Protein 7LBL (pdb70)

InterPro domains:
  IPR003006 Immunoglobulin/major histocompatibility complex, conserved site [PS00290] (99-105)
  IPR003006 Immunoglobulin/major histocompatibility complex, conserved site [PS00290] (324-330)
  IPR003597 Immunoglobulin C1-set [PF07654] (26-106)
  IPR003597 Immunoglobulin C1-set [PF07654] (141-229)
  IPR003597 Immunoglobulin C1-set [PF07654] (249-333)
  IPR003597 Immunoglobulin C1-set [SM00407] (40-111)
  IPR003597 Immunoglobulin C1-set [SM00407] (157-232)
  IPR003597 Immunoglobulin C1-set [SM00407] (263-336)
  IPR007110 Immunoglobulin-like domain [PS50835] (24-117)
  IPR007110 Immunoglobulin-like domain [PS50835] (139-238)
  IPR007110 Immunoglobulin-like domain [PS50835] (247-343)
  IPR013783 Immunoglobulin-like fold [G3DSA:2.60.40.10] (17-126)
  IPR013783 Immunoglobulin-like fold [G3DSA:2.60.40.10] (127-238)
  IPR013783 Immunoglobulin-like fold [G3DSA:2.60.40.10] (239-348)
  IPR036179 Immunoglobulin-like domain superfamily [SSF48726] (2-33)
  IPR036179 Immunoglobulin-like domain superfamily [SSF48726] (24-130)
  IPR036179 Immunoglobulin-like domain superfamily [SSF48726] (134-240)
  IPR036179 Immunoglobulin-like domain superfamily [SSF48726] (247-340)
  IPR050380 Immune Recognition and Response Modulators [PTHR23411] (7-335)

Organism: Homo sapiens (NCBI:txid9606)

Solvent-accessible surface area: 21083 Å² total; per-residue (Å²): 93,11,42,6,107,25,104,62,13,138,42,66,16,7,15,63,149,91,100,96,1,73,0,32,0,10,0,39,67,1,39,86,146,42,34,96,32,122,30,23,5,34,22,76,59,106,72,41,158,83,25,139,72,78,112,107,100,100,64,240,108,68,33,38,90,8,22,0,21,3,69,5,120,31,111,31,15,23,99,32,66,86,3,61,0,51,0,22,14,156,52,28,142,59,63,40,88,91,68,36,36,17,50,185,41,149,59,97,96,5,56,6,8,13,3,65,13,13,80,122,1,53,115,75,84,79,1,2,0,0,0,1,0,47,10,0,42,2,36,63,22,21,15,71,5,46,6,133,69,53,104,21,125,66,59,77,43,3,64,53,19,101,16,76,88,37,1,37,0,3,0,0,3,0,26,2,70,46,62,82,4,102,138,34,51,69,0,16,0,7,0,19,0,32,30,13,151,123,47,83,28,81,71,71,14,54,136,94,12,38,4,100,25,95,69,11,51,41,62,20,6,13,69,144,96,105,82,0,70,0,29,0,7,0,39,74,3,50,77,139,47,36,157,22,60,34,49,4,33,20,78,50,103,67,41,155,90,37,48,78,94,119,60,53,108,62,122,112,73,16,48,93,6,23,0,20,1,64,7,122,29,102,29,12,18,107,27,75,86,2,57,0,50,0,40,21,128,52,32,140,61,68,35,85,91,76,28,34,20,47,164,48,117,45,136,106,7,44,13,15,18,3,64,11,9,82,96,2,56,107,70,135,82,1,2,0,0,0,2,0,32,14,0,48,2,37,53,20,20,15,54,2,48,9,120,60,99,111,24,142,56,62,77,43,3,65,52,20,103,18,87,116,38,11,37,0,3,0,0,3,0,20,3,69,46,58,83,2,105,142,38,59,76,0,12,0,3,0,5,0,34,31,15,154,120,46,86,27,72,90,69,16,53,129

Sequence (414 aa):
GPSVFLFPPKPKDTLMISRTPEVTCVVVDVSHEDPEVKFNWYVDGVEVHNAKTKPREEQYNSTYRVVSVLTVLHQDWLNGKEYKCKVSNKALPAPIEKTISKAKGQPREPQVYTLPPSREEMTKNQVSLTCLVKGFYPSDIAVEWESNGQPENNYKTTPPVLDSDGSFFLYSKLTVDKSRWQQGNVFSCSVMHEALHNHYTQKSLSLGPSVFLFPPKPKDTLMISRTPEVTCVVVDVSHEDPEVKFNWYVDGVEVHNAKTKPREEQYNSTYRVVSVLTVLHQDWLNGKEYKCKVSNKALPAPIEKTISKAKGQPREPQVYTLPPSREEMTKNQVSLTCLVKGFYPSDIAVEWESNGQPENNYKTTPPVLDSDGSFFLYSKLTVDKSRWQQGNVFSCSVMHEALHNHYTQKSLSL

Nearest PDB structures (foldseek):
  7lbl-assembly1_A  TM=9.656E-01  e=1.215E-37  Homo sapiens
  5o4e-assembly1_A  TM=9.971E-01  e=2.032E-36  Homo sapiens
  6ysc-assembly1_A  TM=9.678E-01  e=1.218E-36  Homo sapiens
  4l4j-assembly1_A  TM=9.622E-01  e=1.660E-35  Homo sapiens
  6gfe-assembly1_K  TM=9.828E-01  e=2.381E-34  Homo sapiens

Secondary structure (DSSP, 8-state):
--EEEEEPPPHHHHH-TTS--EEEEEEEEE-SSS---EEEEEETTEEE---EEPPPEE-TTS-EEEEEEEE--HHHHHTT--EEEEEE-TTSSS-EEEEE-SPPS--BPPEEEEEPPPGGGGGSSEEEEEEEEEEEBSS--EEEEEETTEEE--EEEPPPEE-TTS-EEEEEEEEEEHHHHHTT--EEEEEE-TTSGGGEEEEEE--/--EEEEEPPPHHHHH-TTS--EEEEEEEEE-SSS---EEEEEETTEEE---EEPPPEE-TTS-EEEEEEEE--HHHHHTT--EEEEEE-TT-SS-EEEEE-PPPS--BPPEEEEEPPPGGGGGSSEEEEEEEEEEEBSS--EEEEEETTEE--SEEEPPPEE-TTS-EEEEEEEEEEHHHHHTT--EEEEEE-TTSGGGEEEEEE--

Radius of gyration: 25.56 Å; Cα contacts (8 Å, |Δi|>4): 998; chains: 2; bounding box: 56×48×66 Å

Foldseek 3Di:
DKDKDKAWFALVQLLDQPHWTKIKIKIKQAAPVWNDKDKWKDKLRHTDDPKDKDPWDADPVGITMIMIIDIDHSVSQVVWIKMKIWMDIPPDPGTDIDIDGFDDDDWWDWDKDKDFFDPVQLVDQKTKIKIKIWGGPDQRKDKFKDFPPHGQDQKDKDRWDQDPVRITIIMMIHMDGSVCQVVWTKMKMKMADNPDVSRIDIDIDGD/DKDKDKAWFALVQLLDQVHWTKIKIKIKPQAPPPNDKDKWKAWLHHTDDPKDKDDWDADPVRIIMIMIIGTDHSVSQVVWIKMKIWIDDPPDPHIDIDIDGFDDDDWWDWDKDKDFFDPVQLVDQKTKIKIKIWFGPDQRKDKFKDFPPGGADAKDKDRWDQDPVRITIIMMIHIDGSVCQVVWTKMKMKMADNPDDSRIDIDIDGD

Structure (mmCIF, N/CA/C/O backbone):
data_7LBL
#
_entry.id   7LBL
#
_cell.length_a   49.523
_cell.length_b   79.986
_cell.length_c   141.918
_cell.angle_alpha   90.000
_cell.angle_beta   90.000
_cell.angle_gamma   90.000
#
_symmetry.space_group_name_H-M   'P 21 21 21'
#
loop_
_entity.id
_entity.type
_entity.pdbx_description
1 polymer 'Ig gamma-1 chain C region'
2 branched beta-D-galactopyranose-(1-4)-2-acetamido-2-deoxy-beta-D-glucopyranose-(1-2)-alpha-D-mannopyranose-(1-6)-[2-acetamido-2-deoxy-beta-D-glucopyranose-(1-2)-alpha-D-mannopyranose-(1-3)]beta-D-mannopyranose-(1-4)-2-acetamido-2-deoxy-beta-D-glucopyranose-(1-4)-[alpha-L-fucopyranose-(1-6)]2-acetamido-2-deoxy-beta-D-glucopyranose
3 water water
#
loop_
_atom_site.group_PDB
_atom_site.id
_atom_site.type_symbol
_atom_site.label_atom_id
_atom_site.label_alt_id
_atom_site.label_comp_id
_atom_site.label_asym_id
_atom_site.label_entity_id
_atom_site.label_seq_id
_atom_site.pdbx_PDB_ins_code
_atom_site.Cartn_x
_atom_site.Cartn_y
_atom_site.Cartn_z
_atom_site.occupancy
_atom_site.B_iso_or_equiv
_atom_site.auth_seq_id
_atom_site.auth_comp_id
_atom_site.auth_asym_id
_atom_site.auth_atom_id
_atom_site.pdbx_PDB_model_num
ATOM 1 N N . GLY A 1 23 ? -17.26176 -7.39098 -2.52175 1.000 61.52999 237 GLY A N 1
ATOM 2 C CA . GLY A 1 23 ? -16.04973 -8.14846 -2.22770 1.000 56.68852 237 GLY A CA 1
ATOM 3 C C . GLY A 1 23 ? -16.13158 -8.77990 -0.84651 1.000 54.10582 237 GLY A C 1
ATOM 4 O O . GLY A 1 23 ? -17.05629 -8.49184 -0.09368 1.000 56.88452 237 GLY A O 1
ATOM 5 N N . PRO A 1 24 ? -15.15997 -9.61315 -0.48555 1.000 53.22810 238 PRO A N 1
ATOM 6 C CA . PRO A 1 24 ? -15.20822 -10.27125 0.83185 1.000 50.92030 238 PRO A CA 1
ATOM 7 C C . PRO A 1 24 ? -14.98485 -9.29220 1.98475 1.000 49.86212 238 PRO A C 1
ATOM 8 O O . PRO A 1 24 ? -14.47793 -8.18218 1.80661 1.000 50.10207 238 PRO A O 1
ATOM 12 N N . SER A 1 25 ? -15.42630 -9.71110 3.18330 1.000 47.08289 239 SER A N 1
ATOM 13 C CA . SER A 1 25 ? -15.29472 -8.93367 4.41681 1.000 50.42950 239 SER A CA 1
ATOM 14 C C . SER A 1 25 ? -14.62290 -9.78619 5.48855 1.000 49.77382 239 SER A C 1
ATOM 15 O O . SER A 1 25 ? -14.86116 -11.00005 5.56549 1.000 49.24021 239 SER A O 1
ATOM 18 N N . VAL A 1 26 ? -13.80847 -9.13821 6.33414 1.000 45.74165 240 VAL A N 1
ATOM 19 C CA . VAL A 1 26 ? -12.99741 -9.80443 7.34858 1.000 44.03787 240 VAL A CA 1
ATOM 20 C C . VAL A 1 26 ? -13.39414 -9.30796 8.73459 1.000 48.17168 240 VAL A C 1
ATOM 21 O O . VAL A 1 26 ? -13.43947 -8.09799 8.96796 1.000 47.19127 240 VAL A O 1
ATOM 25 N N . PHE A 1 27 ? -13.60561 -10.23693 9.67404 1.000 45.63189 241 PHE A N 1
ATOM 26 C CA . PHE A 1 27 ? -13.89185 -9.88713 11.06453 1.000 46.00774 241 PHE A CA 1
ATOM 27 C C . PHE A 1 27 ? -12.94810 -10.66367 11.96760 1.000 45.91824 241 PHE A C 1
ATOM 28 O O . PHE A 1 27 ? -12.75550 -11.86855 11.77358 1.000 43.09547 241 PHE A O 1
ATOM 36 N N . LEU A 1 28 ? -12.34430 -9.96033 12.92890 1.000 40.19976 242 LEU A N 1
ATOM 37 C CA . LEU A 1 28 ? -11.28688 -10.48868 13.78424 1.000 41.73189 242 LEU A CA 1
ATOM 38 C C . LEU A 1 28 ? -11.74829 -10.42702 15.22920 1.000 42.12971 242 LEU A C 1
ATOM 39 O O . LEU A 1 28 ? -12.07405 -9.35480 15.72943 1.000 40.42036 242 LEU A O 1
ATOM 44 N N . PHE A 1 29 ? -11.74246 -11.56565 15.90607 1.000 40.81279 243 PHE A N 1
ATOM 45 C CA . PHE A 1 29 ? -12.36467 -11.63200 17.20916 1.000 42.31739 243 PHE A CA 1
ATOM 46 C C . PHE A 1 29 ? -11.31676 -11.91696 18.28042 1.000 43.56237 243 PHE A C 1
ATOM 47 O O . PHE A 1 29 ? -10.45059 -12.76118 18.07967 1.000 38.97143 243 PHE A O 1
ATOM 55 N N . PRO A 1 30 ? -11.39096 -11.25658 19.42687 1.000 45.67124 244 PRO A N 1
ATOM 56 C CA . PRO A 1 30 ? -10.39444 -11.45674 20.46476 1.000 41.27193 244 PRO A CA 1
ATOM 57 C C . PRO A 1 30 ? -10.69398 -12.72901 21.22841 1.000 44.36318 244 PRO A C 1
ATOM 58 O O . PRO A 1 30 ? -11.68899 -13.40675 20.93181 1.000 39.88232 244 PRO A O 1
ATOM 62 N N . PRO A 1 31 ? -9.81043 -13.14703 22.12855 1.000 42.30990 245 PRO A N 1
ATOM 63 C CA . PRO A 1 31 ? -10.14620 -14.25754 23.02854 1.000 44.58200 245 PRO A CA 1
ATOM 64 C C . PRO A 1 31 ? -11.17211 -13.79499 24.05442 1.000 45.29560 245 PRO A C 1
ATOM 65 O O . PRO A 1 31 ? -11.45477 -12.60801 24.18666 1.000 39.39949 245 PRO A O 1
ATOM 69 N N . LYS A 1 32 ? -11.77917 -14.74808 24.72450 1.000 43.96835 246 LYS A N 1
ATOM 70 C CA . LYS A 1 32 ? -12.69471 -14.41557 25.80450 1.000 46.07760 246 LYS A CA 1
ATOM 71 C C . LYS A 1 32 ? -11.90223 -14.04538 27.04526 1.000 43.48843 246 LYS A C 1
ATOM 72 O O . LYS A 1 32 ? -10.83029 -14.59914 27.27712 1.000 39.95381 246 LYS A O 1
ATOM 78 N N . PRO A 1 33 ? -12.41282 -13.11149 27.85698 1.000 47.20403 247 PRO A N 1
ATOM 79 C CA . PRO A 1 33 ? -11.64691 -12.66189 29.02845 1.000 42.52997 247 PRO A CA 1
ATOM 80 C C . PRO A 1 33 ? -11.16056 -13.78981 29.90494 1.000 43.76582 247 PRO A C 1
ATOM 81 O O . PRO A 1 33 ? -9.98982 -13.79240 30.29982 1.000 41.37469 247 PRO A O 1
ATOM 85 N N . LYS A 1 34 ? -12.03606 -14.74967 30.22299 1.000 43.65354 248 LYS A N 1
ATOM 86 C CA . LYS A 1 34 ? -11.62937 -15.88555 31.04035 1.000 44.30932 248 LYS A CA 1
ATOM 87 C C . LYS A 1 34 ? -10.45584 -16.64002 30.43079 1.000 45.07094 248 LYS A C 1
ATOM 88 O O . LYS A 1 34 ? -9.58892 -17.13010 31.16785 1.000 46.31816 248 LYS A O 1
ATOM 94 N N . ASP A 1 35 ? -10.40330 -16.75223 29.08981 1.000 43.20870 249 ASP A N 1
ATOM 95 C CA . ASP A 1 35 ? -9.40672 -17.64105 28.46916 1.000 42.10423 249 ASP A CA 1
ATOM 96 C C . ASP A 1 35 ? -7.98198 -17.14692 28.66020 1.000 42.47220 249 ASP A C 1
ATOM 97 O O . ASP A 1 35 ? -7.05774 -17.96746 28.72327 1.000 38.76294 249 ASP A O 1
ATOM 102 N N . THR A 1 36 ? -7.77008 -15.82611 28.69204 1.000 39.48308 250 THR A N 1
ATOM 103 C CA . THR A 1 36 ? -6.42403 -15.29783 28.89775 1.000 37.94755 250 THR A CA 1
ATOM 104 C C . THR A 1 36 ? -6.04301 -15.28053 30.36488 1.000 39.26500 250 THR A C 1
ATOM 105 O O . THR A 1 36 ? -4.86486 -15.14202 30.67845 1.000 43.95794 250 THR A O 1
ATOM 109 N N . LEU A 1 37 ? -7.00995 -15.33687 31.26864 1.000 41.75790 251 LEU A N 1
ATOM 110 C CA . LEU A 1 37 ? -6.72019 -15.18827 32.69037 1.000 42.71448 251 LEU A CA 1
ATOM 111 C C . LEU A 1 37 ? -6.42999 -16.51769 33.38736 1.000 45.28099 251 LEU A C 1
ATOM 112 O O . LEU A 1 37 ? -5.88158 -16.52134 34.49768 1.000 41.88214 251 LEU A O 1
ATOM 117 N N . MET A 1 38 ? -6.73675 -17.64375 32.76404 1.000 46.57228 252 MET A N 1
ATOM 118 C CA . MET A 1 38 ? -6.563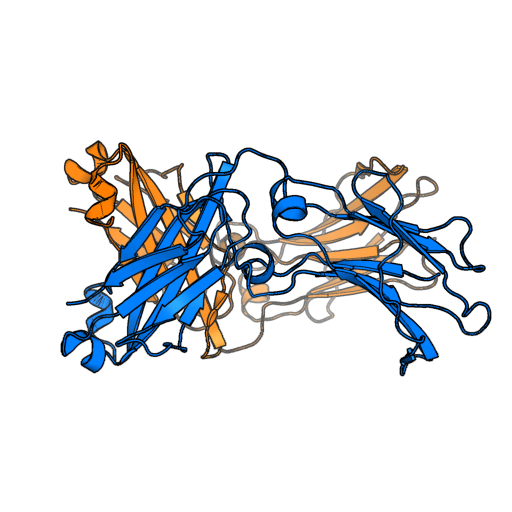14 -18.94792 33.39597 1.000 48.86962 252 MET A CA 1
ATOM 119 C C . MET A 1 38 ? -5.65161 -19.79871 32.53213 1.000 46.28058 252 MET A C 1
ATOM 120 O O . MET A 1 38 ? -5.97824 -20.10165 31.37805 1.000 46.09558 252 MET A O 1
ATOM 125 N N . ILE A 1 39 ? -4.51259 -20.19706 33.09604 1.000 48.90251 253 ILE A N 1
ATOM 126 C CA . ILE A 1 39 ? -3.52138 -20.92107 32.32585 1.000 45.70193 253 ILE A CA 1
ATOM 127 C C . ILE A 1 39 ? -4.07788 -22.24552 31.80189 1.000 50.26036 253 ILE A C 1
ATOM 128 O O . ILE A 1 39 ? -3.55784 -22.78632 30.81912 1.000 48.81204 253 ILE A O 1
ATOM 133 N N . SER A 1 40 ? -5.11336 -22.79488 32.45366 1.000 48.58791 254 SER A N 1
ATOM 134 C CA . SER A 1 40 ? -5.70312 -24.06148 32.01057 1.000 48.42463 254 SER A CA 1
ATOM 135 C C . SER A 1 40 ? -6.53064 -23.90215 30.74018 1.000 49.93278 254 SER A C 1
ATOM 136 O O . SER A 1 40 ? -6.73139 -24.87900 30.00777 1.000 46.39907 254 SER A O 1
ATOM 139 N N . ARG A 1 41 ? -7.06937 -22.71358 30.48573 1.000 45.62532 255 ARG A N 1
ATOM 140 C CA . ARG A 1 41 ? -7.88260 -22.51881 29.29033 1.000 47.36152 255 ARG A CA 1
ATOM 141 C C . ARG A 1 41 ? -6.99073 -22.13962 28.10896 1.000 46.12147 255 ARG A C 1
ATOM 142 O O . ARG A 1 41 ? -5.81288 -21.82371 28.27021 1.000 44.46829 255 ARG A O 1
ATOM 150 N N . THR A 1 42 ? -7.55441 -22.17274 26.90453 1.000 40.80144 256 THR A N 1
ATOM 151 C CA . THR A 1 42 ? -6.76308 -21.94458 25.69672 1.000 45.81131 256 THR A CA 1
ATOM 152 C C . THR A 1 42 ? -7.31929 -20.75703 24.92661 1.000 46.83616 256 THR A C 1
ATOM 153 O O . THR A 1 42 ? -8.37303 -20.87092 24.27673 1.000 46.68757 256 THR A O 1
ATOM 157 N N . PRO A 1 43 ? -6.67704 -19.59111 25.00162 1.000 39.01272 257 PRO A N 1
ATOM 158 C CA . PRO A 1 43 ? -7.19060 -18.40606 24.30226 1.000 42.14107 257 PRO A CA 1
ATOM 159 C C . PRO A 1 43 ? -6.81687 -18.41570 22.83369 1.000 38.59006 257 PRO A C 1
ATOM 160 O O . PRO A 1 43 ? -5.72023 -18.81906 22.46876 1.000 37.31128 257 PRO A O 1
ATOM 164 N N . GLU A 1 44 ? -7.73625 -17.92712 21.99728 1.000 34.98702 258 GLU A N 1
ATOM 165 C CA . GLU A 1 44 ? -7.58352 -17.88822 20.55437 1.000 40.69755 258 GLU A CA 1
ATOM 166 C C . GLU A 1 44 ? -8.03494 -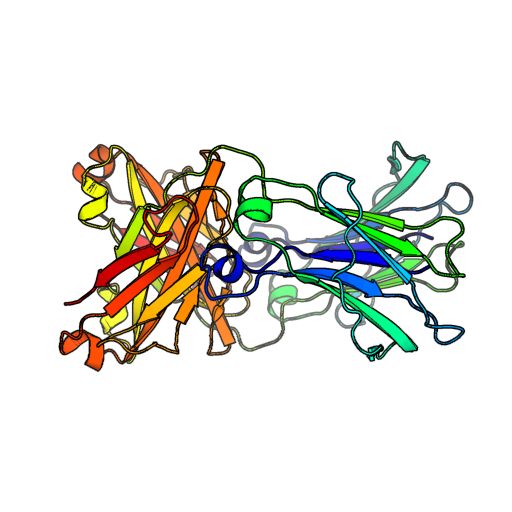16.54784 20.01132 1.000 42.76386 258 GLU A C 1
ATOM 167 O O . GLU A 1 44 ? -8.96083 -15.92906 20.54687 1.000 38.07898 258 GLU A O 1
ATOM 173 N N . VAL A 1 45 ? -7.36312 -16.10494 18.95162 1.000 36.77317 259 VAL A N 1
ATOM 174 C CA . VAL A 1 45 ? -7.81762 -15.01025 18.09527 1.000 40.45552 259 VAL A CA 1
ATOM 175 C C . VAL A 1 45 ? -8.38553 -15.63410 16.82883 1.000 40.31024 259 VAL A C 1
ATOM 176 O O . VAL A 1 45 ? -7.79621 -16.58469 16.28951 1.000 38.04289 259 VAL A O 1
ATOM 180 N N . THR A 1 46 ? -9.53555 -15.14376 16.35851 1.000 37.54386 260 THR A N 1
ATOM 181 C CA . THR A 1 46 ? -10.24779 -15.80125 15.26358 1.000 40.28938 260 THR A CA 1
ATOM 182 C C . THR A 1 46 ? -10.49296 -14.82449 14.11959 1.000 37.67837 260 THR A C 1
ATOM 183 O O . THR A 1 46 ? -11.14087 -13.78297 14.30193 1.000 37.04337 260 THR A O 1
ATOM 187 N N . CYS A 1 47 ? -9.99182 -15.17712 12.94259 1.000 38.33008 261 CYS A N 1
ATOM 188 C CA . CYS A 1 47 ? -10.13212 -14.36764 11.74250 1.000 40.78162 261 CYS A CA 1
ATOM 189 C C . CYS A 1 47 ? -11.13378 -15.03700 10.80789 1.000 42.39079 261 CYS A C 1
ATOM 190 O O . CYS A 1 47 ? -10.89265 -16.15192 10.31328 1.000 40.65776 261 CYS A O 1
ATOM 193 N N . VAL A 1 48 ? -12.26215 -14.35653 10.60451 1.000 38.30037 262 VAL A N 1
ATOM 194 C CA . VAL A 1 48 ? -13.39324 -14.84885 9.82440 1.000 43.35662 262 VAL A CA 1
ATOM 195 C C . VAL A 1 48 ? -13.50791 -14.01351 8.55267 1.000 45.01314 262 VAL A C 1
ATOM 196 O O . VAL A 1 48 ? -13.54652 -12.78174 8.61724 1.000 44.61845 262 VAL A O 1
ATOM 200 N N . VAL A 1 49 ? -13.62639 -14.67546 7.40756 1.000 39.92192 263 VAL A N 1
ATOM 201 C CA . VAL A 1 49 ? -13.80699 -13.99962 6.12517 1.000 43.90226 263 VAL A CA 1
ATOM 202 C C . VAL A 1 49 ? -15.15023 -14.44497 5.56790 1.000 45.30607 263 VAL A C 1
ATOM 203 O O . VAL A 1 49 ? -15.40608 -15.64581 5.43673 1.000 44.01218 263 VAL A O 1
ATOM 207 N N . VAL A 1 50 ? -16.02296 -13.49620 5.27371 1.000 45.94687 264 VAL A N 1
ATOM 208 C CA . VAL A 1 50 ? -17.29747 -13.83697 4.65998 1.000 47.08104 264 VAL A CA 1
ATOM 209 C C . VAL A 1 50 ? -17.37339 -13.16550 3.29429 1.000 49.97138 264 VAL A C 1
ATOM 210 O O . VAL A 1 50 ? -16.50349 -12.37109 2.91813 1.000 47.11414 264 VAL A O 1
ATOM 214 N N . ASP A 1 51 ? -18.44426 -13.49572 2.55555 1.000 46.99745 265 ASP A N 1
ATOM 215 C CA . ASP A 1 51 ? -18.69107 -12.96632 1.20916 1.000 48.99173 265 ASP A CA 1
ATOM 216 C C . ASP A 1 51 ? -17.56516 -13.32112 0.23402 1.000 50.56970 265 ASP A C 1
ATOM 217 O O . ASP A 1 51 ? -17.18533 -12.51410 -0.61648 1.000 51.65680 265 ASP A O 1
ATOM 222 N N . VAL A 1 52 ? -17.02940 -14.53689 0.35328 1.000 47.84011 266 VAL A N 1
ATOM 223 C CA . VAL A 1 52 ? -16.07844 -15.07455 -0.62042 1.000 48.69019 266 VAL A CA 1
ATOM 224 C C . VAL A 1 52 ? -16.85831 -15.65745 -1.79418 1.000 53.18601 266 VAL A C 1
ATOM 225 O O . VAL A 1 52 ? -17.77475 -16.46597 -1.59998 1.000 52.49277 266 VAL A O 1
ATOM 229 N N . SER A 1 53 ? -16.54470 -15.19573 -3.00616 1.000 51.14208 267 SER A N 1
ATOM 230 C CA . SER A 1 53 ? -17.28926 -15.56637 -4.20799 1.000 54.13638 267 SER A CA 1
ATOM 231 C C . SER A 1 53 ? -16.89210 -16.94317 -4.73154 1.000 58.90717 267 SER A C 1
ATOM 232 O O . SER A 1 53 ? -15.81151 -17.46241 -4.44548 1.000 55.29669 267 SER A O 1
ATOM 235 N N . HIS A 1 54 ? -17.77472 -17.50551 -5.56437 1.000 63.52287 268 HIS A N 1
ATOM 236 C CA . HIS A 1 54 ? -17.47923 -18.75299 -6.26806 1.000 60.45049 268 HIS A CA 1
ATOM 237 C C . HIS A 1 54 ? -16.35711 -18.57934 -7.28840 1.000 63.70878 268 HIS A C 1
ATOM 238 O O . HIS A 1 54 ? -15.51671 -19.46890 -7.45417 1.000 64.36736 268 HIS A O 1
ATOM 245 N N . GLU A 1 55 ? -16.31206 -17.43111 -7.96539 1.000 63.10233 269 GLU A N 1
ATOM 246 C CA . GLU A 1 55 ? -15.33290 -17.23495 -9.03460 1.000 65.66424 269 GLU A CA 1
ATOM 247 C C . GLU A 1 55 ? -13.91038 -17.07345 -8.51316 1.000 64.26262 269 GLU A C 1
ATOM 248 O O . GLU A 1 55 ? -12.95514 -17.34756 -9.24463 1.000 68.37414 269 GLU A O 1
ATOM 254 N N . ASP A 1 56 ? -13.73874 -16.64016 -7.27351 1.000 64.62508 270 ASP A N 1
ATOM 255 C CA . ASP A 1 56 ? -12.41500 -16.53644 -6.66101 1.000 62.82594 270 ASP A CA 1
ATOM 256 C C . ASP A 1 56 ? -12.53711 -17.06233 -5.24820 1.000 61.11093 270 ASP A C 1
ATOM 257 O O . ASP A 1 56 ? -12.64706 -16.29643 -4.28305 1.000 53.92853 270 ASP A O 1
ATOM 262 N N . PRO A 1 57 ? -12.59832 -18.38570 -5.09291 1.000 61.89411 271 PRO A N 1
ATOM 263 C CA . PRO A 1 57 ? -12.83982 -18.96131 -3.77169 1.000 58.56357 271 PRO A CA 1
ATOM 264 C C . PRO A 1 57 ? -11.59098 -19.22345 -2.95299 1.000 56.83889 271 PRO A C 1
ATOM 265 O O . PRO A 1 57 ? -11.72535 -19.48626 -1.74830 1.000 55.87357 271 PRO A O 1
ATOM 269 N N . GLU A 1 58 ? -10.39570 -19.07291 -3.51773 1.000 57.85357 272 GLU A N 1
ATOM 270 C CA . GLU A 1 58 ? -9.18600 -19.32776 -2.75557 1.000 54.85974 272 GLU A CA 1
ATOM 271 C C . GLU A 1 58 ? -8.97727 -18.17254 -1.79037 1.000 51.94035 272 GLU A C 1
ATOM 272 O O . GLU A 1 58 ? -9.15931 -17.00611 -2.14350 1.000 52.71050 272 GLU A O 1
ATOM 278 N N . VAL A 1 59 ? -8.57789 -18.49269 -0.56836 1.000 49.34180 273 VAL A N 1
ATOM 279 C CA . VAL A 1 59 ? -8.34606 -17.46408 0.43381 1.000 50.08214 273 VAL A CA 1
ATOM 280 C C . VAL A 1 59 ? -7.06613 -17.82230 1.15098 1.000 48.57287 273 VAL A C 1
ATOM 281 O O . VAL A 1 59 ? -6.91688 -18.95441 1.62158 1.000 49.72788 273 VAL A O 1
ATOM 285 N N . LYS A 1 60 ? -6.13241 -16.87812 1.21392 1.000 44.91060 274 LYS A N 1
ATOM 286 C CA . LYS A 1 60 ? -4.87676 -17.09453 1.91465 1.000 47.72531 274 LYS A CA 1
ATOM 287 C C . LYS A 1 60 ? -4.85465 -16.26196 3.18654 1.000 46.58823 274 LYS A C 1
ATOM 288 O O . LYS A 1 60 ? -5.25411 -15.09253 3.17557 1.000 50.40415 274 LYS A O 1
ATOM 294 N N . PHE A 1 61 ? -4.36700 -16.85382 4.27538 1.000 43.49420 275 PHE A N 1
ATOM 295 C CA . PHE A 1 61 ? -4.18342 -16.15284 5.54388 1.000 45.34423 275 PHE A CA 1
ATOM 296 C C . PHE A 1 61 ? -2.69645 -16.04636 5.85556 1.000 45.74382 275 PHE A C 1
ATOM 297 O O . PHE A 1 61 ? -1.99079 -17.05465 5.80621 1.000 42.83200 275 PHE A O 1
ATOM 305 N N . ASN A 1 62 ? -2.24340 -14.84729 6.22173 1.000 41.26024 276 ASN A N 1
ATOM 306 C CA . ASN A 1 62 ? -0.98127 -14.63129 6.92020 1.000 45.14877 276 ASN A CA 1
ATOM 307 C C . ASN A 1 62 ? -1.28659 -14.00809 8.27638 1.000 44.39224 276 ASN A C 1
ATOM 308 O O . ASN A 1 62 ? -2.19356 -13.17130 8.39016 1.000 43.57974 276 ASN A O 1
ATOM 313 N N . TRP A 1 63 ? -0.53949 -14.41255 9.29577 1.000 38.14335 277 TRP A N 1
ATOM 314 C CA . TRP A 1 63 ? -0.74982 -13.98508 10.67472 1.000 40.85990 277 TRP A CA 1
ATOM 315 C C . TRP A 1 63 ? 0.54251 -13.37328 11.19123 1.000 43.81248 277 TRP A C 1
ATOM 316 O O . TRP A 1 63 ? 1.61683 -13.91301 10.93067 1.000 41.76075 277 TRP A O 1
ATOM 327 N N . TYR A 1 64 ? 0.44240 -12.24700 11.90690 1.000 43.70058 278 TYR A N 1
ATOM 328 C CA . TYR A 1 64 ? 1.60223 -11.54242 12.45234 1.000 43.24614 278 TYR A CA 1
ATOM 329 C C . TYR A 1 64 ? 1.36639 -11.18279 13.90961 1.000 46.22905 278 TYR A C 1
ATOM 330 O O . TYR A 1 64 ? 0.23644 -10.87338 14.30693 1.000 46.77783 278 TYR A O 1
ATOM 339 N N . VAL A 1 65 ? 2.41704 -11.26613 14.71778 1.000 43.66989 279 VAL A N 1
ATOM 340 C CA . VAL A 1 65 ? 2.34565 -10.91519 16.13644 1.000 46.82404 279 VAL A CA 1
ATOM 341 C C . VAL A 1 65 ? 3.35298 -9.79274 16.34148 1.000 44.39887 279 VAL A C 1
ATOM 342 O O . VAL A 1 65 ? 4.55323 -9.98948 16.13014 1.000 46.76696 279 VAL A O 1
ATOM 346 N N . ASP A 1 66 ? 2.86328 -8.59123 16.63799 1.000 45.66285 280 ASP A N 1
ATOM 347 C CA . ASP A 1 66 ? 3.71856 -7.40342 16.64830 1.000 46.67268 280 ASP A CA 1
ATOM 348 C C . ASP A 1 66 ? 4.46305 -7.25697 15.32066 1.000 49.66434 280 ASP A C 1
ATOM 349 O O . ASP A 1 66 ? 5.62671 -6.86612 15.27858 1.000 47.34128 280 ASP A O 1
ATOM 354 N N . GLY A 1 67 ? 3.78854 -7.58010 14.22174 1.000 47.81113 281 GLY A N 1
ATOM 355 C CA . GLY A 1 67 ? 4.38053 -7.43053 12.90318 1.000 47.81815 281 GLY A CA 1
ATOM 356 C C . GLY A 1 67 ? 5.32312 -8.52901 12.46563 1.000 51.92874 281 GLY A C 1
ATOM 357 O O . GLY A 1 67 ? 5.77009 -8.51088 11.30728 1.000 52.70214 281 GLY A O 1
ATOM 358 N N . VAL A 1 68 ? 5.63442 -9.49329 13.33417 1.000 50.29676 282 VAL A N 1
ATOM 359 C CA . VAL A 1 68 ? 6.46003 -10.64002 12.97013 1.000 48.47558 282 VAL A CA 1
ATOM 360 C C . VAL A 1 68 ? 5.55094 -11.79319 12.55555 1.000 50.47754 282 VAL A C 1
ATOM 361 O O . VAL A 1 68 ? 4.62570 -12.16126 13.29027 1.000 48.56441 282 VAL A O 1
ATOM 365 N N . GLU A 1 69 ? 5.80656 -12.37804 11.39081 1.000 46.81749 283 GLU A N 1
ATOM 366 C CA . GLU A 1 69 ? 4.89222 -13.40279 10.90555 1.000 48.12845 283 GLU A CA 1
ATOM 367 C C . GLU A 1 69 ? 5.02202 -14.67192 11.73421 1.000 48.54450 283 GLU A C 1
ATOM 368 O O . GLU A 1 69 ? 6.12341 -15.07459 12.10783 1.000 49.04425 283 GLU A O 1
ATOM 374 N N . VAL A 1 70 ? 3.88706 -15.30107 12.03619 1.000 45.27305 284 VAL A N 1
ATOM 375 C CA . VAL A 1 70 ? 3.89117 -16.58423 12.73073 1.000 47.30499 284 VAL A CA 1
ATOM 376 C C . VAL A 1 70 ? 3.15940 -17.60356 11.86376 1.000 49.44856 284 VAL A C 1
ATOM 377 O O . VAL A 1 70 ? 2.43373 -17.25326 10.93216 1.000 45.95976 284 VAL A O 1
ATOM 381 N N . HIS A 1 71 ? 3.35773 -18.88625 12.17153 1.000 46.79773 285 HIS A N 1
ATOM 382 C CA . HIS A 1 71 ? 2.96546 -19.91561 11.22106 1.000 46.16856 285 HIS A CA 1
ATOM 383 C C . HIS A 1 71 ? 2.10423 -21.00822 11.83359 1.000 48.64165 285 HIS A C 1
ATOM 384 O O . HIS A 1 71 ? 1.78765 -21.97579 11.14297 1.000 51.06001 285 HIS A O 1
ATOM 391 N N . ASN A 1 72 ? 1.67738 -20.87521 13.08660 1.000 46.26329 286 ASN A N 1
ATOM 392 C CA . ASN A 1 72 ? 0.99879 -21.97470 13.76103 1.000 49.28228 286 ASN A CA 1
ATOM 393 C C . ASN A 1 72 ? -0.52675 -21.87897 13.71725 1.000 50.96626 286 ASN A C 1
ATOM 394 O O . ASN A 1 72 ? -1.19909 -22.54899 14.50823 1.000 53.29483 286 ASN A O 1
ATOM 399 N N . ALA A 1 73 ? -1.09557 -21.06632 12.83546 1.000 45.16202 287 ALA A N 1
ATOM 400 C CA . ALA A 1 73 ? -2.54057 -20.92492 12.83808 1.000 45.42483 287 ALA A CA 1
ATOM 401 C C . ALA A 1 73 ? -3.18019 -22.16162 12.25240 1.000 50.43798 287 ALA A C 1
ATOM 402 O O . ALA A 1 73 ? -2.55673 -22.90581 11.49509 1.000 54.15917 287 ALA A O 1
ATOM 404 N N . LYS A 1 74 ? -4.44732 -22.38694 12.59697 1.000 46.99928 288 LYS A N 1
ATOM 405 C CA . LYS A 1 74 ? -5.18487 -23.51467 12.03310 1.000 48.63029 288 LYS A CA 1
ATOM 406 C C . LYS A 1 74 ? -6.34029 -22.94188 11.23542 1.000 48.38454 288 LYS A C 1
ATOM 407 O O . LYS A 1 74 ? -7.23227 -22.29345 11.79840 1.000 44.93894 288 LYS A O 1
ATOM 413 N N . THR A 1 75 ? -6.31491 -23.19033 9.93007 1.000 45.22897 289 THR A N 1
ATOM 414 C CA . THR A 1 75 ? -7.30363 -22.68284 8.99519 1.000 48.10704 289 THR A CA 1
ATOM 415 C C . THR A 1 75 ? -8.21377 -23.82326 8.58130 1.000 51.41395 289 THR A C 1
ATOM 416 O O . THR A 1 75 ? -7.73260 -24.91300 8.26593 1.000 52.34632 289 THR A O 1
ATOM 420 N N . LYS A 1 76 ? -9.50769 -23.57099 8.58639 1.000 50.55400 290 LYS A N 1
ATOM 421 C CA . LYS A 1 76 ? -10.57010 -24.52005 8.29707 1.000 50.68472 290 LYS A CA 1
ATOM 422 C C . LYS A 1 76 ? -10.85923 -24.53178 6.81240 1.000 55.94789 290 LYS A C 1
ATOM 423 O O . LYS A 1 76 ? -10.59673 -23.55527 6.10260 1.000 55.22656 290 LYS A O 1
ATOM 429 N N . PRO A 1 77 ? -11.42033 -25.62685 6.30571 1.000 56.50905 291 PRO A N 1
ATOM 430 C CA . PRO A 1 77 ? -11.83734 -25.64156 4.90106 1.000 55.98074 291 PRO A CA 1
ATOM 431 C C . PRO A 1 77 ? -12.99200 -24.67598 4.71179 1.000 55.66580 291 PRO A C 1
ATOM 432 O O . PRO A 1 77 ? -13.83602 -24.50937 5.59910 1.000 54.80943 291 PRO A O 1
ATOM 436 N N . ARG A 1 78 ? -13.00649 -24.01702 3.55515 1.000 55.97774 292 ARG A N 1
ATOM 437 C CA . ARG A 1 78 ? -14.07944 -23.07688 3.25335 1.000 53.00914 292 ARG A CA 1
ATOM 438 C C . ARG A 1 78 ? -15.42811 -23.77970 3.35288 1.000 54.74928 292 ARG A C 1
ATOM 439 O O . ARG A 1 78 ? -15.54193 -24.98310 3.13612 1.000 56.51915 292 ARG A O 1
ATOM 447 N N . GLU A 1 79 ? -16.47031 -23.01676 3.65225 1.000 55.36668 293 GLU A N 1
ATOM 448 C CA . GLU A 1 79 ? -17.78311 -23.59740 3.91850 1.000 53.94748 293 GLU A CA 1
ATOM 449 C C . GLU A 1 79 ? -18.85208 -22.74463 3.25988 1.000 52.25494 293 GLU A C 1
ATOM 450 O O . GLU A 1 79 ? -19.07629 -21.59872 3.67458 1.000 51.01233 293 GLU A O 1
ATOM 456 N N . GLU A 1 80 ? -19.52114 -23.30281 2.24976 1.000 48.66740 294 GLU A N 1
ATOM 457 C CA . GLU A 1 80 ? -20.49413 -22.51793 1.50549 1.000 51.86348 294 GLU A CA 1
ATOM 458 C C . GLU A 1 80 ? -21.72173 -22.23669 2.36285 1.000 50.93961 294 GLU A C 1
ATOM 459 O O . GLU A 1 80 ? -22.23743 -23.12355 3.05038 1.000 53.22141 294 GLU A O 1
ATOM 465 N N . GLN A 1 81 ? -22.23097 -21.01096 2.26700 1.000 48.14123 295 GLN A N 1
ATOM 466 C CA . GLN A 1 81 ? -23.35656 -20.54875 3.06160 1.000 49.66529 295 GLN A CA 1
ATOM 467 C C . GLN A 1 81 ? -24.63534 -20.62208 2.22598 1.000 55.33596 295 GLN A C 1
ATOM 468 O O . GLN A 1 81 ? -24.59424 -20.76278 1.00298 1.000 52.44599 295 GLN A O 1
ATOM 474 N N . TYR A 1 82 ? -25.78500 -20.52012 2.90465 1.000 52.57053 296 TYR A N 1
ATOM 475 C CA . TYR A 1 82 ? -27.05589 -20.58592 2.19184 1.000 56.42563 296 TYR A CA 1
ATOM 476 C C . TYR A 1 82 ? -27.28545 -19.41109 1.24706 1.000 57.41958 296 TYR A C 1
ATOM 477 O O . TYR A 1 82 ? -28.25718 -19.45674 0.47668 1.000 58.97151 296 TYR A O 1
ATOM 486 N N . ASN A 1 83 ? -26.46841 -18.36005 1.29258 1.000 51.67277 297 ASN A N 1
ATOM 487 C CA . ASN A 1 83 ? -26.57541 -17.28459 0.30591 1.000 51.82770 297 ASN A CA 1
ATOM 488 C C . ASN A 1 83 ? -25.52798 -17.42836 -0.81093 1.000 51.34333 297 ASN A C 1
ATOM 489 O O . ASN A 1 83 ? -25.22723 -16.46008 -1.51513 1.000 51.48959 297 ASN A O 1
ATOM 494 N N . SER A 1 84 ? -24.97661 -18.62844 -0.97474 1.000 47.82355 298 SER A N 1
ATOM 495 C CA . SER A 1 84 ? -24.06938 -18.95932 -2.07930 1.000 54.61981 298 SER A CA 1
ATOM 496 C C . SER A 1 84 ? -22.76271 -18.14487 -2.07340 1.000 54.43509 298 SER A C 1
ATOM 497 O O . SER A 1 84 ? -22.15074 -17.94030 -3.12699 1.000 56.29138 298 SER A O 1
ATOM 500 N N . THR A 1 85 ? -22.30426 -17.71175 -0.89686 1.000 50.04601 299 THR A N 1
ATOM 501 C CA . THR A 1 85 ? -20.94192 -17.23905 -0.68103 1.000 49.53125 299 THR A CA 1
ATOM 502 C C . THR A 1 85 ? -20.24912 -18.20570 0.27036 1.000 50.49099 299 THR A C 1
ATOM 503 O O . THR A 1 85 ? -20.90063 -18.91636 1.03754 1.000 50.29314 299 THR A O 1
ATOM 507 N N . TYR A 1 86 ? -18.92170 -18.18745 0.26518 1.000 47.71498 300 TYR A N 1
ATOM 508 C CA . TYR A 1 86 ? -18.16507 -19.01547 1.18517 1.000 47.80117 300 TYR A CA 1
ATOM 509 C C . TYR A 1 86 ? -17.74790 -18.20150 2.40219 1.000 49.34618 300 TYR A C 1
ATOM 510 O O . TYR A 1 86 ? -17.56972 -16.98000 2.33154 1.000 47.61542 300 TYR A O 1
ATOM 519 N N . ARG A 1 87 ? -17.58555 -18.91128 3.51573 1.000 49.16502 301 ARG A N 1
ATOM 520 C CA . ARG A 1 87 ? -17.07305 -18.40018 4.77758 1.000 45.39897 301 ARG A CA 1
ATOM 521 C C . ARG A 1 87 ? -15.85753 -19.23459 5.15285 1.000 49.21994 301 ARG A C 1
ATOM 522 O O . ARG A 1 87 ? -15.91574 -20.47095 5.10054 1.000 47.00152 301 ARG A O 1
ATOM 530 N N . VAL A 1 88 ? -14.74601 -18.58201 5.48569 1.000 44.22175 302 VAL A N 1
ATOM 531 C CA . VAL A 1 88 ? -13.52071 -19.29962 5.82043 1.000 45.13629 302 VAL A CA 1
ATOM 532 C C . VAL A 1 88 ? -12.96922 -18.74810 7.12904 1.000 46.72952 302 VAL A C 1
ATOM 533 O O . VAL A 1 88 ? -13.02518 -17.53960 7.36788 1.000 43.28784 302 VAL A O 1
ATOM 537 N N . VAL A 1 89 ? -12.47231 -19.64018 7.99251 1.000 43.07241 303 VAL A N 1
ATOM 538 C CA . VAL A 1 89 ? -12.08225 -19.29985 9.35512 1.000 42.40831 303 VAL A CA 1
ATOM 539 C C . VAL A 1 89 ? -10.64382 -19.74371 9.60443 1.000 45.13856 303 VAL A C 1
ATOM 540 O O . VAL A 1 89 ? -10.26409 -20.85873 9.23993 1.000 44.04838 303 VAL A O 1
ATOM 544 N N . SER A 1 90 ? -9.84229 -18.86288 10.20142 1.000 40.91917 304 SER A N 1
ATOM 545 C CA . SER A 1 90 ? -8.50292 -19.18833 10.67325 1.000 41.90693 304 SER A CA 1
ATOM 546 C C . SER A 1 90 ? -8.39492 -18.84362 12.15211 1.000 41.47534 304 SER A C 1
ATOM 547 O O . SER A 1 90 ? -8.78857 -17.74790 12.56811 1.000 41.22414 304 SER A O 1
ATOM 550 N N . VAL A 1 91 ? -7.84927 -19.76653 12.93299 1.000 39.38731 305 VAL A N 1
ATOM 551 C CA . VAL A 1 91 ? -7.77921 -19.65710 14.38958 1.000 43.35118 305 VAL A CA 1
ATOM 552 C C . VAL A 1 91 ? -6.31153 -19.63949 14.80131 1.000 44.00006 305 VAL A C 1
ATOM 553 O O . VAL A 1 91 ? -5.57599 -20.59508 14.52457 1.000 41.50380 305 VAL A O 1
ATOM 557 N N . LEU A 1 92 ? -5.90004 -18.60933 15.52462 1.000 37.56382 306 LEU A N 1
ATOM 558 C CA . LEU A 1 92 ? -4.53736 -18.56310 16.03437 1.000 40.79605 306 LEU A CA 1
ATOM 559 C C . LEU A 1 92 ? -4.58742 -18.65093 17.55053 1.000 41.28438 306 LEU A C 1
ATOM 560 O O . LEU A 1 92 ? -5.17498 -17.78961 18.20492 1.000 33.23379 306 LEU A O 1
ATOM 565 N N . THR A 1 93 ? -3.98627 -19.69890 18.10243 1.000 41.83331 307 THR A N 1
ATOM 566 C CA . THR A 1 93 ? -3.83835 -19.79394 19.54685 1.000 40.85636 307 THR A CA 1
ATOM 567 C C . THR A 1 93 ? -2.82879 -18.76317 20.03065 1.000 41.75156 307 THR A C 1
ATOM 568 O O . THR A 1 93 ? -1.78308 -18.55174 19.40914 1.000 42.38599 307 THR A O 1
ATOM 572 N N . VAL A 1 94 ? -3.13415 -18.11335 21.14414 1.000 41.93904 308 VAL A N 1
ATOM 573 C CA . VAL A 1 94 ? -2.23216 -17.09043 21.65551 1.000 40.98050 308 VAL A CA 1
ATOM 574 C C . VAL A 1 94 ? -1.74013 -17.53912 23.01817 1.000 41.38215 308 VAL A C 1
ATOM 575 O O . VAL A 1 94 ? -2.42683 -18.27507 23.73479 1.000 42.06956 308 VAL A O 1
ATOM 579 N N . LEU A 1 95 ? -0.53303 -17.10147 23.36669 1.000 38.85719 309 LEU A N 1
ATOM 580 C CA . LEU A 1 95 ? -0.01777 -17.31609 24.70338 1.000 40.55901 309 LEU A CA 1
ATOM 581 C C . LEU A 1 95 ? -0.66799 -16.29756 25.62079 1.000 41.31749 309 LEU A C 1
ATOM 582 O O . LEU A 1 95 ? -0.73864 -15.10970 25.28649 1.000 37.41891 309 LEU A O 1
ATOM 587 N N . HIS A 1 96 ? -1.14880 -16.77680 26.76835 1.000 40.94713 310 HIS A N 1
ATOM 588 C CA . HIS A 1 96 ? -1.77777 -15.92208 27.75846 1.000 42.03831 310 HIS A CA 1
ATOM 589 C C . HIS A 1 96 ? -0.93664 -14.67998 28.01568 1.000 44.72124 310 HIS A C 1
ATOM 590 O O . HIS A 1 96 ? -1.45875 -13.55846 28.03311 1.000 37.97741 310 HIS A O 1
ATOM 597 N N . GLN A 1 97 ? 0.35988 -14.87079 28.28750 1.000 41.68159 311 GLN A N 1
ATOM 598 C CA . GLN A 1 97 ? 1.18310 -13.73215 28.68898 1.000 46.59432 311 GLN A CA 1
ATOM 599 C C . GLN A 1 97 ? 1.46761 -12.78966 27.51458 1.000 44.26033 311 GLN A C 1
ATOM 600 O O . GLN A 1 97 ? 1.66481 -11.58838 27.72109 1.000 44.41414 311 GLN A O 1
ATOM 606 N N . ASP A 1 98 ? 1.47419 -13.31427 26.28581 1.000 40.66066 312 ASP A N 1
ATOM 607 C CA . ASP A 1 98 ? 1.55583 -12.46006 25.10469 1.000 39.32867 312 ASP A CA 1
ATOM 608 C C . ASP A 1 98 ? 0.35560 -11.52316 25.03789 1.000 41.41815 312 ASP A C 1
ATOM 609 O O . ASP A 1 98 ? 0.50355 -10.31408 24.84310 1.000 38.75656 312 ASP A O 1
ATOM 614 N N . TRP A 1 99 ? -0.85252 -12.06941 25.17094 1.000 37.47043 313 TRP A N 1
ATOM 615 C CA . TRP A 1 99 ? -2.02833 -11.21150 25.12400 1.000 41.09331 313 TRP A CA 1
ATOM 616 C C . TRP A 1 99 ? -1.96217 -10.16535 26.22230 1.000 40.10645 313 TRP A C 1
ATOM 617 O O . TRP A 1 99 ? -2.15730 -8.96578 25.97420 1.000 37.87547 313 TRP A O 1
ATOM 628 N N . LEU A 1 100 ? -1.66743 -10.59908 27.44979 1.000 36.96769 314 LEU A N 1
ATOM 629 C CA . LEU A 1 100 ? -1.67704 -9.66728 28.57464 1.000 43.13442 314 LEU A CA 1
ATOM 630 C C . LEU A 1 100 ? -0.53218 -8.65409 28.49881 1.000 41.14875 314 LEU A C 1
ATOM 631 O O . LEU A 1 100 ? -0.63466 -7.58441 29.11373 1.000 44.80054 314 LEU A O 1
ATOM 636 N N . ASN A 1 101 ? 0.55430 -8.97939 27.79178 1.000 42.53920 315 ASN A N 1
ATOM 637 C CA . ASN A 1 101 ? 1.61678 -8.01713 27.52519 1.000 46.00655 315 ASN A CA 1
ATOM 638 C C . ASN A 1 101 ? 1.28494 -7.09373 26.36576 1.000 46.04844 315 ASN A C 1
ATOM 639 O O . ASN A 1 101 ? 2.15709 -6.33354 25.94553 1.000 43.68315 315 ASN A O 1
ATOM 644 N N . GLY A 1 102 ? 0.06850 -7.16467 25.81544 1.000 44.28481 316 GLY A N 1
ATOM 645 C CA . GLY A 1 102 ? -0.32927 -6.19856 24.80643 1.000 41.97773 316 GLY A CA 1
ATOM 646 C C . GLY A 1 102 ? 0.20736 -6.45714 23.41046 1.000 43.52003 316 GLY A C 1
ATOM 647 O O . GLY A 1 102 ? 0.25962 -5.53439 22.60454 1.000 44.38116 316 GLY A O 1
ATOM 648 N N . LYS A 1 103 ? 0.63281 -7.67484 23.08922 1.000 41.29002 317 LYS A N 1
ATOM 649 C CA . LYS A 1 103 ? 1.04648 -7.93472 21.71354 1.000 39.80026 317 LYS A CA 1
ATOM 650 C C . LYS A 1 103 ? -0.13183 -7.74890 20.75829 1.000 43.88306 317 LYS A C 1
ATOM 651 O O . LYS A 1 103 ? -1.30203 -7.93516 21.12184 1.000 40.08401 317 LYS A O 1
ATOM 657 N N . GLU A 1 104 ? 0.18417 -7.33049 19.54148 1.000 42.65718 318 GLU A N 1
ATOM 658 C CA . GLU A 1 104 ? -0.80625 -7.07052 18.51024 1.000 43.91288 318 GLU A CA 1
ATOM 659 C C . GLU A 1 104 ? -0.82795 -8.22937 17.53266 1.000 43.69178 318 GLU A C 1
ATOM 660 O O . GLU A 1 104 ? 0.22076 -8.59695 16.98760 1.000 44.10400 318 GLU A O 1
ATOM 666 N N . TYR A 1 105 ? -2.03292 -8.70924 17.23236 1.000 40.87649 319 TYR A N 1
ATOM 667 C CA . TYR A 1 105 ? -2.26811 -9.83628 16.34737 1.000 41.31045 319 TYR A CA 1
ATOM 668 C C . TYR A 1 105 ? -2.88218 -9.31736 15.05977 1.000 42.17889 319 TYR A C 1
ATOM 669 O O . TYR A 1 105 ? -3.95953 -8.70628 15.07473 1.000 41.86262 319 TYR A O 1
ATOM 678 N N . LYS A 1 106 ? -2.19829 -9.54880 13.95253 1.000 40.66370 320 LYS A N 1
ATOM 679 C CA . LYS A 1 106 ? -2.66251 -9.09387 12.65590 1.000 43.11723 320 LYS A CA 1
ATOM 680 C C . LYS A 1 106 ? -3.04571 -10.27873 11.78606 1.000 45.47488 320 LYS A C 1
ATOM 681 O O . LYS A 1 106 ? -2.26637 -11.22702 11.64587 1.000 42.42798 320 LYS A O 1
ATOM 687 N N . CYS A 1 107 ? -4.25207 -10.21603 11.21217 1.000 40.88090 321 CYS A N 1
ATOM 688 C CA . CYS A 1 107 ? -4.72760 -11.16436 10.21875 1.000 43.54070 321 CYS A CA 1
ATOM 689 C C . CYS A 1 107 ? -4.68416 -10.46986 8.86741 1.000 46.04730 321 CYS A C 1
ATOM 690 O O . CYS A 1 107 ? -5.22435 -9.36923 8.72653 1.000 43.90305 321 CYS A O 1
ATOM 693 N N . LYS A 1 108 ? -3.99305 -11.07085 7.90396 1.000 45.13773 322 LYS A N 1
ATOM 694 C CA . LYS A 1 108 ? -3.93262 -10.58621 6.52762 1.000 45.57191 322 LYS A CA 1
ATOM 695 C C . LYS A 1 108 ? -4.64364 -11.60379 5.64660 1.000 46.74162 322 LYS A C 1
ATOM 696 O O . LYS A 1 108 ? -4.29195 -12.78759 5.65730 1.000 45.32464 322 LYS A O 1
ATOM 702 N N . VAL A 1 109 ? -5.65396 -11.15775 4.91458 1.000 41.84847 323 VAL A N 1
ATOM 703 C CA . VAL A 1 109 ? -6.50396 -12.04449 4.13432 1.000 46.40156 323 VAL A CA 1
ATOM 704 C C . VAL A 1 109 ? -6.32732 -11.69029 2.66858 1.000 48.79721 323 VAL A C 1
ATOM 705 O O . VAL A 1 109 ? -6.57617 -10.54682 2.27124 1.000 50.09545 323 VAL A O 1
ATOM 709 N N . SER A 1 110 ? -5.90863 -12.65716 1.86511 1.000 50.34564 324 SER A N 1
ATOM 710 C CA . SER A 1 110 ? -5.70725 -12.44157 0.43671 1.000 51.61479 324 SER A CA 1
ATOM 711 C C . SER A 1 110 ? -6.72994 -13.23055 -0.37135 1.000 53.76172 324 SER A C 1
ATOM 712 O O . SER A 1 110 ? -7.02163 -14.39446 -0.06271 1.000 52.94433 324 SER A O 1
ATOM 715 N N . ASN A 1 111 ? -7.27412 -12.58549 -1.40323 1.000 53.95185 325 ASN A N 1
ATOM 716 C CA . ASN A 1 111 ? -8.22446 -13.20649 -2.31536 1.000 55.28932 325 ASN A CA 1
ATOM 717 C C . ASN A 1 111 ? -8.07150 -12.53989 -3.67596 1.000 57.34141 325 ASN A C 1
ATOM 718 O O . ASN A 1 111 ? -7.82924 -11.33413 -3.77555 1.000 56.51893 325 ASN A O 1
ATOM 723 N N . LYS A 1 112 ? -8.24621 -13.33197 -4.72724 1.000 57.02198 326 LYS A N 1
ATOM 724 C CA . LYS A 1 112 ? -7.99899 -12.81379 -6.06621 1.000 61.81905 326 LYS A CA 1
ATOM 725 C C . LYS A 1 112 ? -9.00242 -11.72645 -6.46851 1.000 61.47545 326 LYS A C 1
ATOM 726 O O . LYS A 1 112 ? -8.67466 -10.87266 -7.29841 1.000 64.45571 326 LYS A O 1
ATOM 732 N N . ALA A 1 113 ? -10.21197 -11.72983 -5.90598 1.000 58.20791 327 ALA A N 1
ATOM 733 C CA . ALA A 1 113 ? -11.15738 -10.65080 -6.18095 1.000 60.53004 327 ALA A CA 1
ATOM 734 C C . ALA A 1 113 ? -10.78718 -9.32753 -5.50576 1.000 62.43939 327 ALA A C 1
ATOM 735 O O . ALA A 1 113 ? -11.44069 -8.31973 -5.77448 1.000 61.99819 327 ALA A O 1
ATOM 737 N N . LEU A 1 114 ? -9.77344 -9.29751 -4.63799 1.000 62.79154 328 LEU A N 1
ATOM 738 C CA . LEU A 1 114 ? -9.50052 -8.04086 -3.93929 1.000 62.07157 328 LEU A CA 1
ATOM 739 C C . LEU A 1 114 ? -8.39394 -7.25646 -4.62494 1.000 61.12352 328 LEU A C 1
ATOM 740 O O . LEU A 1 114 ? -7.41617 -7.84235 -5.09207 1.000 65.22397 328 LEU A O 1
ATOM 745 N N . PRO A 1 115 ? -8.55375 -5.94334 -4.71949 1.000 62.87371 329 PRO A N 1
ATOM 746 C CA . PRO A 1 115 ? -7.43328 -5.10673 -5.18596 1.000 62.72625 329 PRO A CA 1
ATOM 747 C C . PRO A 1 115 ? -6.17791 -5.30242 -4.36029 1.000 63.28764 329 PRO A C 1
ATOM 748 O O . PRO A 1 115 ? -5.07286 -5.31244 -4.91725 1.000 65.02298 329 PRO A O 1
ATOM 752 N N . ALA A 1 116 ? -6.31998 -5.41786 -3.04012 1.000 60.79851 330 ALA A N 1
ATOM 753 C CA . ALA A 1 116 ? -5.20515 -5.63014 -2.12894 1.000 58.90292 330 ALA A CA 1
ATOM 754 C C . ALA A 1 116 ? -5.68881 -6.48349 -0.96549 1.000 58.06641 330 ALA A C 1
ATOM 755 O O . ALA A 1 116 ? -6.89534 -6.54074 -0.69802 1.000 57.92601 330 ALA A O 1
ATOM 757 N N . PRO A 1 117 ? -4.77826 -7.17264 -0.26373 1.000 54.63655 331 PRO A N 1
ATOM 758 C CA . PRO A 1 117 ? -5.19183 -7.95980 0.90937 1.000 53.91857 331 PRO A CA 1
ATOM 759 C C . PRO A 1 117 ? -5.87296 -7.08817 1.95849 1.000 54.31257 331 PRO A C 1
ATOM 760 O O . PRO A 1 117 ? -5.58548 -5.90010 2.08671 1.000 55.46407 331 PRO A O 1
ATOM 764 N N . ILE A 1 118 ? -6.82902 -7.66951 2.68672 1.000 52.55780 332 ILE A N 1
ATOM 765 C CA . ILE A 1 118 ? -7.40690 -6.96368 3.82486 1.000 50.41117 332 ILE A CA 1
ATOM 766 C C . ILE A 1 118 ? -6.58295 -7.26846 5.06130 1.000 51.31998 332 ILE A C 1
ATOM 767 O O . ILE A 1 118 ? -6.17752 -8.41312 5.28954 1.000 50.24730 332 ILE A O 1
ATOM 772 N N . GLU A 1 119 ? -6.30516 -6.24130 5.85317 1.000 51.92479 333 GLU A N 1
ATOM 773 C CA . GLU A 1 119 ? -5.55504 -6.40015 7.08466 1.000 49.54667 333 GLU A CA 1
ATOM 774 C C . GLU A 1 119 ? -6.41442 -5.93037 8.23942 1.000 52.14129 333 GLU A C 1
ATOM 775 O O . GLU A 1 119 ? -7.02023 -4.85534 8.17079 1.000 53.12512 333 GLU A O 1
ATOM 781 N N . LYS A 1 120 ? -6.46096 -6.73852 9.29429 1.000 49.69684 334 LYS A N 1
ATOM 782 C CA . LYS A 1 120 ? -7.09777 -6.38020 10.55013 1.000 47.46609 334 LYS A CA 1
ATOM 783 C C . LYS A 1 120 ? -6.12116 -6.68661 11.68139 1.000 49.89832 334 LYS A C 1
ATOM 784 O O . LYS A 1 120 ? -5.29192 -7.60578 11.58436 1.000 44.16732 334 LYS A O 1
ATOM 790 N N . THR A 1 121 ? -6.20197 -5.88096 12.74213 1.000 45.95116 335 THR A N 1
ATOM 791 C CA . THR A 1 121 ? -5.33386 -6.03223 13.90031 1.000 44.05596 335 THR A CA 1
ATOM 792 C C . THR A 1 121 ? -6.18360 -5.87270 15.14334 1.000 45.92178 335 THR A C 1
ATOM 793 O O . THR A 1 121 ? -7.10559 -5.05414 15.17068 1.000 46.90083 335 THR A O 1
ATOM 797 N N . ILE A 1 122 ? -5.86442 -6.65124 16.16739 1.000 45.21389 336 ILE A N 1
ATOM 798 C CA . ILE A 1 122 ? -6.57982 -6.61173 17.42907 1.000 41.86951 336 ILE A CA 1
ATOM 799 C C . ILE A 1 122 ? -5.53295 -6.82763 18.50035 1.000 44.78791 336 ILE A C 1
ATOM 800 O O . ILE A 1 122 ? -4.47657 -7.42221 18.25569 1.000 44.33754 336 ILE A O 1
ATOM 805 N N . SER A 1 123 ? -5.81590 -6.29805 19.67950 1.000 43.82731 337 SER A N 1
ATOM 806 C CA . SER A 1 123 ? -4.95078 -6.45582 20.83571 1.000 42.95223 337 SER A CA 1
ATOM 807 C C . SER A 1 123 ? -5.77135 -6.04569 22.04299 1.000 44.69137 337 SER A C 1
ATOM 808 O O . SER A 1 123 ? -6.86313 -5.48965 21.90537 1.000 44.31400 337 SER A O 1
ATOM 811 N N . LYS A 1 124 ? -5.24209 -6.34414 23.22281 1.000 44.66256 338 LYS A N 1
ATOM 812 C CA . LYS A 1 124 ? -5.77361 -5.77172 24.45604 1.000 45.08095 338 LYS A CA 1
ATOM 813 C C . LYS A 1 124 ? -5.77960 -4.24202 24.38239 1.000 41.88777 338 LYS A C 1
ATOM 814 O O . LYS A 1 124 ? -4.84478 -3.62730 23.84497 1.000 45.16307 338 LYS A O 1
ATOM 820 N N . ALA A 1 125 ? -6.80387 -3.62899 24.98019 1.000 41.88889 339 ALA A N 1
ATOM 821 C CA . ALA A 1 125 ? -6.88406 -2.16666 25.06536 1.000 45.34430 339 ALA A CA 1
ATOM 822 C C . ALA A 1 125 ? -5.63604 -1.58395 25.72646 1.000 43.56178 339 ALA A C 1
ATOM 823 O O . ALA A 1 125 ? -5.18467 -2.05873 26.76521 1.000 48.73906 339 ALA A O 1
ATOM 825 N N . LYS A 1 126 ? -5.06441 -0.55091 25.12848 1.000 45.94560 340 LYS A N 1
ATOM 826 C CA . LYS A 1 126 ? -3.84632 0.01525 25.68400 1.000 48.18926 340 LYS A CA 1
ATOM 827 C C . LYS A 1 126 ? -4.15741 0.81331 26.92601 1.000 47.23060 340 LYS A C 1
ATOM 828 O O . LYS A 1 126 ? -5.21325 1.45439 27.03322 1.000 48.02858 340 LYS A O 1
ATOM 834 N N . GLY A 1 127 ? -3.22197 0.82573 27.86279 1.000 44.11647 341 GLY A N 1
ATOM 835 C CA . GLY A 1 127 ? -3.35442 1.61072 29.07980 1.000 43.72775 341 GLY A CA 1
ATOM 836 C C . GLY A 1 127 ? -2.90742 0.77822 30.26434 1.000 48.17867 341 GLY A C 1
ATOM 837 O O . GLY A 1 127 ? -2.70953 -0.42846 30.16177 1.000 50.54666 341 GLY A O 1
ATOM 838 N N . GLN A 1 128 ? -2.63603 1.45573 31.37284 1.000 43.98734 342 GLN A N 1
ATOM 839 C CA . GLN A 1 128 ? -2.16826 0.80005 32.59314 1.000 44.74757 342 GLN A CA 1
ATOM 840 C C . GLN A 1 128 ? -3.28827 0.01281 33.26705 1.000 45.69194 342 GLN A C 1
ATOM 841 O O . GLN A 1 128 ? -4.31160 0.60252 33.61817 1.000 45.66831 342 GLN A O 1
ATOM 847 N N . PRO A 1 129 ? -3.13752 -1.28953 33.49456 1.000 45.43421 343 PRO A N 1
ATOM 848 C CA . PRO A 1 129 ? -4.19062 -2.03092 34.19487 1.000 42.60018 343 PRO A CA 1
ATOM 849 C C . PRO A 1 129 ? -4.43526 -1.47145 35.58418 1.000 42.59426 343 PRO A C 1
ATOM 850 O O . PRO A 1 129 ? -3.53828 -0.92427 36.21554 1.000 40.11887 343 PRO A O 1
ATOM 854 N N . ARG A 1 130 ? -5.70349 -1.51745 36.01329 1.000 44.05945 344 ARG A N 1
ATOM 855 C CA . ARG A 1 130 ? -6.13338 -1.03039 37.31681 1.000 41.09453 344 ARG A CA 1
ATOM 856 C C . ARG A 1 130 ? -6.97968 -2.08873 38.02374 1.000 44.21583 344 ARG A C 1
ATOM 857 O O . ARG A 1 130 ? -7.88981 -2.67098 37.42291 1.000 42.95923 344 ARG A O 1
ATOM 865 N N . GLU A 1 131 ? -6.75002 -2.26303 39.32579 1.000 45.99172 345 GLU A N 1
ATOM 866 C CA . GLU A 1 131 ? -7.36206 -3.36570 40.06236 1.000 47.60716 345 GLU A CA 1
ATOM 867 C C . GLU A 1 131 ? -8.84344 -3.09188 40.32614 1.000 48.80559 345 GLU A C 1
ATOM 868 O O . GLU A 1 131 ? -9.18836 -2.02598 40.83543 1.000 48.64293 345 GLU A O 1
ATOM 874 N N . PRO A 1 132 ? -9.73424 -4.03108 40.00629 1.000 46.51139 346 PRO A N 1
ATOM 875 C CA . PRO A 1 132 ? -11.15377 -3.83867 40.31864 1.000 46.16587 346 PRO A CA 1
ATOM 876 C C . PRO A 1 132 ? -11.38647 -3.80091 41.81690 1.000 49.46234 346 PRO A C 1
ATOM 877 O O . PRO A 1 132 ? -10.79866 -4.57354 42.56996 1.000 47.55808 346 PRO A O 1
ATOM 881 N N . GLN A 1 133 ? -12.23915 -2.87647 42.25153 1.000 49.11807 347 GLN A N 1
ATOM 882 C CA . GLN A 1 133 ? -12.74755 -2.86098 43.61311 1.000 49.47099 347 GLN A CA 1
ATOM 883 C C . GLN A 1 133 ? -14.12129 -3.50692 43.59263 1.000 48.91847 347 GLN A C 1
ATOM 884 O O . GLN A 1 133 ? -15.01167 -3.03735 42.87756 1.000 46.47273 347 GLN A O 1
ATOM 890 N N . VAL A 1 134 ? -14.30477 -4.55215 44.40138 1.000 44.99454 348 VAL A N 1
ATOM 891 C CA . VAL A 1 134 ? -15.53098 -5.34421 44.39389 1.000 49.75496 348 VAL A CA 1
ATOM 892 C C . VAL A 1 134 ? -16.24693 -5.12783 45.71945 1.000 53.02124 348 VAL A C 1
ATOM 893 O O . VAL A 1 134 ? -15.66731 -5.35376 46.79068 1.000 54.03705 348 VAL A O 1
ATOM 897 N N . TYR A 1 135 ? -17.49598 -4.66557 45.64614 1.000 48.07206 349 TYR A N 1
ATOM 898 C CA . TYR A 1 135 ? -18.32890 -4.39276 46.80830 1.000 50.58110 349 TYR A CA 1
ATOM 899 C C . TYR A 1 135 ? -19.68329 -5.05034 46.60576 1.000 52.61580 349 TYR A C 1
ATOM 900 O O . TYR A 1 135 ? -20.29505 -4.88915 45.54412 1.000 52.28948 349 TYR A O 1
ATOM 909 N N . THR A 1 136 ? -20.15878 -5.78253 47.60981 1.000 50.90895 350 THR A N 1
ATOM 910 C CA . THR A 1 136 ? -21.49014 -6.37324 47.55283 1.000 57.51978 350 THR A CA 1
ATOM 911 C C . THR A 1 136 ? -22.49295 -5.48902 48.28671 1.000 56.77253 350 THR A C 1
ATOM 912 O O . THR A 1 136 ? -22.17277 -4.90980 49.32693 1.000 55.29931 350 THR A O 1
ATOM 916 N N . LEU A 1 137 ? -23.70413 -5.37742 47.73840 1.000 55.63533 351 LEU A N 1
ATOM 917 C CA . LEU A 1 137 ? -24.72228 -4.49252 48.30222 1.000 55.88991 351 LEU A CA 1
ATOM 918 C C . LEU A 1 137 ? -25.99547 -5.29286 48.54310 1.000 58.43114 351 LEU A C 1
ATOM 919 O O . LEU A 1 137 ? -26.58699 -5.82431 47.57842 1.000 59.92242 351 LEU A O 1
ATOM 924 N N . PRO A 1 138 ? -26.50166 -5.34214 49.76995 1.000 60.31394 352 PRO A N 1
ATOM 925 C CA . PRO A 1 138 ? -27.68099 -6.15143 50.05567 1.000 60.49928 352 PRO A CA 1
ATOM 926 C C . PRO A 1 138 ? -28.92551 -5.52437 49.45871 1.000 62.71208 352 PRO A C 1
ATOM 927 O O . PRO A 1 138 ? -28.88281 -4.37679 48.98667 1.000 60.15479 352 PRO A O 1
ATOM 931 N N . PRO A 1 139 ? -30.04530 -6.25663 49.43950 1.000 63.99751 353 PRO A N 1
ATOM 932 C CA . PRO A 1 139 ? -31.29485 -5.68538 48.92161 1.000 64.76319 353 PRO A CA 1
ATOM 933 C C . PRO A 1 139 ? -31.74295 -4.47972 49.73188 1.000 64.46883 353 PRO A C 1
ATOM 934 O O . PRO A 1 139 ? -31.49523 -4.38964 50.93632 1.000 64.52141 353 PRO A O 1
ATOM 938 N N . SER A 1 140 ? -32.41360 -3.54980 49.05171 1.000 65.54067 354 SER A N 1
ATOM 939 C CA . SER A 1 140 ? -33.03735 -2.41332 49.72143 1.000 66.17823 354 SER A CA 1
ATOM 940 C C . SER A 1 140 ? -34.14987 -2.88284 50.64864 1.000 66.44489 354 SER A C 1
ATOM 941 O O . SER A 1 140 ? -34.78175 -3.91588 50.41459 1.000 67.27830 354 SER A O 1
ATOM 944 N N . ARG A 1 141 ? -34.38475 -2.11267 51.71768 1.000 69.62998 355 ARG A N 1
ATOM 945 C CA . ARG A 1 141 ? -35.52365 -2.39461 52.58956 1.000 70.60232 355 ARG A CA 1
ATOM 946 C C . ARG A 1 141 ? -36.80568 -2.49568 51.77287 1.000 71.88735 355 ARG A C 1
ATOM 947 O O . ARG A 1 141 ? -37.56591 -3.46493 51.90082 1.000 71.52196 355 ARG A O 1
ATOM 949 N N . GLU A 1 142 ? -37.03346 -1.53757 50.87282 1.000 68.61483 356 GLU A N 1
ATOM 950 C CA . GLU A 1 142 ? -38.29934 -1.52702 50.14863 1.000 66.79066 356 GLU A CA 1
ATOM 951 C C . GLU A 1 142 ? -38.46446 -2.73776 49.25186 1.000 69.60435 356 GLU A C 1
ATOM 952 O O . GLU A 1 142 ? -39.60623 -3.08724 48.92285 1.000 70.94259 356 GLU A O 1
ATOM 958 N N . GLU A 1 143 ? -37.38330 -3.41078 48.87285 1.000 67.40749 357 GLU A N 1
ATOM 959 C CA . GLU A 1 143 ? -37.57265 -4.56498 48.00402 1.000 68.88513 357 GLU A CA 1
ATOM 960 C C . GLU A 1 143 ? -38.06689 -5.78481 48.76579 1.000 70.28033 357 GLU A C 1
ATOM 961 O O . GLU A 1 143 ? -38.50154 -6.75761 48.13816 1.000 68.83871 357 GLU A O 1
ATOM 967 N N . MET A 1 144 ? -37.99647 -5.75752 50.09599 1.000 69.99977 358 MET A N 1
ATOM 968 C CA . MET A 1 144 ? -38.33119 -6.92991 50.88904 1.000 74.76918 358 MET A CA 1
ATOM 969 C C . MET A 1 144 ? -39.82491 -7.23696 50.90524 1.000 76.70498 358 MET A C 1
ATOM 970 O O . MET A 1 144 ? -40.22035 -8.26981 51.45408 1.000 78.60192 358 MET A O 1
ATOM 975 N N . THR A 1 145 ? -40.65754 -6.37741 50.32722 1.000 77.53176 359 THR A N 1
ATOM 976 C CA . THR A 1 145 ? -42.07095 -6.69785 50.21603 1.000 77.14057 359 THR A CA 1
ATOM 977 C C . THR A 1 145 ? -42.33854 -7.71105 49.11122 1.000 79.20736 359 THR A C 1
ATOM 978 O O . THR A 1 145 ? -43.46513 -8.20520 48.99452 1.000 79.82162 359 THR A O 1
ATOM 982 N N . LYS A 1 146 ? -41.33785 -8.02285 48.29568 1.000 75.43254 360 LYS A N 1
ATOM 983 C CA . LYS A 1 146 ? -41.52405 -8.89329 47.14898 1.000 76.36289 360 LYS A CA 1
ATOM 984 C C . LYS A 1 146 ? -41.09998 -10.32789 47.43967 1.000 76.86779 360 LYS A C 1
ATOM 985 O O . LYS A 1 146 ? -40.43697 -10.62954 48.43317 1.000 75.00604 360 LYS A O 1
ATOM 991 N N . ASN A 1 147 ? -41.49867 -11.22118 46.51811 1.000 76.97565 361 ASN A N 1
ATOM 992 C CA . ASN A 1 147 ? -41.17132 -12.63440 46.63899 1.000 78.01284 361 ASN A CA 1
ATOM 993 C C . ASN A 1 147 ? -39.71374 -12.90271 46.27326 1.000 78.59296 361 ASN A C 1
ATOM 994 O O . ASN A 1 147 ? -39.09392 -13.82105 46.83035 1.000 75.61315 361 ASN A O 1
ATOM 996 N N . GLN A 1 148 ? -39.14110 -12.08885 45.38828 1.000 77.84723 362 GLN A N 1
ATOM 997 C CA . GLN A 1 148 ? -37.74410 -12.20118 44.99712 1.000 72.33183 362 GLN A CA 1
ATOM 998 C C . GLN A 1 148 ? -37.02319 -10.88488 45.26728 1.000 67.52546 362 GLN A C 1
ATOM 999 O O . GLN A 1 148 ? -37.61382 -9.80585 45.16491 1.000 67.25265 362 GLN A O 1
ATOM 1005 N N . VAL A 1 149 ? -35.72820 -10.97940 45.58021 1.000 66.50797 363 VAL A N 1
ATOM 1006 C CA . VAL A 1 149 ? -34.92738 -9.82113 45.95586 1.000 62.40318 363 VAL A CA 1
ATOM 1007 C C . VAL A 1 149 ? -33.63556 -9.78670 45.14667 1.000 58.19720 363 VAL A C 1
ATOM 1008 O O . VAL A 1 149 ? -33.20583 -10.78309 44.56179 1.000 56.64032 363 VAL A O 1
ATOM 1012 N N . SER A 1 150 ? -33.01436 -8.61216 45.13686 1.000 58.18492 364 SER A N 1
ATOM 1013 C CA . SER A 1 150 ? -31.89706 -8.29546 44.25870 1.000 57.73719 364 SER A CA 1
ATOM 1014 C C . SER A 1 150 ? -30.61026 -8.18920 45.08306 1.000 56.55516 364 SER A C 1
ATOM 1015 O O . SER A 1 150 ? -30.50598 -7.33911 45.97742 1.000 54.37325 364 SER A O 1
ATOM 1018 N N . LEU A 1 151 ? -29.64529 -9.06687 44.80098 1.000 53.26567 365 LEU A N 1
ATOM 1019 C CA . LEU A 1 151 ? -28.32677 -9.00268 45.42409 1.000 52.02231 365 LEU A CA 1
ATOM 1020 C C . LEU A 1 151 ? -27.37051 -8.37667 44.42498 1.000 50.83467 365 LEU A C 1
ATOM 1021 O O . LEU A 1 151 ? -27.19598 -8.91075 43.32090 1.000 48.70642 365 LEU A O 1
ATOM 1026 N N . THR A 1 152 ? -26.72304 -7.28034 44.81827 1.000 50.72941 366 THR A N 1
ATOM 1027 C CA . THR A 1 152 ? -25.94810 -6.45881 43.89552 1.000 48.86950 366 THR A CA 1
ATOM 1028 C C . THR A 1 152 ? -24.45074 -6.55501 44.17417 1.000 49.99503 366 THR A C 1
ATOM 1029 O O . THR A 1 152 ? -24.01411 -6.47286 45.32636 1.000 50.89600 366 THR A O 1
ATOM 1033 N N . CYS A 1 153 ? -23.67315 -6.69613 43.09838 1.000 45.83071 367 CYS A N 1
ATOM 1034 C CA . CYS A 1 153 ? -22.21613 -6.71617 43.13801 1.000 46.37698 367 CYS A CA 1
ATOM 1035 C C . CYS A 1 153 ? -21.71333 -5.53152 42.32716 1.000 44.85592 367 CYS A C 1
ATOM 1036 O O . CYS A 1 153 ? -21.86206 -5.50344 41.10086 1.000 45.96833 367 CYS A O 1
ATOM 1039 N N . LEU A 1 154 ? -21.16520 -4.53407 43.01079 1.000 45.02056 368 LEU A N 1
ATOM 1040 C CA . LEU A 1 154 ? -20.54282 -3.40187 42.34691 1.000 44.89722 368 LEU A CA 1
ATOM 1041 C C . LEU A 1 154 ? -19.07285 -3.71565 42.11430 1.000 45.88848 368 LEU A C 1
ATOM 1042 O O . LEU A 1 154 ? -18.35199 -4.07167 43.05595 1.000 46.45158 368 LEU A O 1
ATOM 1047 N N . VAL A 1 155 ? -18.63251 -3.57821 40.86476 1.000 41.92283 369 VAL A N 1
ATOM 1048 C CA . VAL A 1 155 ? -17.23201 -3.74010 40.48510 1.000 39.70037 369 VAL A CA 1
ATOM 1049 C C . VAL A 1 155 ? -16.80601 -2.44281 39.80235 1.000 43.40435 369 VAL A C 1
ATOM 1050 O O . VAL A 1 155 ? -17.34376 -2.09260 38.74748 1.000 42.02155 369 VAL A O 1
ATOM 1054 N N . LYS A 1 156 ? -15.86038 -1.72052 40.39344 1.000 43.18321 370 LYS A N 1
ATOM 1055 C CA . LYS A 1 156 ? -15.51969 -0.40430 39.87045 1.000 40.40635 370 LYS A CA 1
ATOM 1056 C C . LYS A 1 156 ? -14.00983 -0.20416 39.85980 1.000 44.20636 370 LYS A C 1
ATOM 1057 O O . LYS A 1 156 ? -13.25971 -0.93721 40.51182 1.000 46.19575 370 LYS A O 1
ATOM 1063 N N . GLY A 1 157 ? -13.57748 0.80749 39.10045 1.000 41.67216 371 GLY A N 1
ATOM 1064 C CA . GLY A 1 157 ? -12.19271 1.22665 39.05317 1.000 39.40670 371 GLY A CA 1
ATOM 1065 C C . GLY A 1 157 ? -11.26159 0.30318 38.29282 1.000 45.08440 371 GLY A C 1
ATOM 1066 O O . GLY A 1 157 ? -10.05016 0.36260 38.49965 1.000 41.59163 371 GLY A O 1
ATOM 1067 N N . PHE A 1 158 ? -11.78027 -0.52963 37.39271 1.000 42.15606 372 PHE A N 1
ATOM 1068 C CA . PHE A 1 158 ? -10.92059 -1.48913 36.70769 1.000 43.79436 372 PHE A CA 1
ATOM 1069 C C . PHE A 1 158 ? -10.57514 -1.04814 35.29029 1.000 42.32465 372 PHE A C 1
ATOM 1070 O O . PHE A 1 158 ? -11.28479 -0.24839 34.66853 1.000 38.79084 372 PHE A O 1
ATOM 1078 N N . TYR A 1 159 ? -9.43547 -1.55811 34.80346 1.000 42.09469 373 TYR A N 1
ATOM 1079 C CA . TYR A 1 159 ? -8.92782 -1.31177 33.46160 1.000 41.45335 373 TYR A CA 1
ATOM 1080 C C . TYR A 1 159 ? -8.01474 -2.47093 33.11196 1.000 42.98224 373 TYR A C 1
ATOM 1081 O O . TYR A 1 159 ? -7.25771 -2.91194 33.98574 1.000 43.68702 373 TYR A O 1
ATOM 1090 N N . PRO A 1 160 ? -8.04004 -2.98800 31.87299 1.000 40.18690 374 PRO A N 1
ATOM 1091 C CA . PRO A 1 160 ? -8.98090 -2.62264 30.81027 1.000 43.36897 374 PRO A CA 1
ATOM 1092 C C . PRO A 1 160 ? -10.37052 -3.19443 31.10254 1.000 42.50057 374 PRO A C 1
ATOM 1093 O O . PRO A 1 160 ? -10.56347 -3.75034 32.19937 1.000 39.60527 374 PRO A O 1
ATOM 1097 N N . SER A 1 161 ? -11.31974 -3.06174 30.17000 1.000 38.50253 375 SER A N 1
ATOM 1098 C CA . SER A 1 161 ? -12.68281 -3.45080 30.48721 1.000 40.07728 375 SER A CA 1
ATOM 1099 C C . SER A 1 161 ? -12.93828 -4.95138 30.40950 1.000 39.67879 375 SER A C 1
ATOM 1100 O O . SER A 1 161 ? -14.05541 -5.37616 30.74470 1.000 44.40472 375 SER A O 1
ATOM 1103 N N . ASP A 1 162 ? -11.96438 -5.76072 29.98027 1.000 38.64867 376 ASP A N 1
ATOM 1104 C CA . ASP A 1 162 ? -12.17279 -7.20846 29.86989 1.000 40.93022 376 ASP A CA 1
ATOM 1105 C C . ASP A 1 162 ? -12.29216 -7.79892 31.25810 1.000 40.66030 376 ASP A C 1
ATOM 1106 O O . ASP A 1 162 ? -11.37552 -7.64774 32.06526 1.000 40.13914 376 ASP A O 1
ATOM 1111 N N . ILE A 1 163 ? -13.40650 -8.47575 31.53963 1.000 36.10703 377 ILE A N 1
ATOM 1112 C CA . ILE A 1 163 ? -13.70288 -8.91519 32.89790 1.000 37.35053 377 ILE A CA 1
ATOM 1113 C C . ILE A 1 163 ? -14.73144 -10.02706 32.80978 1.000 41.61699 377 ILE A C 1
ATOM 1114 O O . ILE A 1 163 ? -15.46424 -10.13896 31.82164 1.000 42.56830 377 ILE A O 1
ATOM 1119 N N . ALA A 1 164 ? -14.77949 -10.87022 33.83759 1.000 38.57350 378 ALA A N 1
ATOM 1120 C CA . ALA A 1 164 ? -15.80342 -11.89845 33.95228 1.000 39.48243 378 ALA A CA 1
ATOM 1121 C C . ALA A 1 164 ? -16.36477 -11.86547 35.36334 1.000 41.49101 378 ALA A C 1
ATOM 1122 O O . ALA A 1 164 ? -15.61217 -11.74874 36.33263 1.000 42.84447 378 ALA A O 1
ATOM 1124 N N . VAL A 1 165 ? -17.68675 -11.94894 35.48609 1.000 41.83676 379 VAL A N 1
ATOM 1125 C CA . VAL A 1 165 ? -18.33598 -11.86266 36.79018 1.000 44.99803 379 VAL A CA 1
ATOM 1126 C C . VAL A 1 165 ? -19.32972 -12.99814 36.93622 1.000 46.80513 379 VAL A C 1
ATOM 1127 O O . VAL A 1 165 ? -20.12141 -13.26685 36.02079 1.000 45.13330 379 VAL A O 1
ATOM 1131 N N . GLU A 1 166 ? -19.30590 -13.65285 38.09867 1.000 45.09730 380 GLU A N 1
ATOM 1132 C CA . GLU A 1 166 ? -20.15213 -14.81752 38.32303 1.000 50.60709 380 GLU A CA 1
ATOM 1133 C C . GLU A 1 166 ? -20.63545 -14.83700 39.76023 1.000 51.42325 380 GLU A C 1
ATOM 1134 O O . GLU A 1 166 ? -20.07620 -14.17056 40.63116 1.000 49.57992 380 GLU A O 1
ATOM 1140 N N . TRP A 1 167 ? -21.66916 -15.64174 40.01212 1.000 52.05275 381 TRP A N 1
ATOM 1141 C CA . TRP A 1 167 ? -22.21951 -15.76423 41.34778 1.000 50.36032 381 TRP A CA 1
ATOM 1142 C C . TRP A 1 167 ? -22.29210 -17.22650 41.74892 1.000 58.02922 381 TRP A C 1
ATOM 1143 O O . TRP A 1 167 ? -22.41988 -18.12224 40.90448 1.000 57.40891 381 TRP A O 1
ATOM 1154 N N . GLU A 1 168 ? -22.22976 -17.45906 43.05459 1.000 57.92685 382 GLU A N 1
ATOM 1155 C CA . GLU A 1 168 ? -22.34958 -18.80855 43.57112 1.000 60.76253 382 GLU A CA 1
ATOM 1156 C C . GLU A 1 168 ? -22.90630 -18.75388 44.98363 1.000 62.76341 382 GLU A C 1
ATOM 1157 O O . GLU A 1 168 ? -22.97315 -17.69374 45.61073 1.000 60.26170 382 GLU A O 1
ATOM 1163 N N . SER A 1 169 ? -23.34013 -19.91702 45.46242 1.000 64.69180 383 SER A N 1
ATOM 1164 C CA . SER A 1 169 ? -23.70570 -20.08766 46.85654 1.000 67.39035 383 SER A CA 1
ATOM 1165 C C . SER A 1 169 ? -23.40114 -21.52098 47.24674 1.000 73.94195 383 SER A C 1
ATOM 1166 O O . SER A 1 169 ? -23.68935 -22.45233 46.48519 1.000 72.64164 383 SER A O 1
ATOM 1169 N N . ASN A 1 170 ? -22.80915 -21.68526 48.42981 1.000 73.67436 384 ASN A N 1
ATOM 1170 C CA . ASN A 1 170 ? -22.44416 -23.00336 48.93248 1.000 77.29332 384 ASN A CA 1
ATOM 1171 C C . ASN A 1 170 ? -21.65160 -23.78504 47.88992 1.000 77.11212 384 ASN A C 1
ATOM 1172 O O . ASN A 1 170 ? -21.84878 -24.98325 47.70519 1.000 80.70054 384 ASN A O 1
ATOM 1177 N N . GLY A 1 171 ? -20.80645 -23.07715 47.14301 1.000 77.29476 385 GLY A N 1
ATOM 1178 C CA . GLY A 1 171 ? -19.93024 -23.70856 46.17936 1.000 74.73758 385 GLY A CA 1
ATOM 1179 C C . GLY A 1 171 ? -20.57871 -24.07560 44.86903 1.000 73.70054 385 GLY A C 1
ATOM 1180 O O . GLY A 1 171 ? -19.88627 -24.58164 43.97619 1.000 73.05388 385 GLY A O 1
ATOM 1181 N N . GLN A 1 172 ? -21.87185 -23.79748 44.70515 1.000 75.16014 386 GLN A N 1
ATOM 1182 C CA . GLN A 1 172 ? -22.62582 -24.13923 43.51327 1.000 74.41665 386 GLN A CA 1
ATOM 1183 C C . GLN A 1 172 ? -22.97645 -22.86396 42.75717 1.000 68.79877 386 GLN A C 1
ATOM 1184 O O . GLN A 1 172 ? -23.25968 -21.83611 43.37913 1.000 69.77506 386 GLN A O 1
ATOM 1186 N N . PRO A 1 173 ? -22.98363 -22.89246 41.42842 1.000 66.92664 387 PRO A N 1
ATOM 1187 C CA . PRO A 1 173 ? -23.18874 -21.65236 40.67454 1.000 66.71074 387 PRO A CA 1
ATOM 1188 C C . PRO A 1 173 ? -24.64336 -21.21053 40.74739 1.000 67.58574 387 PRO A C 1
ATOM 1189 O O . PRO A 1 173 ? -25.55742 -22.01555 40.54390 1.000 68.26053 387 PRO A O 1
ATOM 1193 N N . GLU A 1 174 ? -24.85977 -19.94992 41.12697 1.000 63.95860 388 GLU A N 1
ATOM 1194 C CA . GLU A 1 174 ? -26.17924 -19.34841 40.97088 1.000 62.82552 388 GLU A CA 1
ATOM 1195 C C . GLU A 1 174 ? -26.28572 -18.82325 39.55126 1.000 64.52634 388 GLU A C 1
ATOM 1196 O O . GLU A 1 174 ? -25.41589 -18.07862 39.09237 1.000 65.20268 388 GLU A O 1
ATOM 1202 N N . ASN A 1 175 ? -27.35293 -19.18643 38.86126 1.000 57.88944 389 ASN A N 1
ATOM 1203 C CA . ASN A 1 175 ? -27.47777 -18.82396 37.46192 1.000 62.21428 389 ASN A CA 1
ATOM 1204 C C . ASN A 1 175 ? -28.39694 -17.63290 37.21606 1.000 56.76112 389 ASN A C 1
ATOM 1205 O O . ASN A 1 175 ? -28.34400 -17.04978 36.12826 1.000 60.41155 389 ASN A O 1
ATOM 1210 N N . ASN A 1 176 ? -29.24897 -17.27782 38.17124 1.000 52.95584 390 ASN A N 1
ATOM 1211 C CA . ASN A 1 176 ? -30.28778 -16.28336 37.93786 1.000 54.06049 390 ASN A CA 1
ATOM 1212 C C . ASN A 1 176 ? -29.75479 -14.86117 38.14495 1.000 52.34806 390 ASN A C 1
ATOM 1213 O O . ASN A 1 176 ? -30.26982 -14.07112 38.93358 1.000 50.20660 390 ASN A O 1
ATOM 1218 N N . TYR A 1 177 ? -28.74641 -14.51125 37.34221 1.000 50.18601 391 TYR A N 1
ATOM 1219 C CA . TYR A 1 177 ? -28.12934 -13.20390 37.44487 1.000 49.64804 391 TYR A CA 1
ATOM 1220 C C . TYR A 1 177 ? -27.93639 -12.58600 36.06946 1.000 48.44072 391 TYR A C 1
ATOM 1221 O O . TYR A 1 177 ? -27.85750 -13.27241 35.04718 1.000 49.69486 391 TYR A O 1
ATOM 1230 N N . LYS A 1 178 ? -27.80290 -11.26748 36.08584 1.000 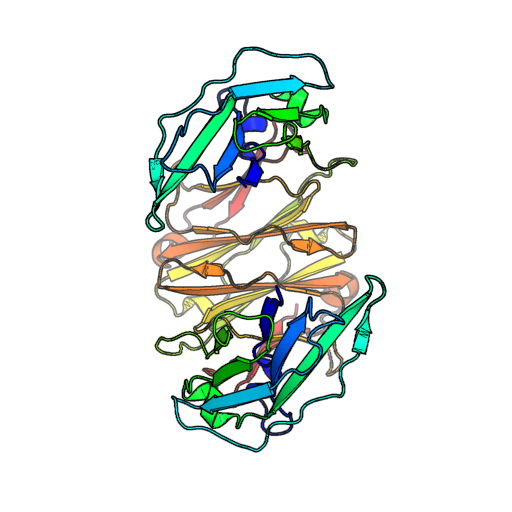44.69929 392 LYS A N 1
ATOM 1231 C CA . LYS A 1 178 ? -27.50125 -10.47388 34.91140 1.000 43.84453 392 LYS A CA 1
ATOM 1232 C C . LYS A 1 178 ? -26.44378 -9.46613 35.31228 1.000 43.93387 392 LYS A C 1
ATOM 1233 O O . LYS A 1 178 ? -26.40887 -9.00931 36.46196 1.000 43.83820 392 LYS A O 1
ATOM 1239 N N . THR A 1 179 ? -25.57429 -9.13990 34.36414 1.000 40.31066 393 THR A N 1
ATOM 1240 C CA . THR A 1 179 ? -24.43442 -8.27395 34.60918 1.000 40.45781 393 THR A CA 1
ATOM 1241 C C . THR A 1 179 ? -24.44831 -7.21621 33.52374 1.000 39.14930 393 THR A C 1
ATOM 1242 O O . THR A 1 179 ? -24.63016 -7.54660 32.34316 1.000 40.18125 393 THR A O 1
ATOM 1246 N N . THR A 1 180 ? -24.33543 -5.94265 33.91640 1.000 38.42583 394 THR A N 1
ATOM 1247 C CA . THR A 1 180 ? -24.33547 -4.88330 32.91287 1.000 38.17421 394 THR A CA 1
ATOM 1248 C C . THR A 1 180 ? -23.02049 -4.91653 32.14371 1.000 39.62326 394 THR A C 1
ATOM 1249 O O . THR A 1 180 ? -22.02191 -5.44265 32.63982 1.000 36.77352 394 THR A O 1
ATOM 1253 N N . PRO A 1 181 ? -22.99604 -4.33651 30.94301 1.000 39.77647 395 PRO A N 1
ATOM 1254 C CA . PRO A 1 181 ? -21.72229 -4.07265 30.25586 1.000 36.89712 395 PRO A CA 1
ATOM 1255 C C . PRO A 1 181 ? -20.83146 -3.17940 31.09194 1.000 38.77401 395 PRO A C 1
ATOM 1256 O O . PRO A 1 181 ? -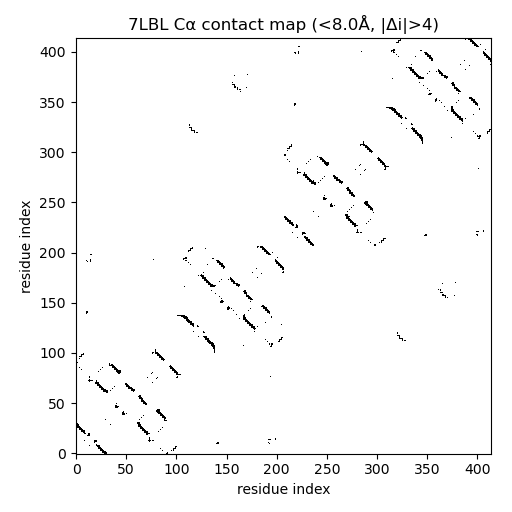21.32844 -2.42298 31.93969 1.000 38.47793 395 PRO A O 1
ATOM 1260 N N . PRO A 1 182 ? -19.51833 -3.22954 30.87262 1.000 37.88162 396 PRO A N 1
ATOM 1261 C CA . PRO A 1 182 ? -18.62234 -2.26498 31.52253 1.000 37.42781 396 PRO A CA 1
ATOM 1262 C C . PRO A 1 182 ? -18.99485 -0.86903 31.06568 1.000 39.59547 396 PRO A C 1
ATOM 1263 O O . PRO A 1 182 ? -19.44472 -0.68133 29.93623 1.000 38.69593 396 PRO A O 1
ATOM 1267 N N . VAL A 1 183 ? -18.87920 0.10072 31.97450 1.000 36.10592 397 VAL A N 1
ATOM 1268 C CA . VAL A 1 183 ? -19.25885 1.48256 31.69732 1.000 39.88479 397 VAL A CA 1
ATOM 1269 C C . VAL A 1 183 ? -18.06925 2.38056 31.97804 1.000 39.88246 397 VAL A C 1
ATOM 1270 O O . VAL A 1 183 ? -17.49803 2.33726 33.07437 1.000 35.96798 397 VAL A O 1
ATOM 1274 N N . LEU A 1 184 ? -17.70554 3.19841 31.00005 1.000 38.97298 398 LEU A N 1
ATOM 1275 C CA . LEU A 1 184 ? -16.57094 4.08556 31.18288 1.000 42.16820 398 LEU A CA 1
ATOM 1276 C C . LEU A 1 184 ? -16.89398 5.08512 32.28338 1.000 44.06423 398 LEU A C 1
ATOM 1277 O O . LEU A 1 184 ? -17.86466 5.84272 32.17653 1.000 47.08541 398 LEU A O 1
ATOM 1282 N N . ASP A 1 185 ? -16.08945 5.09208 33.34664 1.000 41.16887 399 ASP A N 1
ATOM 1283 C CA . ASP A 1 185 ? -16.28573 6.01768 34.45373 1.000 45.27009 399 ASP A CA 1
ATOM 1284 C C . ASP A 1 185 ? -15.52554 7.32123 34.18548 1.000 47.63734 399 ASP A C 1
ATOM 1285 O O . ASP A 1 185 ? -14.81855 7.46643 33.18610 1.000 45.60194 399 ASP A O 1
ATOM 1290 N N . SER A 1 186 ? -15.71372 8.30114 35.07398 1.000 50.20438 400 SER A N 1
ATOM 1291 C CA . SER A 1 186 ? -15.19788 9.63802 34.77413 1.000 51.60473 400 SER A CA 1
ATOM 1292 C C . SER A 1 186 ? -13.68188 9.73544 34.93327 1.000 56.21586 400 SER A C 1
ATOM 1293 O O . SER A 1 186 ? -13.07528 10.64992 34.36269 1.000 57.19258 400 SER A O 1
ATOM 1296 N N . ASP A 1 187 ? -13.05047 8.81843 35.67442 1.000 53.61961 401 ASP A N 1
ATOM 1297 C CA . ASP A 1 187 ? -11.59718 8.81875 35.80817 1.000 50.86329 401 ASP A CA 1
ATOM 1298 C C . ASP A 1 187 ? -10.90263 7.93606 34.78647 1.000 49.62440 401 ASP A C 1
ATOM 1299 O O . ASP A 1 187 ? -9.70447 7.69467 34.91867 1.000 54.74555 401 ASP A O 1
ATOM 1304 N N . GLY A 1 188 ? -11.61005 7.44830 33.77031 1.000 48.37605 402 GLY A N 1
ATOM 1305 C CA . GLY A 1 188 ? -10.99684 6.61313 32.75083 1.000 45.47049 402 GLY A CA 1
ATOM 1306 C C . GLY A 1 188 ? -10.96239 5.13107 33.06611 1.000 45.91027 402 GLY A C 1
ATOM 1307 O O . GLY A 1 188 ? -10.67855 4.32742 32.16154 1.000 43.37157 402 GLY A O 1
ATOM 1308 N N . SER A 1 189 ? -11.28964 4.74065 34.29547 1.000 42.53424 403 SER A N 1
ATOM 1309 C CA . SER A 1 189 ? -11.49927 3.33395 34.60952 1.000 41.65902 403 SER A CA 1
ATOM 1310 C C . SER A 1 189 ? -12.91821 2.93050 34.21030 1.000 43.49104 403 SER A C 1
ATOM 1311 O O . SER A 1 189 ? -13.71796 3.76219 33.77361 1.000 46.85444 403 SER A O 1
ATOM 1314 N N . PHE A 1 190 ? -13.25125 1.64899 34.39041 1.000 38.01611 404 PHE A N 1
ATOM 1315 C CA . PHE A 1 190 ? -14.56738 1.10490 34.09129 1.000 39.51495 404 PHE A CA 1
ATOM 1316 C C . PHE A 1 190 ? -15.27048 0.65288 35.36640 1.000 39.96166 404 PHE A C 1
ATOM 1317 O O . PHE A 1 190 ? -14.64020 0.41649 36.40282 1.000 40.25085 404 PHE A O 1
ATOM 1325 N N . PHE A 1 191 ? -16.59837 0.55343 35.29036 1.000 39.72369 405 PHE A N 1
ATOM 1326 C CA . PHE A 1 191 ? -17.37119 -0.08184 36.34910 1.000 37.73344 405 PHE A CA 1
ATOM 1327 C C . PHE A 1 191 ? -18.50774 -0.86902 35.72344 1.000 37.88172 405 PHE A C 1
ATOM 1328 O O . PHE A 1 191 ? -18.84723 -0.69167 34.54872 1.000 36.46457 405 PHE A O 1
ATOM 1336 N N . LEU A 1 192 ? -19.08863 -1.75044 36.52806 1.000 38.46641 406 LEU A N 1
ATOM 1337 C CA . LEU A 1 192 ? -20.28662 -2.48320 36.15310 1.000 35.83143 406 LEU A CA 1
ATOM 1338 C C . LEU A 1 192 ? -20.97791 -2.89575 37.43590 1.000 39.58092 406 LEU A C 1
ATOM 1339 O O . LEU A 1 192 ? -20.41480 -2.78883 38.52405 1.000 40.48033 406 LEU A O 1
ATOM 1344 N N . TYR A 1 193 ? -22.20727 -3.38132 37.28678 1.000 37.03819 407 TYR A N 1
ATOM 1345 C CA . TYR A 1 193 ? -22.95738 -4.00004 38.36611 1.000 39.32458 407 TYR A CA 1
ATOM 1346 C C . TYR A 1 193 ? -23.42661 -5.35568 37.87773 1.000 40.58655 407 TYR A C 1
ATOM 1347 O O . TYR A 1 193 ? -23.74191 -5.51073 36.69402 1.000 39.00950 407 TYR A O 1
ATOM 1356 N N . SER A 1 194 ? -23.49544 -6.32283 38.79267 1.000 39.02105 408 SER A N 1
ATOM 1357 C CA . SER A 1 194 ? -24.13878 -7.61082 38.53174 1.000 42.01752 408 SER A CA 1
ATOM 1358 C C . SER A 1 194 ? -25.29070 -7.76801 39.50130 1.000 45.37399 408 SER A C 1
ATOM 1359 O O . SER A 1 194 ? -25.14400 -7.47069 40.69360 1.000 44.95360 408 SER A O 1
ATOM 1362 N N . LYS A 1 195 ? -26.43515 -8.23917 38.99260 1.000 43.07765 409 LYS A N 1
ATOM 1363 C CA . LYS A 1 195 ? -27.64516 -8.39384 39.79119 1.000 45.55933 409 LYS A CA 1
ATOM 1364 C C . LYS A 1 195 ? -28.00763 -9.86992 39.85297 1.000 46.39308 409 LYS A C 1
ATOM 1365 O O . LYS A 1 195 ? -28.29825 -10.48405 38.82043 1.000 44.62239 409 LYS A O 1
ATOM 1371 N N . LEU A 1 196 ? -28.02095 -10.42194 41.06208 1.000 45.94551 410 LEU A N 1
ATOM 1372 C CA . LEU A 1 196 ? -28.46503 -11.78688 41.31310 1.000 49.18264 410 LEU A CA 1
ATOM 1373 C C . LEU A 1 196 ? -29.83115 -11.74754 41.97075 1.000 50.56490 410 LEU A C 1
ATOM 1374 O O . LEU A 1 196 ? -30.01398 -11.07853 42.99438 1.000 51.97805 410 LEU A O 1
ATOM 1379 N N . THR A 1 197 ? -30.77755 -12.48338 41.40556 1.000 52.65683 411 THR A N 1
ATOM 1380 C CA . THR A 1 197 ? -32.15340 -12.50225 41.89120 1.000 54.73302 411 THR A CA 1
ATOM 1381 C C . THR A 1 197 ? -32.41300 -13.81878 42.62536 1.000 58.82967 411 THR A C 1
ATOM 1382 O O . THR A 1 197 ? -32.33498 -14.89520 42.01991 1.000 60.15013 411 THR A O 1
ATOM 1386 N N . VAL A 1 198 ? -32.73464 -13.73722 43.91828 1.000 57.69097 412 VAL A N 1
ATOM 1387 C CA . VAL A 1 198 ? -33.04031 -14.92364 44.70939 1.000 63.76934 412 VAL A CA 1
ATOM 1388 C C . VAL A 1 198 ? -34.39102 -14.76991 45.40147 1.000 68.41155 412 VAL A C 1
ATOM 1389 O O . VAL A 1 198 ? -34.83470 -13.66124 45.71895 1.000 65.47707 412 VAL A O 1
ATOM 1393 N N . ASP A 1 199 ? -35.03232 -15.91048 45.65986 1.000 70.69815 413 ASP A N 1
ATOM 1394 C CA . ASP A 1 199 ? -36.22774 -15.93810 46.49448 1.000 74.40580 413 ASP A CA 1
ATOM 1395 C C . ASP A 1 199 ? -35.92965 -15.33776 47.86614 1.000 74.46901 413 ASP A C 1
ATOM 1396 O O . ASP A 1 199 ? -34.90432 -15.65047 48.47858 1.000 71.99306 413 ASP A O 1
ATOM 1401 N N . LYS A 1 200 ? -36.83086 -14.46661 48.34205 1.000 74.58427 414 LYS A N 1
ATOM 1402 C CA . LYS A 1 200 ? -36.58571 -13.73814 49.58770 1.000 73.20786 414 LYS A CA 1
ATOM 1403 C C . LYS A 1 200 ? -36.39905 -14.67026 50.77622 1.000 76.52402 414 LYS A C 1
ATOM 1404 O O . LYS A 1 200 ? -35.69605 -14.32485 51.73388 1.000 78.21900 414 LYS A O 1
ATOM 1410 N N . SER A 1 201 ? -37.02162 -15.84747 50.74221 1.000 77.15639 415 SER A N 1
ATOM 1411 C CA . SER A 1 201 ? -36.80979 -16.82113 51.80669 1.000 78.10701 415 SER A CA 1
ATOM 1412 C C . SER A 1 201 ? -35.34240 -17.22028 51.88958 1.000 78.77330 415 SER A C 1
ATOM 1413 O O . SER A 1 201 ? -34.75921 -17.25486 52.97975 1.000 80.01869 415 SER A O 1
ATOM 1416 N N . ARG A 1 202 ? -34.73259 -17.53582 50.73902 1.000 78.34144 416 ARG A N 1
ATOM 1417 C CA . ARG A 1 202 ? -33.31412 -17.89027 50.70290 1.000 77.29679 416 ARG A CA 1
ATOM 1418 C C . ARG A 1 202 ? -32.46464 -16.79635 51.32588 1.000 79.21583 416 ARG A C 1
ATOM 1419 O O . ARG A 1 202 ? -31.52339 -17.07402 52.07559 1.000 79.30313 416 ARG A O 1
ATOM 1427 N N . TRP A 1 203 ? -32.81051 -15.54209 51.06290 1.000 75.85580 417 TRP A N 1
ATOM 1428 C CA . TRP A 1 203 ? -32.04973 -14.45571 51.65778 1.000 74.85148 417 TRP A CA 1
ATOM 1429 C C . TRP A 1 203 ? -32.32362 -14.35051 53.15242 1.000 79.28001 417 TRP A C 1
ATOM 1430 O O . TRP A 1 203 ? -31.40119 -14.14169 53.95476 1.000 77.40168 417 TRP A O 1
ATOM 1441 N N . GLN A 1 204 ? -33.60150 -14.49369 53.52818 1.000 78.85886 418 GLN A N 1
ATOM 1442 C CA . GLN A 1 204 ? -34.02517 -14.38194 54.91422 1.000 81.51779 418 GLN A CA 1
ATOM 1443 C C . GLN A 1 204 ? -33.59443 -15.54915 55.78880 1.000 84.43242 418 GLN A C 1
ATOM 1444 O O . GLN A 1 204 ? -33.43110 -15.35323 56.98525 1.000 87.76483 418 GLN A O 1
ATOM 1450 N N . GLN A 1 205 ? -33.36075 -16.73395 55.21735 1.000 80.29476 419 GLN A N 1
ATOM 1451 C CA . GLN A 1 205 ? -32.79610 -17.89009 55.90099 1.000 83.88865 419 GLN A CA 1
ATOM 1452 C C . GLN A 1 205 ? -31.31528 -17.72330 56.17174 1.000 86.00997 419 GLN A C 1
ATOM 1453 O O . GLN A 1 205 ? -30.76981 -18.49539 56.96336 1.000 90.87221 419 GLN A O 1
ATOM 1459 N N . GLY A 1 206 ? -30.69425 -16.66905 55.66260 1.000 83.82062 420 GLY A N 1
ATOM 1460 C CA . GLY A 1 206 ? -29.30829 -16.36483 56.04005 1.000 82.18424 420 GLY A CA 1
ATOM 1461 C C . GLY A 1 206 ? -28.28184 -17.07155 55.22616 1.000 80.55008 420 GLY A C 1
ATOM 1462 O O . GLY A 1 206 ? -27.11645 -17.13206 55.63146 1.000 75.57679 420 GLY A O 1
ATOM 1463 N N . ASN A 1 207 ? -28.68431 -17.57534 54.06379 1.000 80.04533 421 ASN A N 1
ATOM 1464 C CA . ASN A 1 207 ? -27.74355 -18.20692 53.16299 1.000 78.45725 421 ASN A CA 1
ATOM 1465 C C . ASN A 1 207 ? -26.69273 -17.21031 52.68083 1.000 74.26490 421 ASN A C 1
ATOM 1466 O O . ASN A 1 207 ? -26.95341 -16.00872 52.56200 1.000 73.97016 421 ASN A O 1
ATOM 1471 N N . VAL A 1 208 ? -25.50483 -17.72951 52.35566 1.000 73.23201 422 VAL A N 1
ATOM 1472 C CA . VAL A 1 208 ? -24.35467 -16.90233 51.97296 1.000 70.09327 422 VAL A CA 1
ATOM 1473 C C . VAL A 1 208 ? -24.18852 -16.89877 50.45574 1.000 69.50078 422 VAL A C 1
ATOM 1474 O O . VAL A 1 208 ? -24.10112 -17.96124 49.82123 1.000 65.21722 422 VAL A O 1
ATOM 1478 N N . PHE A 1 209 ? -24.08350 -15.69804 49.87864 1.000 67.40733 423 PHE A N 1
ATOM 1479 C CA . PHE A 1 209 ? -23.95284 -15.52537 48.44066 1.000 64.10870 423 PHE A CA 1
ATOM 1480 C C . PHE A 1 209 ? -22.62387 -14.85779 48.14939 1.000 61.99897 423 PHE A C 1
ATOM 1481 O O . PHE A 1 209 ? -22.18168 -13.98529 48.90313 1.000 62.79214 423 PHE A O 1
ATOM 1489 N N . SER A 1 210 ? -21.98632 -15.29508 47.06989 1.000 60.47585 424 SER A N 1
ATOM 1490 C CA . SER A 1 210 ? -20.66516 -14.82268 46.68906 1.000 59.03003 424 SER A CA 1
ATOM 1491 C C . SER A 1 210 ? -20.67262 -14.36614 45.24575 1.000 55.40037 424 SER A C 1
ATOM 1492 O O . SER A 1 210 ? -21.13788 -15.08803 44.35871 1.000 54.99734 424 SER A O 1
ATOM 1495 N N . CYS A 1 211 ? -20.13979 -13.17066 45.02975 1.000 53.00649 425 CYS A N 1
ATOM 1496 C CA . CYS A 1 211 ? -19.86427 -12.62185 43.71301 1.000 52.85197 425 CYS A CA 1
ATOM 1497 C C . CYS A 1 211 ? -18.39167 -12.86043 43.38848 1.000 51.03344 425 CYS A C 1
ATOM 1498 O O . CYS A 1 211 ? -17.52167 -12.46543 44.17273 1.000 52.79502 425 CYS A O 1
ATOM 1501 N N . SER A 1 212 ? -18.11642 -13.49445 42.24593 1.000 45.37748 426 SER A N 1
ATOM 1502 C CA . SER A 1 212 ? -16.76288 -13.81872 41.79354 1.000 49.93230 426 SER A CA 1
ATOM 1503 C C . SER A 1 212 ? -16.36413 -12.92727 40.61960 1.000 48.21726 426 SER A C 1
ATOM 1504 O O . SER A 1 212 ? -17.13335 -12.78094 39.67083 1.000 47.31581 426 SER A O 1
ATOM 1507 N N . VAL A 1 213 ? -15.14431 -12.38966 40.64818 1.000 46.43543 427 VAL A N 1
ATOM 1508 C CA . VAL A 1 213 ? -14.65788 -11.46879 39.62212 1.000 43.43315 427 VAL A CA 1
ATOM 1509 C C . VAL A 1 213 ? -13.30693 -11.94753 39.11419 1.000 43.86330 427 VAL A C 1
ATOM 1510 O O . VAL A 1 213 ? -12.38105 -12.10917 39.90503 1.000 42.75425 427 VAL A O 1
ATOM 1514 N N . MET A 1 214 ? -13.16915 -12.10660 37.79675 1.000 41.45987 428 MET A N 1
ATOM 1515 C CA . MET A 1 214 ? -11.89314 -12.45032 37.17025 1.000 42.65928 428 MET A CA 1
ATOM 1516 C C . MET A 1 214 ? -11.39674 -11.28355 36.33076 1.000 40.76985 428 MET A C 1
ATOM 1517 O O . MET A 1 214 ? -12.13635 -10.76696 35.48662 1.000 41.25286 428 MET A O 1
ATOM 1522 N N . HIS A 1 215 ? -10.14623 -10.89350 36.54140 1.000 36.13776 429 HIS A N 1
ATOM 1523 C CA . HIS A 1 215 ? -9.59239 -9.71556 35.89375 1.000 39.27513 429 HIS A CA 1
ATOM 1524 C C . HIS A 1 215 ? -8.08074 -9.77220 36.04477 1.000 41.36072 429 HIS A C 1
ATOM 1525 O O . HIS A 1 215 ? -7.57600 -10.25961 37.06083 1.000 41.97483 429 HIS A O 1
ATOM 1532 N N . GLU A 1 216 ? -7.36528 -9.28082 35.02713 1.000 40.42045 430 GLU A N 1
ATOM 1533 C CA . GLU A 1 216 ? -5.91046 -9.43165 35.01379 1.000 41.33925 430 GLU A CA 1
ATOM 1534 C C . GLU A 1 216 ? -5.23632 -8.70788 36.16335 1.000 43.66850 430 GLU A C 1
ATOM 1535 O O . GLU A 1 216 ? -4.10356 -9.06999 36.52432 1.000 40.84844 430 GLU A O 1
ATOM 1541 N N . ALA A 1 217 ? -5.84544 -7.62775 36.67760 1.000 39.55067 431 ALA A N 1
ATOM 1542 C CA . ALA A 1 217 ? -5.20195 -6.81367 37.70768 1.000 41.44269 431 ALA A CA 1
ATOM 1543 C C . ALA A 1 217 ? -5.48539 -7.30773 39.12202 1.000 46.18483 431 ALA A C 1
ATOM 1544 O O . ALA A 1 217 ? -5.09243 -6.64893 40.08760 1.000 47.98768 431 ALA A O 1
ATOM 1546 N N . LEU A 1 218 ? -6.17359 -8.43212 39.26699 1.000 44.72156 432 LEU A N 1
ATOM 1547 C CA . LEU A 1 218 ? -6.41381 -9.03828 40.56889 1.000 44.83849 432 LEU A CA 1
ATOM 1548 C C . LEU A 1 218 ? -5.34970 -10.09779 40.83538 1.000 44.54349 432 LEU A C 1
ATOM 1549 O O . LEU A 1 218 ? -4.82855 -10.72552 39.91221 1.000 41.41166 432 LEU A O 1
ATOM 1554 N N . HIS A 1 219 ? -5.02805 -10.28928 42.10632 1.000 44.85598 433 HIS A N 1
ATOM 1555 C CA . HIS A 1 219 ? -4.08142 -11.33223 42.47955 1.000 47.58531 433 HIS A CA 1
ATOM 1556 C C . HIS A 1 219 ? -4.68576 -12.69258 42.12947 1.000 48.94853 433 HIS A C 1
ATOM 1557 O O . HIS A 1 219 ? -5.88035 -12.91772 42.34912 1.000 43.94602 433 HIS A O 1
ATOM 1564 N N . ASN A 1 220 ? -3.89212 -13.56376 41.50810 1.000 46.95800 434 ASN A N 1
ATOM 1565 C CA . ASN A 1 220 ? -4.38839 -14.82382 40.94686 1.000 48.58106 434 ASN A CA 1
ATOM 1566 C C . ASN A 1 220 ? -5.53265 -14.61239 39.96274 1.000 45.03705 434 ASN A C 1
ATOM 1567 O O . ASN A 1 220 ? -6.26755 -15.55701 39.66077 1.000 44.07062 434 ASN A O 1
ATOM 1572 N N . HIS A 1 221 ? -5.70510 -13.37673 39.48591 1.000 40.46038 435 HIS A N 1
ATOM 1573 C CA . HIS A 1 221 ? -6.70952 -13.03665 38.47896 1.000 42.78485 435 HIS A CA 1
ATOM 1574 C C . HIS A 1 221 ? -8.14192 -13.26472 38.95719 1.000 41.54054 435 HIS A C 1
ATOM 1575 O O . HIS A 1 221 ? -9.03945 -13.48816 38.13526 1.000 39.78883 435 HIS A O 1
ATOM 1582 N N . TYR A 1 222 ? -8.39827 -13.18686 40.26381 1.000 42.28732 436 TYR A N 1
ATOM 1583 C CA . TYR A 1 222 ? -9.68534 -13.64576 40.78461 1.000 44.99635 436 TYR A CA 1
ATOM 1584 C C . TYR A 1 222 ? -9.88493 -13.13689 42.20430 1.000 47.38091 436 TYR A C 1
ATOM 1585 O O . TYR A 1 222 ? -8.93978 -13.14058 42.98650 1.000 48.10745 436 TYR A O 1
ATOM 1594 N N . THR A 1 223 ? -11.10570 -12.70289 42.52887 1.000 45.62373 437 THR A N 1
ATOM 1595 C CA . THR A 1 223 ? -11.49335 -12.38398 43.88892 1.000 43.90881 437 THR A CA 1
ATOM 1596 C C . THR A 1 223 ? -12.94620 -12.77105 44.06176 1.000 51.70252 437 THR A C 1
ATOM 1597 O O . THR A 1 223 ? -13.66287 -12.97793 43.07926 1.000 50.53941 437 THR A O 1
ATOM 1601 N N . GLN A 1 224 ? -13.38975 -12.96015 45.30043 1.000 52.66897 438 GLN A N 1
ATOM 1602 C CA . GLN A 1 224 ? -14.82976 -13.18671 45.46890 1.000 53.68430 438 GLN A CA 1
ATOM 1603 C C . GLN A 1 224 ? -15.15278 -12.37423 46.69839 1.000 55.49749 438 GLN A C 1
ATOM 1604 O O . GLN A 1 224 ? -14.31996 -12.35080 47.59838 1.000 48.98128 438 GLN A O 1
ATOM 1610 N N . LYS A 1 225 ? -16.36180 -11.81642 46.80592 1.000 56.87770 439 LYS A N 1
ATOM 1611 C CA . LYS A 1 225 ? -16.83424 -11.04762 47.96338 1.000 59.13889 439 LYS A CA 1
ATOM 1612 C C . LYS A 1 225 ? -18.19020 -11.60867 48.35683 1.000 61.00291 439 LYS A C 1
ATOM 1613 O O . LYS A 1 225 ? -18.98661 -11.95927 47.48017 1.000 58.24530 439 LYS A O 1
ATOM 1619 N N . SER A 1 226 ? -18.43018 -11.75139 49.65905 1.000 59.66845 440 SER A N 1
ATOM 1620 C CA . SER A 1 226 ? -19.57483 -12.50260 50.13495 1.000 63.55904 440 SER A CA 1
ATOM 1621 C C . SER A 1 226 ? -20.64200 -11.55100 50.64223 1.000 63.91560 440 SER A C 1
ATOM 1622 O O . SER A 1 226 ? -20.35319 -10.41927 51.03773 1.000 64.77096 440 SER A O 1
ATOM 1625 N N . LEU A 1 227 ? -21.87992 -12.02730 50.61299 1.000 64.06108 441 LEU A N 1
ATOM 1626 C CA . LEU A 1 227 ? -23.04391 -11.24150 50.98383 1.000 67.49417 441 LEU A CA 1
ATOM 1627 C C . LEU A 1 227 ? -24.02893 -12.16522 51.68189 1.000 73.16583 441 LEU A C 1
ATOM 1628 O O . LEU A 1 227 ? -24.30842 -13.26015 51.18186 1.000 71.41671 441 LEU A O 1
ATOM 1633 N N . SER A 1 228 ? -24.54393 -11.73037 52.83083 1.000 71.70587 442 SER A N 1
ATOM 1634 C CA . SER A 1 228 ? -25.53814 -12.50134 53.56455 1.000 71.69174 442 SER A CA 1
ATOM 1635 C C . SER A 1 228 ? -26.21804 -11.59738 54.57905 1.000 73.33755 442 SER A C 1
ATOM 1636 O O . SER A 1 228 ? -25.76948 -10.48218 54.85301 1.000 72.59193 442 SER A O 1
ATOM 1639 N N . LEU A 1 229 ? -27.30155 -12.10590 55.14844 1.000 73.90682 443 LEU A N 1
ATOM 1640 C CA . LEU A 1 229 ? -28.01166 -11.38155 56.18781 1.000 76.41781 443 LEU A CA 1
ATOM 1641 C C . LEU A 1 229 ? -27.46796 -11.78130 57.55112 1.000 79.73509 443 LEU A C 1
ATOM 1642 O O . LEU A 1 229 ? -27.04819 -10.92888 58.32548 1.000 83.49855 443 LEU A O 1
ATOM 1647 N N . GLY B 1 23 ? -23.22027 3.69494 -3.12603 1.000 84.91638 237 GLY B N 1
ATOM 1648 C CA . GLY B 1 23 ? -24.25642 4.67127 -2.83487 1.000 89.27834 237 GLY B CA 1
ATOM 1649 C C . GLY B 1 23 ? -24.33075 5.10525 -1.37614 1.000 91.29013 237 GLY B C 1
ATOM 1650 O O . GLY B 1 23 ? -23.64827 4.54163 -0.51782 1.000 90.19914 237 GLY B O 1
ATOM 1651 N N . PRO B 1 24 ? -25.15626 6.11291 -1.09904 1.000 92.77644 238 PRO B N 1
ATOM 1652 C CA . PRO B 1 24 ? -25.31798 6.60514 0.27412 1.000 92.20406 238 PRO B CA 1
ATOM 1653 C C . PRO B 1 24 ? -26.14723 5.67573 1.15710 1.000 86.88768 238 PRO B C 1
ATOM 1654 O O . PRO B 1 24 ? -26.91436 4.83241 0.69001 1.000 84.61893 238 PRO B O 1
ATOM 1658 N N . SER B 1 25 ? -26.00669 5.88438 2.46418 1.000 85.12433 239 SER B N 1
ATOM 1659 C CA . SER B 1 25 ? -26.70093 5.11021 3.48177 1.000 81.08845 239 SER B CA 1
ATOM 1660 C C . SER B 1 25 ? -27.52557 6.04834 4.35642 1.000 79.00053 239 SER B C 1
ATOM 1661 O O . SER B 1 25 ? -27.16374 7.21416 4.56061 1.000 77.07675 239 SER B O 1
ATOM 1664 N N . VAL B 1 26 ? -28.64973 5.54105 4.85330 1.000 74.55982 240 VAL B N 1
ATOM 1665 C CA . VAL B 1 26 ? -29.60520 6.32058 5.63093 1.000 71.49500 240 VAL B CA 1
ATOM 1666 C C . VAL B 1 26 ? -29.71921 5.70494 7.01531 1.000 73.64036 240 VAL B C 1
ATOM 1667 O O . VAL B 1 26 ? -29.87590 4.48160 7.13041 1.000 73.48728 240 VAL B O 1
ATOM 1671 N N . PHE B 1 27 ? -29.61268 6.52253 8.08217 1.000 70.46163 241 PHE B N 1
ATOM 1672 C CA . PHE B 1 27 ? -29.90650 5.89854 9.37086 1.000 69.59542 241 PHE B CA 1
ATOM 1673 C C . PHE B 1 27 ? -30.85582 6.80081 10.14734 1.000 66.97325 241 PHE B C 1
ATOM 1674 O O . PHE B 1 27 ? -30.65872 8.02092 10.19375 1.000 63.50851 241 PHE B O 1
ATOM 1682 N N . LEU B 1 28 ? -31.85849 6.18703 10.77446 1.000 62.30514 242 LEU B N 1
ATOM 1683 C CA . LEU B 1 28 ? -32.99944 6.86155 11.39066 1.000 59.58558 242 LEU B CA 1
ATOM 1684 C C . LEU B 1 28 ? -33.00569 6.62695 12.89751 1.000 60.74570 242 LEU B C 1
ATOM 1685 O O . LEU B 1 28 ? -33.01001 5.47594 13.35169 1.000 60.52145 242 LEU B O 1
ATOM 1690 N N . PHE B 1 29 ? -33.02155 7.71282 13.67009 1.000 57.09126 243 PHE B N 1
ATOM 1691 C CA . PHE B 1 29 ? -32.83139 7.65628 15.11274 1.000 57.95341 243 PHE B CA 1
ATOM 1692 C C . PHE B 1 29 ? -34.04541 8.17457 15.88066 1.000 58.76554 243 PHE B C 1
ATOM 1693 O O . PHE B 1 29 ? -34.65480 9.17570 15.47726 1.000 57.38923 243 PHE B O 1
ATOM 1701 N N . PRO B 1 30 ? -34.38214 7.55481 17.01196 1.000 53.02290 244 PRO B N 1
ATOM 1702 C CA . PRO B 1 30 ? -35.54933 7.98468 17.78996 1.000 53.60647 244 PRO B CA 1
ATOM 1703 C C . PRO B 1 30 ? -35.21776 9.19085 18.65126 1.000 52.64270 244 PRO B C 1
ATOM 1704 O O . PRO B 1 30 ? -34.04125 9.54917 18.81009 1.000 50.54110 244 PRO B O 1
ATOM 1708 N N . PRO B 1 31 ? -36.22432 9.82507 19.24150 1.000 53.09415 245 PRO B N 1
ATOM 1709 C CA . PRO B 1 31 ? -35.96990 10.95281 20.14807 1.000 53.82575 245 PRO B CA 1
ATOM 1710 C C . PRO B 1 31 ? -35.34272 10.47411 21.44306 1.000 52.96168 245 PRO B C 1
ATOM 1711 O O . PRO B 1 31 ? -35.32560 9.28164 21.76403 1.000 47.51905 245 PRO B O 1
ATOM 1715 N N . LYS B 1 32 ? -34.82046 11.42529 22.19831 1.000 51.89691 246 LYS B N 1
ATOM 1716 C CA . LYS B 1 32 ? -34.27111 11.07382 23.49761 1.000 52.16701 246 LYS B CA 1
ATOM 1717 C C . LYS B 1 32 ? -35.41689 10.76324 24.46745 1.000 50.18711 246 LYS B C 1
ATOM 1718 O O . LYS B 1 32 ? -36.49032 11.37728 24.38811 1.000 47.66462 246 LYS B O 1
ATOM 1720 N N . PRO B 1 33 ? -35.24669 9.77574 25.34683 1.000 48.08875 247 PRO B N 1
ATOM 1721 C CA . PRO B 1 33 ? -36.35070 9.39477 26.25577 1.000 46.25687 247 PRO B CA 1
ATOM 1722 C C . PRO B 1 33 ? -36.92856 10.55259 27.05267 1.000 48.94884 247 PRO B C 1
ATOM 1723 O O . PRO B 1 33 ? -38.15009 10.71557 27.11498 1.000 48.35856 247 PRO B O 1
ATOM 1727 N N . LYS B 1 34 ? -36.07150 11.37225 27.66223 1.000 48.92830 248 LYS B N 1
ATOM 1728 C CA . LYS B 1 34 ? -36.51617 12.54513 28.40279 1.000 48.49218 248 LYS B CA 1
ATOM 1729 C C . LYS B 1 34 ? -37.37989 13.46917 27.54797 1.000 51.40194 248 LYS B C 1
ATOM 1730 O O . LYS B 1 34 ? -38.31275 14.10290 28.05750 1.000 53.25039 248 LYS B O 1
ATOM 1736 N N . ASP B 1 35 ? -37.05882 13.60043 26.25472 1.000 50.83883 249 ASP B N 1
ATOM 1737 C CA . ASP B 1 35 ? -37.75540 14.59408 25.43457 1.000 51.00609 249 ASP B CA 1
ATOM 1738 C C . ASP B 1 35 ? -39.21268 14.21572 25.21373 1.000 51.55547 249 ASP B C 1
ATOM 1739 O O . ASP B 1 35 ? -40.06834 15.09819 25.13128 1.000 47.90239 249 ASP B O 1
ATOM 1744 N N . THR B 1 36 ? -39.52007 12.92060 25.10877 1.000 47.74778 250 THR B N 1
ATOM 1745 C CA . THR B 1 36 ? -40.90471 12.52685 24.89257 1.000 46.32530 250 THR B CA 1
ATOM 1746 C C . THR B 1 36 ? -41.71161 12.50056 26.17761 1.000 46.86753 250 THR B C 1
ATOM 1747 O O . THR B 1 36 ? -42.94919 12.57248 26.13230 1.000 47.93639 250 THR B O 1
ATOM 1751 N N . LEU B 1 37 ? -41.04425 12.39384 27.31627 1.000 47.04485 251 LEU B N 1
ATOM 1752 C CA . LEU B 1 37 ? -41.72893 12.20484 28.57647 1.000 48.34492 251 LEU B CA 1
ATOM 1753 C C . LEU B 1 37 ? -42.15646 13.52143 29.19021 1.000 54.10838 251 LEU B C 1
ATOM 1754 O O . LEU B 1 37 ? -42.96971 13.54129 30.12899 1.000 51.43663 251 LEU B O 1
ATOM 1759 N N . MET B 1 38 ? -41.59014 14.63710 28.72653 1.000 52.44904 252 MET B N 1
ATOM 1760 C CA . MET B 1 38 ? -41.87276 15.95266 29.31260 1.000 57.04888 252 MET B CA 1
ATOM 1761 C C . MET B 1 38 ? -42.34133 16.91734 28.24341 1.000 53.04400 252 MET B C 1
ATOM 1762 O O . MET B 1 38 ? -41.64392 17.17383 27.25481 1.000 56.06846 252 MET B O 1
ATOM 1767 N N . ILE B 1 39 ? -43.55210 17.43054 28.45184 1.000 54.95762 253 ILE B N 1
ATOM 1768 C CA . ILE B 1 39 ? -44.19442 18.24294 27.44472 1.000 56.84424 253 ILE B CA 1
ATOM 1769 C C . ILE B 1 39 ? -43.46856 19.54850 27.19525 1.000 60.02917 253 ILE B C 1
ATOM 1770 O O . ILE B 1 39 ? -43.60797 20.11834 26.10967 1.000 58.98764 253 ILE B O 1
ATOM 1775 N N . SER B 1 40 ? -42.68829 20.03538 28.15573 1.000 56.64025 254 SER B N 1
ATOM 1776 C CA . SER B 1 40 ? -41.95904 21.27037 27.91945 1.000 59.94095 254 SER B CA 1
ATOM 1777 C C . SER B 1 40 ? -40.81753 21.06965 26.91353 1.000 63.24683 254 SER B C 1
ATOM 1778 O O . SER B 1 40 ? -40.40795 22.02754 26.24252 1.000 57.16264 254 SER B O 1
ATOM 1781 N N . ARG B 1 41 ? -40.29751 19.84616 26.78789 1.000 58.73899 255 ARG B N 1
ATOM 1782 C CA . ARG B 1 41 ? -39.19271 19.55897 25.88507 1.000 56.96006 255 ARG B CA 1
ATOM 1783 C C . ARG B 1 41 ? -39.71539 19.24622 24.48290 1.000 53.47601 255 ARG B C 1
ATOM 1784 O O . ARG B 1 41 ? -40.90754 19.05882 24.26635 1.000 52.16221 255 ARG B O 1
ATOM 1792 N N . THR B 1 42 ? -38.80583 19.19972 23.51458 1.000 51.54584 256 THR B N 1
ATOM 1793 C CA . THR B 1 42 ? -39.18972 19.03248 22.11109 1.000 54.15603 256 THR B CA 1
ATOM 1794 C C . THR B 1 42 ? -38.55973 17.76443 21.56149 1.000 55.16214 256 THR B C 1
ATOM 1795 O O . THR B 1 42 ? -37.36705 17.76213 21.20641 1.000 60.65652 256 THR B O 1
ATOM 1799 N N . PRO B 1 43 ? -39.29284 16.66022 21.47060 1.000 53.86435 257 PRO B N 1
ATOM 1800 C CA . PRO B 1 43 ? -38.67938 15.42962 20.95687 1.000 53.27198 257 PRO B CA 1
ATOM 1801 C C . PRO B 1 43 ? -38.60279 15.45881 19.43906 1.000 56.23455 257 PRO B C 1
ATOM 1802 O O . PRO B 1 43 ? -39.52678 15.91878 18.76042 1.000 55.82468 257 PRO B O 1
ATOM 1806 N N . GLU B 1 44 ? -37.49665 14.93959 18.89992 1.000 53.23269 258 GLU B N 1
ATOM 1807 C CA . GLU B 1 44 ? -37.33836 14.90778 17.45170 1.000 58.28370 258 GLU B CA 1
ATOM 1808 C C . GLU B 1 44 ? -36.82640 13.54896 16.97841 1.000 60.86822 258 GLU B C 1
ATOM 1809 O O . GLU B 1 44 ? -36.03939 12.88175 17.65885 1.000 60.37920 258 GLU B O 1
ATOM 1815 N N . VAL B 1 45 ? -37.28202 13.15144 15.79714 1.000 59.63201 259 VAL B N 1
ATOM 1816 C CA . VAL B 1 45 ? -36.74794 12.00382 15.07695 1.000 59.03858 259 VAL B CA 1
ATOM 1817 C C . VAL B 1 45 ? -35.73773 12.51848 14.05411 1.000 61.01222 259 VAL B C 1
ATOM 1818 O O . VAL B 1 45 ? -35.96544 13.54288 13.39117 1.000 57.42001 259 VAL B O 1
ATOM 1822 N N . THR B 1 46 ? -34.61217 11.82401 13.93238 1.000 57.62519 260 THR B N 1
ATOM 1823 C CA . THR B 1 46 ? -33.46308 12.30554 13.17063 1.000 61.53959 260 THR B CA 1
ATOM 1824 C C . THR B 1 46 ? -33.11067 11.31084 12.07032 1.000 63.90459 260 THR B C 1
ATOM 1825 O O . THR B 1 46 ? -32.90228 10.12194 12.35223 1.000 61.31942 260 THR B O 1
ATOM 1829 N N . CYS B 1 47 ? -33.07048 11.79208 10.81760 1.000 64.47736 261 CYS B N 1
ATOM 1830 C CA . CYS B 1 47 ? -32.68558 10.99631 9.64900 1.000 63.03969 261 CYS B CA 1
ATOM 1831 C C . CYS B 1 47 ? -31.31024 11.45653 9.17138 1.000 66.33601 261 CYS B C 1
ATOM 1832 O O . CYS B 1 47 ? -31.17039 12.56464 8.64013 1.000 65.18992 261 CYS B O 1
ATOM 1835 N N . VAL B 1 48 ? -30.30518 10.59295 9.31650 1.000 64.93511 262 VAL B N 1
ATOM 1836 C CA . VAL B 1 48 ? -28.91284 10.91651 9.01133 1.000 68.51665 262 VAL B CA 1
ATOM 1837 C C . VAL B 1 48 ? -28.55892 10.19937 7.71845 1.000 72.31599 262 VAL B C 1
ATOM 1838 O O . VAL B 1 48 ? -28.88832 9.01684 7.55075 1.000 72.82550 262 VAL B O 1
ATOM 1842 N N . VAL B 1 49 ? -27.93076 10.91776 6.78823 1.000 72.99452 263 VAL B N 1
ATOM 1843 C CA . VAL B 1 49 ? -27.55650 10.35444 5.49636 1.000 74.53444 263 VAL B CA 1
ATOM 1844 C C . VAL B 1 49 ? -26.04810 10.52026 5.35621 1.000 76.96971 263 VAL B C 1
ATOM 1845 O O . VAL B 1 49 ? -25.54564 11.64864 5.37117 1.000 79.91618 263 VAL B O 1
ATOM 1849 N N . VAL B 1 50 ? -25.32365 9.41075 5.21149 1.000 79.34704 264 VAL B N 1
ATOM 1850 C CA . VAL B 1 50 ? -23.87291 9.48671 5.02375 1.000 82.93138 264 VAL B CA 1
ATOM 1851 C C . VAL B 1 50 ? -23.55335 8.93002 3.64495 1.000 84.70458 264 VAL B C 1
ATOM 1852 O O . VAL B 1 50 ? -24.46069 8.52189 2.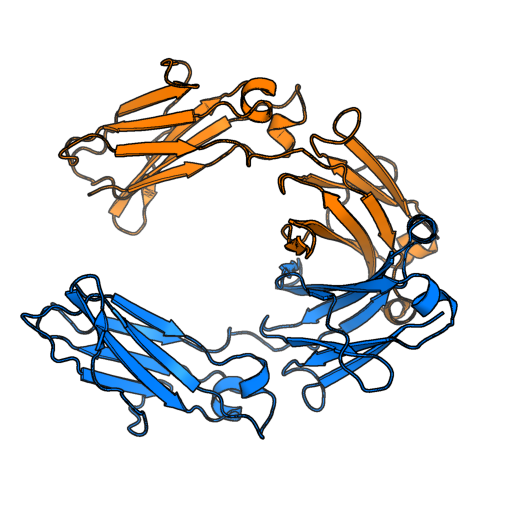90997 1.000 85.24189 264 VAL B O 1
ATOM 1856 N N . ASP B 1 51 ? -22.27525 8.94248 3.26740 1.000 85.70107 265 ASP B N 1
ATOM 1857 C CA . ASP B 1 51 ? -21.85714 8.50932 1.93214 1.000 88.43090 265 ASP B CA 1
ATOM 1858 C C . ASP B 1 51 ? -22.51318 9.37397 0.85474 1.000 87.44344 265 ASP B C 1
ATOM 1859 O O . ASP B 1 51 ? -22.89160 8.89304 -0.21683 1.000 89.14801 265 ASP B O 1
ATOM 1864 N N . VAL B 1 52 ? -22.67341 10.65860 1.16490 1.000 88.45888 266 VAL B N 1
ATOM 1865 C CA . VAL B 1 52 ? -23.04813 11.68300 0.19455 1.000 88.88014 266 VAL B CA 1
ATOM 1866 C C . VAL B 1 52 ? -21.77793 12.17245 -0.48699 1.000 89.57826 266 VAL B C 1
ATOM 1867 O O . VAL B 1 52 ? -20.83679 12.61741 0.18077 1.000 89.45149 266 VAL B O 1
ATOM 1871 N N . SER B 1 53 ? -21.75831 12.10660 -1.81629 1.000 86.83704 267 SER B N 1
ATOM 1872 C CA . SER B 1 53 ? -20.55080 12.39792 -2.57351 1.000 93.07107 267 SER B CA 1
ATOM 1873 C C . SER B 1 53 ? -20.25612 13.89516 -2.55078 1.000 98.01826 267 SER B C 1
ATOM 1874 O O . SER B 1 53 ? -21.14650 14.71856 -2.32786 1.000 97.92005 267 SER B O 1
ATOM 1877 N N . HIS B 1 54 ? -18.98297 14.25327 -2.79645 1.000 96.54630 268 HIS B N 1
ATOM 1878 C CA . HIS B 1 54 ? -18.67752 15.67051 -3.03123 1.000 97.96584 268 HIS B CA 1
ATOM 1879 C C . HIS B 1 54 ? -19.32676 16.19377 -4.29390 1.000 93.52211 268 HIS B C 1
ATOM 1880 O O . HIS B 1 54 ? -19.69964 17.36610 -4.34595 1.000 95.47184 268 HIS B O 1
ATOM 1887 N N . GLU B 1 55 ? -19.42340 15.38051 -5.33190 1.000 94.85455 269 GLU B N 1
ATOM 1888 C CA . GLU B 1 55 ? -20.21200 15.79912 -6.47665 1.000 96.27110 269 GLU B CA 1
ATOM 1889 C C . GLU B 1 55 ? -21.69094 15.70930 -6.10486 1.000 99.12007 269 GLU B C 1
ATOM 1890 O O . GLU B 1 55 ? -22.14008 14.70953 -5.52234 1.000 97.50849 269 GLU B O 1
ATOM 1896 N N . ASP B 1 56 ? -22.44353 16.79692 -6.41269 1.000 97.62354 270 ASP B N 1
ATOM 1897 C CA . ASP B 1 56 ? -23.85602 17.03947 -6.08083 1.000 103.63492 270 ASP B CA 1
ATOM 1898 C C . ASP B 1 56 ? -24.28171 16.46157 -4.73390 1.000 101.93905 270 ASP B C 1
ATOM 1899 O O . ASP B 1 56 ? -24.77022 15.35895 -4.67433 1.000 99.70746 270 ASP B O 1
ATOM 1901 N N . PRO B 1 57 ? -23.95955 17.17559 -3.57095 1.000 102.12924 271 PRO B N 1
ATOM 1902 C CA . PRO B 1 57 ? -24.31473 16.69066 -2.20020 1.000 100.13347 271 PRO B CA 1
ATOM 1903 C C . PRO B 1 57 ? -25.71061 17.07828 -1.67348 1.000 101.05092 271 PRO B C 1
ATOM 1904 O O . PRO B 1 57 ? -25.97873 16.89811 -0.47611 1.000 97.61764 271 PRO B O 1
ATOM 1908 N N . GLU B 1 58 ? -26.53385 17.71937 -2.51157 1.000 103.47274 272 GLU B N 1
ATOM 1909 C CA . GLU B 1 58 ? -27.97714 17.78488 -2.27530 1.000 98.12927 272 GLU B CA 1
ATOM 1910 C C . GLU B 1 58 ? -28.69402 16.48133 -2.16863 1.000 95.16281 272 GLU B C 1
ATOM 1911 O O . GLU B 1 58 ? -28.43993 15.58715 -2.97104 1.000 94.51979 272 GLU B O 1
ATOM 1917 N N . VAL B 1 59 ? -29.62037 16.39412 -1.18792 1.000 95.92804 273 VAL B N 1
ATOM 1918 C CA . VAL B 1 59 ? -30.53391 15.30532 -0.78928 1.000 90.40337 273 VAL B CA 1
ATOM 1919 C C . VAL B 1 59 ? -31.89050 15.86627 -0.33413 1.000 82.26937 273 VAL B C 1
ATOM 1920 O O . VAL B 1 59 ? -31.94475 16.83897 0.41497 1.000 80.81514 273 VAL B O 1
ATOM 1924 N N . LYS B 1 60 ? -32.99743 15.25120 -0.80572 1.000 80.71176 274 LYS B N 1
ATOM 1925 C CA . LYS B 1 60 ? -34.37635 15.63967 -0.48609 1.000 78.28880 274 LYS B CA 1
ATOM 1926 C C . LYS B 1 60 ? -34.98062 14.65464 0.51671 1.000 74.71912 274 LYS B C 1
ATOM 1927 O O . LYS B 1 60 ? -34.74209 13.44982 0.43012 1.000 74.43115 274 LYS B O 1
ATOM 1929 N N . PHE B 1 61 ? -35.75040 15.17185 1.47427 1.000 75.03654 275 PHE B N 1
ATOM 1930 C CA . PHE B 1 61 ? -36.40095 14.37104 2.50371 1.000 71.49094 275 PHE B CA 1
ATOM 1931 C C . PHE B 1 61 ? -37.91558 14.41294 2.36190 1.000 70.07341 275 PHE B C 1
ATOM 1932 O O . PHE B 1 61 ? -38.49859 15.49486 2.23839 1.000 70.75620 275 PHE B O 1
ATOM 1940 N N . ASN B 1 62 ? -38.55365 13.24464 2.41244 1.000 67.99906 276 ASN B N 1
ATOM 1941 C CA . ASN B 1 62 ? -39.98429 13.16654 2.67431 1.000 71.76455 276 ASN B CA 1
ATOM 1942 C C . ASN B 1 62 ? -40.22916 12.40891 3.97378 1.000 72.70798 276 ASN B 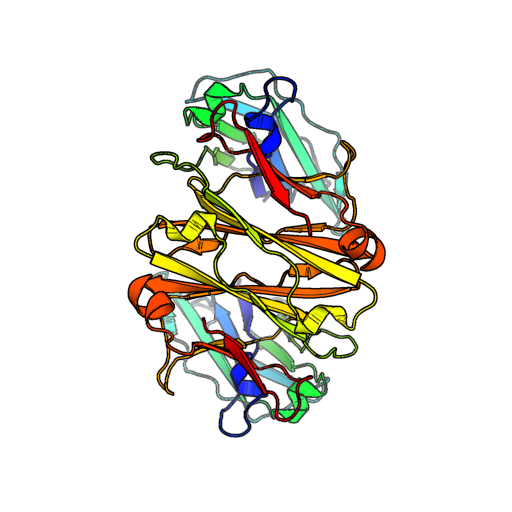C 1
ATOM 1943 O O . ASN B 1 62 ? -39.58807 11.39086 4.24867 1.000 70.19369 276 ASN B O 1
ATOM 1948 N N . TRP B 1 63 ? -41.18398 12.90165 4.75646 1.000 72.47935 277 TRP B N 1
ATOM 1949 C CA . TRP B 1 63 ? -41.46872 12.36663 6.07679 1.000 72.53713 277 TRP B CA 1
ATOM 1950 C C . TRP B 1 63 ? -42.94153 12.01047 6.16998 1.000 73.22899 277 TRP B C 1
ATOM 1951 O O . TRP B 1 63 ? -43.80041 12.81011 5.77926 1.000 76.32816 277 T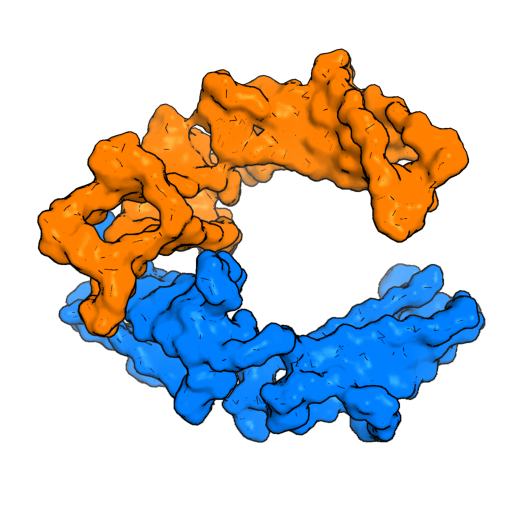RP B O 1
ATOM 1962 N N . TYR B 1 64 ? -43.22527 10.83631 6.73343 1.000 71.65665 278 TYR B N 1
ATOM 1963 C CA . TYR B 1 64 ? -44.57977 10.33537 6.89243 1.000 72.94204 278 TYR B CA 1
ATOM 1964 C C . TYR B 1 64 ? -44.78772 9.84615 8.31538 1.000 69.62567 278 TYR B C 1
ATOM 1965 O O . TYR B 1 64 ? -43.88972 9.24302 8.90858 1.000 64.99321 278 TYR B O 1
ATOM 1974 N N . VAL B 1 65 ? -45.97734 10.10310 8.85350 1.000 71.61818 279 VAL B N 1
ATOM 1975 C CA . VAL B 1 65 ? -46.35596 9.65464 10.18930 1.000 70.47160 279 VAL B CA 1
ATOM 1976 C C . VAL B 1 65 ? -47.56001 8.74866 10.00067 1.000 71.94557 279 VAL B C 1
ATOM 1977 O O . VAL B 1 65 ? -48.66264 9.22588 9.69292 1.000 73.02481 279 VAL B O 1
ATOM 1981 N N . ASP B 1 66 ? -47.35719 7.44735 10.20013 1.000 71.07620 280 ASP B N 1
ATOM 1982 C CA . ASP B 1 66 ? -48.36638 6.45448 9.84669 1.000 71.39898 280 ASP B CA 1
ATOM 1983 C C . ASP B 1 66 ? -48.75611 6.60254 8.37459 1.000 72.80597 280 ASP B C 1
ATOM 1984 O O . ASP B 1 66 ? -49.92400 6.48225 8.00831 1.000 74.71037 280 ASP B O 1
ATOM 1989 N N . GLY B 1 67 ? -47.76834 6.89540 7.52800 1.000 72.51428 281 GLY B N 1
ATOM 1990 C CA . GLY B 1 67 ? -47.98193 7.01741 6.09884 1.000 74.86825 281 GLY B CA 1
ATOM 1991 C C . GLY B 1 67 ? -48.59046 8.32419 5.62905 1.000 78.13130 281 GLY B C 1
ATOM 1992 O O . GLY B 1 67 ? -48.73612 8.52131 4.41467 1.000 79.91436 281 GLY B O 1
ATOM 1993 N N . VAL B 1 68 ? -48.96157 9.21665 6.53199 1.000 76.23137 282 VAL B N 1
ATOM 1994 C CA . VAL B 1 68 ? -49.47189 10.52870 6.14639 1.000 79.66102 282 VAL B CA 1
ATOM 1995 C C . VAL B 1 68 ? -48.28819 11.48541 6.08304 1.000 80.78479 282 VAL B C 1
ATOM 1996 O O . VAL B 1 68 ? -47.49245 11.56723 7.02956 1.000 77.59415 282 VAL B O 1
ATOM 2000 N N . GLU B 1 69 ? -48.14480 12.18702 4.96006 1.000 82.44616 283 GLU B N 1
ATOM 2001 C CA . GLU B 1 69 ? -46.98283 13.04597 4.79927 1.000 78.78205 283 GLU B CA 1
ATOM 2002 C C . GLU B 1 69 ? -47.08760 14.25510 5.71150 1.000 77.69590 283 GLU B C 1
ATOM 2003 O O . GLU B 1 69 ? -48.16024 14.84847 5.85716 1.000 76.79123 283 GLU B O 1
ATOM 2009 N N . VAL B 1 70 ? -45.96406 14.60574 6.34125 1.000 77.89653 284 VAL B N 1
ATOM 2010 C CA . VAL B 1 70 ? -45.85123 15.82092 7.13823 1.000 80.67444 284 VAL B CA 1
ATOM 2011 C C . VAL B 1 70 ? -44.73796 16.68515 6.55752 1.000 78.44898 284 VAL B C 1
ATOM 2012 O O . VAL B 1 70 ? -43.89959 16.22527 5.77454 1.000 76.47681 284 VAL B O 1
ATOM 2016 N N . HIS B 1 71 ? -44.74919 17.96238 6.94394 1.000 77.11299 285 HIS B N 1
ATOM 2017 C CA . HIS B 1 71 ? -43.97359 18.97482 6.24131 1.000 78.40090 285 HIS B CA 1
ATOM 2018 C C . HIS B 1 71 ? -43.12659 19.84595 7.16066 1.000 78.17159 285 HIS B C 1
ATOM 2019 O O . HIS B 1 71 ? -42.52804 20.82289 6.69013 1.000 78.74244 285 HIS B O 1
ATOM 2026 N N . ASN B 1 72 ? -43.04586 19.52752 8.44746 1.000 73.40460 286 ASN B N 1
ATOM 2027 C CA . ASN B 1 72 ? -42.37821 20.41382 9.39257 1.000 76.36890 286 ASN B CA 1
ATOM 2028 C C . ASN B 1 72 ? -40.91122 20.05509 9.62112 1.000 74.26305 286 ASN B C 1
ATOM 2029 O O . ASN B 1 72 ? -40.29586 20.61073 10.53597 1.000 71.96759 286 ASN B O 1
ATOM 2034 N N . ALA B 1 73 ? -40.32597 19.19029 8.79008 1.000 70.16241 287 ALA B N 1
ATOM 2035 C CA . ALA B 1 73 ? -38.93698 18.80050 8.98913 1.000 68.71235 287 ALA B CA 1
ATOM 2036 C C . ALA B 1 73 ? -37.98362 19.90397 8.53140 1.000 68.52788 287 ALA B C 1
ATOM 2037 O O . ALA B 1 73 ? -38.30137 20.70835 7.65018 1.000 70.97844 287 ALA B O 1
ATOM 2039 N N . LYS B 1 74 ? -36.80392 19.92896 9.14271 1.000 63.25643 288 LYS B N 1
ATOM 2040 C CA . LYS B 1 74 ? -35.75368 20.88905 8.82926 1.000 67.94687 288 LYS B CA 1
ATOM 2041 C C . LYS B 1 74 ? -34.47797 20.14505 8.47900 1.000 69.06053 288 LYS B C 1
ATOM 2042 O O . LYS B 1 74 ? -34.12447 19.17414 9.16081 1.000 68.70440 288 LYS B O 1
ATOM 2044 N N . THR B 1 75 ? -33.81443 20.56355 7.40095 1.000 67.31426 289 THR B N 1
ATOM 2045 C CA . THR B 1 75 ? -32.54049 19.97645 7.00479 1.000 69.42793 289 THR B CA 1
ATOM 2046 C C . THR B 1 75 ? -31.42191 20.87319 7.51619 1.000 70.42350 289 THR B C 1
ATOM 2047 O O . THR B 1 75 ? -31.46014 22.09209 7.33204 1.000 70.92228 289 THR B O 1
ATOM 2051 N N . LYS B 1 76 ? -30.43499 20.26415 8.14608 1.000 69.56721 290 LYS B N 1
ATOM 2052 C CA . LYS B 1 76 ? -29.33379 20.96738 8.78244 1.000 75.95598 290 LYS B CA 1
ATOM 2053 C C . LYS B 1 76 ? -28.21029 21.18684 7.77734 1.000 79.84646 290 LYS B C 1
ATOM 2054 O O . LYS B 1 76 ? -28.20248 20.59802 6.69644 1.000 79.46246 290 LYS B O 1
ATOM 2060 N N . PRO B 1 77 ? -27.25427 22.07010 8.07626 1.000 79.74105 291 PRO B N 1
ATOM 2061 C CA . PRO B 1 77 ? -26.16680 22.31042 7.11727 1.000 84.29275 291 PRO B CA 1
ATOM 2062 C C . PRO B 1 77 ? -25.30012 21.07798 6.90760 1.000 82.06331 291 PRO B C 1
ATOM 2063 O O . PRO B 1 77 ? -25.03687 20.31126 7.83879 1.000 84.99425 291 PRO B O 1
ATOM 2067 N N . ARG B 1 78 ? -24.87305 20.88864 5.65761 1.000 84.10701 292 ARG B N 1
ATOM 2068 C CA . ARG B 1 78 ? -24.00627 19.77019 5.32230 1.000 83.76357 292 ARG B CA 1
ATOM 2069 C C . ARG B 1 78 ? -22.72802 19.85227 6.14968 1.000 87.35257 292 ARG B C 1
ATOM 2070 O O . ARG B 1 78 ? -22.30338 20.93156 6.56412 1.000 88.60724 292 ARG B O 1
ATOM 2072 N N . GLU B 1 79 ? -22.12581 18.70233 6.42807 1.000 85.91464 293 GLU B N 1
ATOM 2073 C CA . GLU B 1 79 ? -20.91756 18.65618 7.24866 1.000 92.42369 293 GLU B CA 1
ATOM 2074 C C . GLU B 1 79 ? -20.01552 17.58152 6.65166 1.000 94.75645 293 GLU B C 1
ATOM 2075 O O . GLU B 1 79 ? -20.30326 16.39035 6.80553 1.000 95.02349 293 GLU B O 1
ATOM 2077 N N . GLU B 1 80 ? -18.93694 17.98345 5.97279 1.000 93.86122 294 GLU B N 1
ATOM 2078 C CA . GLU B 1 80 ? -18.11067 16.99865 5.29014 1.000 96.39386 294 GLU B CA 1
ATOM 2079 C C . GLU B 1 80 ? -17.26140 16.23341 6.28744 1.000 99.31821 294 GLU B C 1
ATOM 2080 O O . GLU B 1 80 ? -16.88565 16.75569 7.33949 1.000 100.92791 294 GLU B O 1
ATOM 2086 N N . GLN B 1 81 ? -16.97727 14.98255 5.96001 1.000 100.57036 295 GLN B N 1
ATOM 2087 C CA . GLN B 1 81 ? -16.24318 14.08385 6.83586 1.000 100.50130 295 GLN B CA 1
ATOM 2088 C C . GLN B 1 81 ? -14.77586 13.97297 6.41962 1.000 103.07803 295 GLN B C 1
ATOM 2089 O O . GLN B 1 81 ? -14.36040 14.43902 5.35466 1.000 102.90849 295 GLN B O 1
ATOM 2095 N N . TYR B 1 82 ? -13.97705 13.36300 7.30872 1.000 105.89028 296 TYR B N 1
ATOM 2096 C CA . TYR B 1 82 ? -12.54687 13.15180 7.08286 1.000 104.50417 296 TYR B CA 1
ATOM 2097 C C . TYR B 1 82 ? -12.24071 12.19020 5.93762 1.000 103.12441 296 TYR B C 1
ATOM 2098 O O . TYR B 1 82 ? -11.09450 12.16277 5.47271 1.000 102.74746 296 TYR B O 1
ATOM 2100 N N . ASN B 1 83 ? -13.22839 11.43167 5.45244 1.000 103.39871 297 ASN B N 1
ATOM 2101 C CA . ASN B 1 83 ? -13.07105 10.57280 4.28249 1.000 101.44793 297 ASN B CA 1
ATOM 2102 C C . ASN B 1 83 ? -13.63410 11.20713 3.01445 1.000 100.97994 297 ASN B C 1
ATOM 2103 O O . ASN B 1 83 ? -13.97786 10.48681 2.07125 1.000 98.75943 297 ASN B O 1
ATOM 2108 N N . SER B 1 84 ? -13.75925 12.53666 2.98786 1.000 103.08631 298 SER B N 1
ATOM 2109 C CA . SER B 1 84 ? -14.18697 13.27478 1.79767 1.000 101.98656 298 SER B CA 1
ATOM 2110 C C . SER B 1 84 ? -15.61102 12.90891 1.37710 1.000 99.19217 298 SER B C 1
ATOM 2111 O O . SER B 1 84 ? -15.95082 12.94655 0.19106 1.000 97.49402 298 SER B O 1
ATOM 2114 N N . THR B 1 85 ? -16.45167 12.56158 2.34355 1.000 99.43230 299 THR B N 1
ATOM 2115 C CA . THR B 1 85 ? -17.88488 12.42044 2.15117 1.000 94.74236 299 THR B CA 1
ATOM 2116 C C . THR B 1 85 ? -18.60315 13.50805 2.93962 1.000 96.06949 299 THR B C 1
ATOM 2117 O O . THR B 1 85 ? -18.01515 14.16258 3.80683 1.000 98.57137 299 THR B O 1
ATOM 2121 N N . TYR B 1 86 ? -19.86415 13.74016 2.59172 1.000 92.76181 300 TYR B N 1
ATOM 2122 C CA . TYR B 1 86 ? -20.72024 14.64487 3.34705 1.000 92.31214 300 TYR B CA 1
ATOM 2123 C C . TYR B 1 86 ? -21.65052 13.86027 4.26355 1.000 88.86566 300 TYR B C 1
ATOM 2124 O O . TYR B 1 86 ? -21.95653 12.68720 4.02969 1.000 87.01945 300 TYR B O 1
ATOM 2133 N N . ARG B 1 87 ? -22.08658 14.52650 5.32838 1.000 86.81567 301 ARG B N 1
ATOM 2134 C CA . ARG B 1 87 ? -23.12610 14.01438 6.20859 1.000 83.50623 301 ARG B CA 1
ATOM 2135 C C . ARG B 1 87 ? -24.26468 15.01790 6.16979 1.000 79.84825 301 ARG B C 1
ATOM 2136 O O . ARG B 1 87 ? -24.03782 16.22187 6.31739 1.000 80.13580 301 ARG B O 1
ATOM 2144 N N . VAL B 1 88 ? -25.47728 14.53664 5.93010 1.000 75.31716 302 VAL B N 1
ATOM 2145 C CA . VAL B 1 88 ? -26.63398 15.41229 5.82943 1.000 74.62094 302 VAL B CA 1
ATOM 2146 C C . VAL B 1 88 ? -27.72371 14.87727 6.73777 1.000 72.10339 302 VAL B C 1
ATOM 2147 O O . VAL B 1 88 ? -28.07330 13.69458 6.66142 1.000 70.96970 302 VAL B O 1
ATOM 2151 N N . VAL B 1 89 ? -28.31772 15.76865 7.52763 1.000 70.74546 303 VAL B N 1
ATOM 2152 C CA . VAL B 1 89 ? -29.22911 15.40955 8.60497 1.000 66.98792 303 VAL B CA 1
ATOM 2153 C C . VAL B 1 89 ? -30.53848 16.15783 8.40871 1.000 66.23161 303 VAL B C 1
ATOM 2154 O O . VAL B 1 89 ? -30.53363 17.34746 8.08233 1.000 70.40818 303 VAL B O 1
ATOM 2158 N N . SER B 1 90 ? -31.65501 15.45851 8.57036 1.000 60.49527 304 SER B N 1
ATOM 2159 C CA . SER B 1 90 ? -32.96708 16.08052 8.59538 1.000 64.46827 304 SER B CA 1
ATOM 2160 C C . SER B 1 90 ? -33.63091 15.75908 9.92380 1.000 64.55916 304 SER B C 1
ATOM 2161 O O . SER B 1 90 ? -33.66686 14.59189 10.33731 1.000 63.22552 304 SER B O 1
ATOM 2164 N N . VAL B 1 91 ? -34.20000 16.78105 10.56080 1.000 61.71599 305 VAL B N 1
ATOM 2165 C CA . VAL B 1 91 ? -34.77560 16.66360 11.89616 1.000 64.57498 305 VAL B CA 1
ATOM 2166 C C . VAL B 1 91 ? -36.27491 16.92464 11.81505 1.000 64.55616 305 VAL B C 1
ATOM 2167 O O . VAL B 1 91 ? -36.70356 17.96437 11.30161 1.000 61.75216 305 VAL B O 1
ATOM 2171 N N . LEU B 1 92 ? -37.06277 15.98094 12.32130 1.000 60.22707 306 LEU B N 1
ATOM 2172 C CA . LEU B 1 92 ? -38.51360 16.09515 12.39260 1.000 61.31404 306 LEU B CA 1
ATOM 2173 C C . LEU B 1 92 ? -38.93844 16.14315 13.85493 1.000 63.26700 306 LEU B C 1
ATOM 2174 O O . LEU B 1 92 ? -38.74652 15.16542 14.59652 1.000 59.10979 306 LEU B O 1
ATOM 2179 N N . THR B 1 93 ? -39.53972 17.25979 14.24928 1.000 58.54422 307 THR B N 1
ATOM 2180 C CA . THR B 1 93 ? -40.16972 17.37939 15.55753 1.000 59.50585 307 THR B CA 1
ATOM 2181 C C . THR B 1 93 ? -41.41489 16.50116 15.60041 1.000 59.51733 307 THR B C 1
ATOM 2182 O O . THR B 1 93 ? -42.19103 16.45346 14.63978 1.000 58.92095 307 THR B O 1
ATOM 2186 N N . VAL B 1 94 ? -41.59378 15.76912 16.70375 1.000 58.43562 308 VAL B N 1
ATOM 2187 C CA . VAL B 1 94 ? -42.74334 14.87922 16.82662 1.000 56.32328 308 VAL B CA 1
ATOM 2188 C C . VAL B 1 94 ? -43.53155 15.24206 18.07695 1.000 54.75354 308 VAL B C 1
ATOM 2189 O O . VAL B 1 94 ? -43.02070 15.85179 19.02349 1.000 54.45597 308 VAL B O 1
ATOM 2193 N N . LEU B 1 95 ? -44.80448 14.88891 18.04853 1.000 52.79301 309 LEU B N 1
ATOM 2194 C CA . LEU B 1 95 ? -45.68269 15.07993 19.19228 1.000 58.19602 309 LEU B CA 1
ATOM 2195 C C . LEU B 1 95 ? -45.49115 13.99479 20.23698 1.000 54.44982 309 LEU B C 1
ATOM 2196 O O . LEU B 1 95 ? -45.39404 12.80937 19.90633 1.000 54.31007 309 LEU B O 1
ATOM 2201 N N . HIS B 1 96 ? -45.44953 14.40794 21.49964 1.000 52.05722 310 HIS B N 1
ATOM 2202 C CA . HIS B 1 96 ? -45.26512 13.48576 22.60812 1.000 52.69861 310 HIS B CA 1
ATOM 2203 C C . HIS B 1 96 ? -46.19894 12.25337 22.54192 1.000 58.55957 310 HIS B C 1
ATOM 2204 O O . HIS B 1 96 ? -45.69383 11.12036 22.55271 1.000 56.07653 310 HIS B O 1
ATOM 2211 N N . GLN B 1 97 ? -47.53482 12.39177 22.43237 1.000 58.53004 311 GLN B N 1
ATOM 2212 C CA . GLN B 1 97 ? -48.26667 11.11613 22.40722 1.000 58.91679 311 GLN B CA 1
ATOM 2213 C C . GLN B 1 97 ? -48.12731 10.36185 21.09289 1.000 57.93776 311 GLN B C 1
ATOM 2214 O O . GLN B 1 97 ? -48.35742 9.16042 21.08208 1.000 55.47292 311 GLN B O 1
ATOM 2220 N N . ASP B 1 98 ? -47.91265 11.05093 19.96312 1.000 56.99478 312 ASP B N 1
ATOM 2221 C CA . ASP B 1 98 ? -47.71989 10.28134 18.74090 1.000 56.00329 312 ASP B CA 1
ATOM 2222 C C . ASP B 1 98 ? -46.61048 9.27264 18.95868 1.000 56.97664 312 ASP B C 1
ATOM 2223 O O . ASP B 1 98 ? -46.79864 8.07924 18.73238 1.000 60.89937 312 ASP B O 1
ATOM 2228 N N . TRP B 1 99 ? -45.45538 9.72754 19.45415 1.000 54.88534 313 TRP B N 1
ATOM 2229 C CA . TRP B 1 99 ? -44.37619 8.79223 19.73531 1.000 53.47416 313 TRP B CA 1
ATOM 2230 C C . TRP B 1 99 ? -44.81512 7.74875 20.76213 1.000 52.57538 313 TRP B C 1
ATOM 2231 O O . TRP B 1 99 ? -44.64747 6.54218 20.55693 1.000 50.17525 313 TRP B O 1
ATOM 2242 N N . LEU B 1 100 ? -45.42326 8.19372 21.86030 1.000 49.86673 314 LEU B N 1
ATOM 2243 C CA . LEU B 1 100 ? -45.71296 7.25745 22.93810 1.000 54.48614 314 LEU B CA 1
ATOM 2244 C C . LEU B 1 100 ? -46.80278 6.25140 22.55574 1.000 54.35822 314 LEU B C 1
ATOM 2245 O O . LEU B 1 100 ? -46.80129 5.12332 23.06626 1.000 51.88776 314 LEU B O 1
ATOM 2250 N N . ASN B 1 101 ? -47.70569 6.62601 21.64742 1.000 54.37165 315 ASN B N 1
ATOM 2251 C CA . ASN B 1 101 ? -48.77165 5.77048 21.12688 1.000 56.17338 315 ASN B CA 1
ATOM 2252 C C . ASN B 1 101 ? -48.32702 4.87179 19.98578 1.000 55.89343 315 ASN B C 1
ATOM 2253 O O . ASN B 1 101 ? -49.17364 4.20648 19.37942 1.000 58.65046 315 ASN B O 1
ATOM 2258 N N . GLY B 1 102 ? -47.04022 4.84753 19.66574 1.000 54.91723 316 GLY B N 1
ATOM 2259 C CA . GLY B 1 102 ? -46.51813 3.88173 18.72442 1.000 53.34559 316 GLY B CA 1
ATOM 2260 C C . GLY B 1 102 ? -46.69551 4.20296 17.26169 1.000 56.87223 316 GLY B C 1
ATOM 2261 O O . GLY B 1 102 ? -46.52303 3.30776 16.43394 1.000 58.11999 316 GLY B O 1
ATOM 2262 N N . LYS B 1 103 ? -46.98224 5.45982 16.90318 1.000 57.23107 317 LYS B N 1
ATOM 2263 C CA . LYS B 1 103 ? -47.04485 5.81171 15.48611 1.000 58.88868 317 LYS B CA 1
ATOM 2264 C C . LYS B 1 103 ? -45.69442 5.55031 14.82694 1.000 59.82311 317 LYS B C 1
ATOM 2265 O O . LYS B 1 103 ? -44.64068 5.62546 15.46713 1.000 56.33818 317 LYS B O 1
ATOM 2271 N N . GLU B 1 104 ? -45.73087 5.23594 13.53203 1.000 61.39868 318 GLU B N 1
ATOM 2272 C CA . GLU B 1 104 ? -44.52684 4.93508 12.76442 1.000 62.97882 318 GLU B CA 1
ATOM 2273 C C . GLU B 1 104 ? -44.06994 6.15665 11.97514 1.000 62.79906 318 GLU B C 1
ATOM 2274 O O . GLU B 1 104 ? -44.88061 6.83191 11.32966 1.000 61.99325 318 GLU B O 1
ATOM 2280 N N . TYR B 1 105 ? -42.77757 6.43246 12.03006 1.000 60.46620 319 TYR B N 1
ATOM 2281 C CA . TYR B 1 105 ? -42.18417 7.58129 11.36075 1.000 61.92881 319 TYR B CA 1
ATOM 2282 C C . TYR B 1 105 ? -41.31344 7.07306 10.22494 1.000 64.08590 319 TYR B C 1
ATOM 2283 O O . TYR B 1 105 ? -40.38879 6.28350 10.45923 1.000 61.94575 319 TYR B O 1
ATOM 2292 N N . LYS B 1 106 ? -41.61661 7.51217 9.00603 1.000 62.82826 320 LYS B N 1
ATOM 2293 C CA . LYS B 1 106 ? -40.89839 7.07959 7.81551 1.000 65.10473 320 LYS B CA 1
ATOM 2294 C C . LYS B 1 106 ? -40.11151 8.24286 7.23181 1.000 66.74634 320 LYS B C 1
ATOM 2295 O O . LYS B 1 106 ? -40.68169 9.30777 6.95896 1.000 67.59392 320 LYS B O 1
ATOM 2301 N N . CYS B 1 107 ? -38.81297 8.02478 7.02413 1.000 66.39693 321 CYS B N 1
ATOM 2302 C CA . CYS B 1 107 ? -37.93260 8.98066 6.35756 1.000 69.92571 321 CYS B CA 1
ATOM 2303 C C . CYS B 1 107 ? -37.62981 8.45592 4.95943 1.000 73.75304 321 CYS B C 1
ATOM 2304 O O . CYS B 1 107 ? -37.10524 7.33925 4.82454 1.000 69.68502 321 CYS B O 1
ATOM 2307 N N . LYS B 1 108 ? -37.93398 9.26293 3.92967 1.000 70.93059 322 LYS B N 1
ATOM 2308 C CA . LYS B 1 108 ? -37.63773 8.91784 2.53571 1.000 73.12054 322 LYS B CA 1
ATOM 2309 C C . LYS B 1 108 ? -36.51281 9.80586 2.00340 1.000 73.76685 322 LYS B C 1
ATOM 2310 O O . LYS B 1 108 ? -36.65670 11.03232 1.94848 1.000 69.69634 322 LYS B O 1
ATOM 2316 N N . VAL B 1 109 ? -35.42735 9.18143 1.55143 1.000 74.21520 323 VAL B N 1
ATOM 2317 C CA . VAL B 1 109 ? -34.22230 9.89225 1.13591 1.000 73.86460 323 VAL B CA 1
ATOM 2318 C C . VAL B 1 109 ? -34.05433 9.71404 -0.36917 1.000 78.77694 323 VAL B C 1
ATOM 2319 O O . VAL B 1 109 ? -33.85673 8.59312 -0.85567 1.000 78.80961 323 VAL B O 1
ATOM 2323 N N . SER B 1 110 ? -34.09707 10.82572 -1.09969 1.000 80.48413 324 SER B N 1
ATOM 2324 C CA . SER B 1 110 ? -33.92570 10.83218 -2.54289 1.000 78.98447 324 SER B CA 1
ATOM 2325 C C . SER B 1 110 ? -32.61752 11.54063 -2.86624 1.000 85.09965 324 SER B C 1
ATOM 2326 O O . SER B 1 110 ? -32.33691 12.61199 -2.31568 1.000 85.52862 324 SER B O 1
ATOM 2329 N N . ASN B 1 111 ? -31.82419 10.94242 -3.75337 1.000 86.90691 325 ASN B N 1
ATOM 2330 C CA . ASN B 1 111 ? -30.53930 11.48055 -4.17408 1.000 88.31349 325 ASN B CA 1
ATOM 2331 C C . ASN B 1 111 ? -30.27283 10.97430 -5.58305 1.000 92.67661 325 ASN B C 1
ATOM 2332 O O . ASN B 1 111 ? -30.82720 9.94820 -5.98881 1.000 93.01174 325 ASN B O 1
ATOM 2337 N N . LYS B 1 112 ? -29.48344 11.74339 -6.35394 1.000 90.53985 326 LYS B N 1
ATOM 2338 C CA . LYS B 1 112 ? -29.22691 11.37403 -7.74833 1.000 93.06934 326 LYS B CA 1
ATOM 2339 C C . LYS B 1 112 ? -28.46918 10.04570 -7.82807 1.000 91.13818 326 LYS B C 1
ATOM 2340 O O . LYS B 1 112 ? -28.64482 9.29246 -8.78617 1.000 94.53881 326 LYS B O 1
ATOM 2346 N N . ALA B 1 113 ? -27.65722 9.72987 -6.80915 1.000 90.97305 327 ALA B N 1
ATOM 2347 C CA . ALA B 1 113 ? -26.92003 8.47470 -6.77386 1.000 92.81243 327 ALA B CA 1
ATOM 2348 C C . ALA B 1 113 ? -27.81339 7.27697 -6.47031 1.000 94.83062 327 ALA B C 1
ATOM 2349 O O . ALA B 1 113 ? -27.33401 6.13734 -6.51540 1.000 91.66436 327 ALA B O 1
ATOM 2351 N N . LEU B 1 114 ? -29.08728 7.51711 -6.15730 1.000 94.28658 328 LEU B N 1
ATOM 2352 C CA . LEU B 1 114 ? -29.97766 6.40380 -5.86724 1.000 94.86219 328 LEU B CA 1
ATOM 2353 C C . LEU B 1 114 ? -30.74099 5.99835 -7.10242 1.000 98.86217 328 LEU B C 1
ATOM 2354 O O . LEU B 1 114 ? -31.45119 6.82842 -7.69000 1.000 99.03905 328 LEU B O 1
ATOM 2359 N N . PRO B 1 115 ? -30.67517 4.71608 -7.46664 1.000 99.53330 329 PRO B N 1
ATOM 2360 C CA . PRO B 1 115 ? -31.64228 4.19940 -8.45201 1.000 97.03962 329 PRO B CA 1
ATOM 2361 C C . PRO B 1 115 ? -33.07879 4.42781 -8.01927 1.000 94.20412 329 PRO B C 1
ATOM 2362 O O . PRO B 1 115 ? -33.89025 4.89410 -8.81767 1.000 92.68292 329 PRO B O 1
ATOM 2366 N N . ALA B 1 116 ? -33.39203 4.19239 -6.74641 1.000 96.10538 330 ALA B N 1
ATOM 2367 C CA . ALA B 1 116 ? -34.71491 4.40593 -6.20254 1.000 91.20678 330 ALA B CA 1
ATOM 2368 C C . ALA B 1 116 ? -34.55920 4.97175 -4.79881 1.000 86.54927 330 ALA B C 1
ATOM 2369 O O . ALA B 1 116 ? -33.55300 4.70111 -4.13456 1.000 85.65436 330 ALA B O 1
ATOM 2371 N N . PRO B 1 117 ? -35.54317 5.74236 -4.31035 1.000 83.73770 331 PRO B N 1
ATOM 2372 C CA . PRO B 1 117 ? -35.40746 6.33417 -2.97031 1.000 81.97015 331 PRO B CA 1
ATOM 2373 C C . PRO B 1 117 ? -35.24157 5.27465 -1.88264 1.000 82.97152 331 PRO B C 1
ATOM 2374 O O . PRO B 1 117 ? -35.82663 4.18839 -1.94891 1.000 81.75644 331 PRO B O 1
ATOM 2378 N N . ILE B 1 118 ? -34.42961 5.60991 -0.85519 1.000 78.20391 332 ILE B N 1
ATOM 2379 C CA . ILE B 1 118 ? -34.28922 4.76627 0.32842 1.000 77.34193 332 ILE B CA 1
ATOM 2380 C C . ILE B 1 118 ? -35.38403 5.13060 1.31662 1.000 76.14689 332 ILE B C 1
ATOM 2381 O O . ILE B 1 118 ? -35.64909 6.31382 1.55831 1.000 76.72277 332 ILE B O 1
ATOM 2386 N N . GLU B 1 119 ? -36.02268 4.11885 1.89697 1.000 75.36188 333 GLU B N 1
ATOM 2387 C CA . GLU B 1 119 ? -37.02806 4.31319 2.93194 1.000 72.21341 333 GLU B CA 1
ATOM 2388 C C . GLU B 1 119 ? -36.54728 3.62183 4.20136 1.000 72.24737 333 GLU B C 1
ATOM 2389 O O . GLU B 1 119 ? -36.06673 2.48747 4.15122 1.000 72.49846 333 GLU B O 1
ATOM 2395 N N . LYS B 1 120 ? -36.66640 4.31637 5.33324 1.000 69.87305 334 LYS B N 1
ATOM 2396 C CA . LYS B 1 120 ? -36.41702 3.75863 6.65694 1.000 69.72899 334 LYS B CA 1
ATOM 2397 C C . LYS B 1 120 ? -37.62291 4.09251 7.52319 1.000 67.24683 334 LYS B C 1
ATOM 2398 O O . LYS B 1 120 ? -38.30123 5.09527 7.29276 1.000 66.93498 334 LYS B O 1
ATOM 2404 N N . THR B 1 121 ? -37.92591 3.22282 8.48322 1.000 65.22286 335 THR B N 1
ATOM 2405 C CA . THR B 1 121 ? -39.08548 3.41821 9.34638 1.000 65.80826 335 THR B CA 1
ATOM 2406 C C . THR B 1 121 ? -38.67737 3.11309 10.77785 1.000 63.16627 335 THR B C 1
ATOM 2407 O O . THR B 1 121 ? -37.84261 2.24074 11.02590 1.000 63.81628 335 THR B O 1
ATOM 2411 N N . ILE B 1 122 ? -39.25259 3.86070 11.71798 1.000 60.13050 336 ILE B N 1
ATOM 2412 C CA . ILE B 1 122 ? -38.91899 3.70764 13.12642 1.000 59.66055 336 ILE B CA 1
ATOM 2413 C C . ILE B 1 122 ? -40.16269 3.97605 13.96830 1.000 60.35505 336 ILE B C 1
ATOM 2414 O O . ILE B 1 122 ? -41.07149 4.70114 13.55008 1.000 60.40469 336 ILE B O 1
ATOM 2419 N N . SER B 1 123 ? -40.20003 3.38123 15.16406 1.000 56.51980 337 SER B N 1
ATOM 2420 C CA . SER B 1 123 ? -41.23763 3.67601 16.14733 1.000 56.65899 337 SER B CA 1
ATOM 2421 C C . SER B 1 123 ? -40.79096 3.15710 17.51224 1.000 51.46051 337 SER B C 1
ATOM 2422 O O . SER B 1 123 ? -39.84932 2.36859 17.62596 1.000 50.64994 337 SER B O 1
ATOM 2425 N N . LYS B 1 124 ? -41.51075 3.60309 18.54546 1.000 49.40932 338 LYS B N 1
ATOM 2426 C CA . LYS B 1 124 ? -41.34436 3.10797 19.90516 1.000 47.47453 338 LYS B CA 1
ATOM 2427 C C . LYS B 1 124 ? -41.42612 1.58303 19.94693 1.000 47.02359 338 LYS B C 1
ATOM 2428 O O . LYS B 1 124 ? -42.17163 0.96217 19.18475 1.000 47.18617 338 LYS B O 1
ATOM 2434 N N . ALA B 1 125 ? -40.65693 0.97807 20.84818 1.000 41.89472 339 ALA B N 1
ATOM 2435 C CA . ALA B 1 125 ? -40.76433 -0.46287 21.08419 1.000 44.88573 339 ALA B CA 1
ATOM 2436 C C . ALA B 1 125 ? -42.19991 -0.85392 21.46376 1.000 45.37153 339 ALA B C 1
ATOM 2437 O O . ALA B 1 125 ? -42.83768 -0.20446 22.29795 1.000 44.80331 339 ALA B O 1
ATOM 2439 N N . LYS B 1 126 ? -42.72048 -1.89303 20.83288 1.000 43.95456 340 LYS B N 1
ATOM 2440 C CA . LYS B 1 126 ? -44.09194 -2.32950 21.08061 1.000 45.92864 340 LYS B CA 1
ATOM 2441 C C . LYS B 1 126 ? -44.22887 -3.11874 22.37654 1.000 43.69292 340 LYS B C 1
ATOM 2442 O O . LYS B 1 126 ? -43.32914 -3.84837 22.78593 1.000 42.25113 340 LYS B O 1
ATOM 2448 N N . GLY B 1 127 ? -45.38149 -2.98382 23.01500 1.000 45.12507 341 GLY B N 1
ATOM 2449 C CA . GLY B 1 127 ? -45.63899 -3.80312 24.18234 1.000 42.60828 341 GLY B CA 1
ATOM 2450 C C . GLY B 1 127 ? -46.15001 -3.00845 25.36355 1.000 44.65924 341 GLY B C 1
ATOM 2451 O O . GLY B 1 127 ? -45.96149 -1.79223 25.44554 1.000 45.47687 341 GLY B O 1
ATOM 2452 N N . GLN B 1 128 ? -46.72820 -3.70502 26.31783 1.000 43.19008 342 GLN B N 1
ATOM 2453 C CA . GLN B 1 128 ? -47.29660 -3.08736 27.50810 1.000 45.23032 342 GLN B CA 1
ATOM 2454 C C . GLN B 1 128 ? -46.21502 -2.39451 28.34694 1.000 42.61022 342 GLN B C 1
ATOM 2455 O O . GLN B 1 128 ? -45.30237 -3.06421 28.83261 1.000 41.06509 342 GLN B O 1
ATOM 2461 N N . PRO B 1 129 ? -46.27678 -1.07998 28.53909 1.000 42.87287 343 PRO B N 1
ATOM 2462 C CA . PRO B 1 129 ? -45.28643 -0.42151 29.40878 1.000 42.17775 343 PRO B CA 1
ATOM 2463 C C . PRO B 1 129 ? -45.41291 -0.92439 30.83653 1.000 40.83550 343 PRO B C 1
ATOM 2464 O O . PRO B 1 129 ? -46.50565 -1.22610 31.30959 1.000 43.06977 343 PRO B O 1
ATOM 2468 N N . ARG B 1 130 ? -44.28071 -1.02163 31.51900 1.000 42.18894 344 ARG B N 1
ATOM 2469 C CA . ARG B 1 130 ? -44.20284 -1.53764 32.87675 1.000 39.73635 344 ARG B CA 1
ATOM 2470 C C . ARG B 1 130 ? -43.49241 -0.51944 33.75775 1.000 42.50797 344 ARG B C 1
ATOM 2471 O O . ARG B 1 130 ? -42.50322 0.09775 33.34134 1.000 42.99088 344 ARG B O 1
ATOM 2479 N N . GLU B 1 131 ? -43.97339 -0.37515 34.96595 1.000 41.53821 345 GLU B N 1
ATOM 2480 C CA . GLU B 1 131 ? -43.51110 0.67672 35.86097 1.000 45.23247 345 GLU B CA 1
ATOM 2481 C C . GLU B 1 131 ? -42.15767 0.31656 36.46629 1.000 44.67479 345 GLU B C 1
ATOM 2482 O O . GLU B 1 131 ? -42.02033 -0.75622 37.05210 1.000 43.74931 345 GLU B O 1
ATOM 2488 N N . PRO B 1 132 ? -41.16277 1.20404 36.39357 1.000 45.27698 346 PRO B N 1
ATOM 2489 C CA . PRO B 1 132 ? -39.87891 0.93938 37.05924 1.000 44.40852 346 PRO B CA 1
ATOM 2490 C C . PRO B 1 132 ? -40.03331 0.87047 38.57285 1.000 46.16426 346 PRO B C 1
ATOM 2491 O O . PRO B 1 132 ? -40.78678 1.63490 39.16656 1.000 46.46923 346 PRO B O 1
ATOM 2495 N N . GLN B 1 133 ? -39.33924 -0.07640 39.19113 1.000 47.19589 347 GLN B N 1
ATOM 2496 C CA . GLN B 1 133 ? -39.15734 -0.10070 40.63661 1.000 48.35979 347 GLN B CA 1
ATOM 2497 C C . GLN B 1 133 ? -37.79736 0.51650 40.93057 1.000 50.48792 347 GLN B C 1
ATOM 2498 O O . GLN B 1 133 ? -36.78572 0.08390 40.36843 1.000 48.75087 347 GLN B O 1
ATOM 2504 N N . VAL B 1 134 ? -37.77131 1.52526 41.79204 1.000 48.94647 348 VAL B N 1
ATOM 2505 C CA . VAL B 1 134 ? -36.57096 2.31323 42.04632 1.000 49.96570 348 VAL B CA 1
ATOM 2506 C C . VAL B 1 134 ? -36.15273 2.09776 43.48719 1.000 54.01241 348 VAL B C 1
ATOM 2507 O O . VAL B 1 134 ? -36.93691 2.36868 44.40239 1.000 53.45061 348 VAL B O 1
ATOM 2511 N N . TYR B 1 135 ? -34.91845 1.61272 43.68801 1.000 51.58652 349 TYR B N 1
ATOM 2512 C CA . TYR B 1 135 ? -34.37447 1.32116 45.01034 1.000 54.51306 349 TYR B CA 1
ATOM 2513 C C . TYR B 1 135 ? -32.99606 1.95139 45.14067 1.000 52.42723 349 TYR B C 1
ATOM 2514 O O . TYR B 1 135 ? -32.13706 1.75216 44.27533 1.000 51.14821 349 TYR B O 1
ATOM 2523 N N . THR B 1 136 ? -32.77173 2.68771 46.21577 1.000 51.12729 350 THR B N 1
ATOM 2524 C CA . THR B 1 136 ? -31.46417 3.26838 46.45974 1.000 51.51832 350 THR B CA 1
ATOM 2525 C C . THR B 1 136 ? -30.69033 2.38533 47.42534 1.000 55.89387 350 THR B C 1
ATOM 2526 O O . THR B 1 136 ? -31.25643 1.84728 48.38065 1.000 57.59296 350 THR B O 1
ATOM 2530 N N . LEU B 1 137 ? -29.39484 2.23858 47.16472 1.000 50.34604 351 LEU B N 1
ATOM 2531 C CA . LEU B 1 137 ? -28.54995 1.34376 47.92751 1.000 55.21503 351 LEU B CA 1
ATOM 2532 C C . LEU B 1 137 ? -27.35411 2.12389 48.44526 1.000 57.84949 351 LEU B C 1
ATOM 2533 O O . LEU B 1 137 ? -26.57946 2.68103 47.63455 1.000 57.91973 351 LEU B O 1
ATOM 2538 N N . PRO B 1 138 ? -27.12178 2.13539 49.75131 1.000 60.13588 352 PRO B N 1
ATOM 2539 C CA . PRO B 1 138 ? -26.02242 2.93518 50.31810 1.000 60.54664 352 PRO B CA 1
ATOM 2540 C C . PRO B 1 138 ? -24.65847 2.33983 49.99906 1.000 62.31563 352 PRO B C 1
ATOM 2541 O O . PRO B 1 138 ? -24.55798 1.18893 49.54270 1.000 58.88370 352 PRO B O 1
ATOM 2545 N N . PRO B 1 139 ? -23.57583 3.09909 50.22613 1.000 64.91347 353 PRO B N 1
ATOM 2546 C CA . PRO B 1 139 ? -22.23185 2.57030 49.95200 1.000 63.18152 353 PRO B CA 1
ATOM 2547 C C . PRO B 1 139 ? -21.94037 1.34800 50.80722 1.000 63.31600 353 PRO B C 1
ATOM 2548 O O . PRO B 1 139 ? -22.43096 1.22261 51.92487 1.000 67.37654 353 PRO B O 1
ATOM 2552 N N . SER B 1 140 ? -21.11016 0.45859 50.27875 1.000 63.62372 354 SER B N 1
ATOM 2553 C CA . SER B 1 140 ? -20.66207 -0.70923 51.02461 1.000 66.20362 354 SER B CA 1
ATOM 2554 C C . SER B 1 140 ? -19.81377 -0.30564 52.23825 1.000 72.42091 354 SER B C 1
ATOM 2555 O O . SER B 1 140 ? -19.11178 0.71611 52.22894 1.000 71.74354 354 SER B O 1
ATOM 2558 N N . ARG B 1 141 ? -19.88465 -1.13168 53.29437 1.000 73.17335 355 ARG B N 1
ATOM 2559 C CA . ARG B 1 141 ? -19.02659 -0.93654 54.46842 1.000 74.47251 355 ARG B CA 1
ATOM 2560 C C . ARG B 1 141 ? -17.56108 -0.85749 54.05289 1.000 73.59629 355 ARG B C 1
ATOM 2561 O O . ARG B 1 141 ? -16.87898 0.12015 54.36139 1.000 76.65409 355 ARG B O 1
ATOM 2563 N N . GLU B 1 142 ? -17.12154 -1.81916 53.22543 1.000 75.43367 356 GLU B N 1
ATOM 2564 C CA . GLU B 1 142 ? -15.76225 -1.95855 52.70536 1.000 73.31891 356 GLU B CA 1
ATOM 2565 C C . GLU B 1 142 ? -15.29012 -0.74357 51.95190 1.000 70.89910 356 GLU B C 1
ATOM 2566 O O . GLU B 1 142 ? -14.08878 -0.45556 51.94476 1.000 72.98032 356 GLU B O 1
ATOM 2572 N N . GLU B 1 143 ? -16.22673 0.02161 51.37451 1.000 72.00769 357 GLU B N 1
ATOM 2573 C CA . GLU B 1 143 ? -15.89338 1.19180 50.57133 1.000 71.52462 357 GLU B CA 1
ATOM 2574 C C . GLU B 1 143 ? -15.57086 2.43342 51.40243 1.000 73.32990 357 GLU B C 1
ATOM 2575 O O . GLU B 1 143 ? -15.00819 3.40066 50.86953 1.000 73.69067 357 GLU B O 1
ATOM 2581 N N . MET B 1 144 ? -15.90922 2.43672 52.68302 1.000 72.39871 358 MET B N 1
ATOM 2582 C CA . MET B 1 144 ? -15.76112 3.65145 53.46239 1.000 76.52980 358 MET B CA 1
ATOM 2583 C C . MET B 1 144 ? -14.31218 4.02001 53.73878 1.000 79.75443 358 MET B C 1
ATOM 2584 O O . MET B 1 144 ? -14.07543 5.08157 54.32409 1.000 80.45559 358 MET B O 1
ATOM 2589 N N . THR B 1 145 ? -13.34824 3.16926 53.36259 1.000 76.34553 359 THR B N 1
ATOM 2590 C CA . THR B 1 145 ? -11.94297 3.50143 53.53647 1.000 77.94982 359 THR B CA 1
ATOM 2591 C C . THR B 1 145 ? -11.45694 4.49367 52.48593 1.000 76.91838 359 THR B C 1
ATOM 2592 O O . THR B 1 145 ? -10.34254 5.00700 52.61571 1.000 79.57852 359 THR B O 1
ATOM 2596 N N . LYS B 1 146 ? -12.26453 4.77481 51.47157 1.000 74.96817 360 LYS B N 1
ATOM 2597 C CA . LYS B 1 146 ? -11.87604 5.60417 50.34058 1.000 73.92458 360 LYS B CA 1
ATOM 2598 C C . LYS B 1 146 ? -12.22704 7.05454 50.63162 1.000 75.01648 360 LYS B C 1
ATOM 2599 O O . LYS B 1 146 ? -12.96225 7.37808 51.57076 1.000 76.18170 360 LYS B O 1
ATOM 2605 N N . ASN B 1 147 ? -11.68188 7.94524 49.80728 1.000 75.45942 361 ASN B N 1
ATOM 2606 C CA . ASN B 1 147 ? -12.00628 9.35316 49.98939 1.000 77.48493 361 ASN B CA 1
ATOM 2607 C C . ASN B 1 147 ? -13.38461 9.67368 49.42021 1.000 72.30746 361 ASN B C 1
ATOM 2608 O O . ASN B 1 147 ? -14.04654 10.58871 49.91312 1.000 72.49015 361 ASN B O 1
ATOM 2613 N N . GLN B 1 148 ? -13.83438 8.91564 48.41537 1.000 70.89397 362 GLN B N 1
ATOM 2614 C CA . GLN B 1 148 ? -15.15649 9.05341 47.81455 1.000 70.04616 362 GLN B CA 1
ATOM 2615 C C . GLN B 1 148 ? -15.90607 7.72961 47.91238 1.000 68.90316 362 GLN B C 1
ATOM 2616 O O . GLN B 1 148 ? -15.28999 6.65275 47.94781 1.000 66.36137 362 GLN B O 1
ATOM 2622 N N . VAL B 1 149 ? -17.24187 7.81627 47.93105 1.000 61.87910 363 VAL B N 1
ATOM 2623 C CA . VAL B 1 149 ? -18.10317 6.65607 48.09813 1.000 60.73213 363 VAL B CA 1
ATOM 2624 C C . VAL B 1 149 ? -19.15793 6.62865 46.99904 1.000 58.87778 363 VAL B C 1
ATOM 2625 O O . VAL B 1 149 ? -19.46670 7.64414 46.36884 1.000 56.61683 363 VAL B O 1
ATOM 2629 N N . SER B 1 150 ? -19.73811 5.44288 46.80535 1.000 58.91527 364 SER B N 1
ATOM 2630 C CA . SER B 1 150 ? -20.61750 5.15265 45.67582 1.000 54.99084 364 SER B CA 1
ATOM 2631 C C . SER B 1 150 ? -22.04709 5.01980 46.18873 1.000 56.41055 364 SER B C 1
ATOM 2632 O O . SER B 1 150 ? -22.34102 4.13804 47.00768 1.000 57.23600 364 SER B O 1
ATOM 2635 N N . LEU B 1 151 ? -22.92318 5.90166 45.71484 1.000 53.96470 365 LEU B N 1
ATOM 2636 C CA . LEU B 1 151 ? -24.34876 5.85551 46.00797 1.000 52.47671 365 LEU B CA 1
ATOM 2637 C C . LEU B 1 151 ? -25.03437 5.21851 44.81125 1.000 52.18774 365 LEU B C 1
ATOM 2638 O O . LEU B 1 151 ? -24.83582 5.66724 43.67572 1.000 49.15210 365 LEU B O 1
ATOM 2643 N N . THR B 1 152 ? -25.80303 4.16094 45.05527 1.000 48.73517 366 THR B N 1
ATOM 2644 C CA . THR B 1 152 ? -26.34255 3.34688 43.98112 1.000 48.22299 366 THR B CA 1
ATOM 2645 C C . THR B 1 152 ? -27.85823 3.47485 43.89073 1.000 51.45562 366 THR B C 1
ATOM 2646 O O . THR B 1 152 ? -28.56200 3.53067 44.90859 1.000 50.40270 366 THR B O 1
ATOM 2650 N N . CYS B 1 153 ? -28.34466 3.58577 42.66054 1.000 46.07911 367 CYS B N 1
ATOM 2651 C CA . CYS B 1 153 ? -29.76731 3.59805 42.36324 1.000 48.01922 367 CYS B CA 1
ATOM 2652 C C . CYS B 1 153 ? -30.06975 2.43469 41.42707 1.000 47.61752 367 CYS B C 1
ATOM 2653 O O . CYS B 1 153 ? -29.66651 2.46467 40.25894 1.000 48.37949 367 CYS B O 1
ATOM 2656 N N . LEU B 1 154 ? -30.74596 1.40652 41.93466 1.000 43.77063 368 LEU B N 1
ATOM 2657 C CA . LEU B 1 154 ? -31.17766 0.28170 41.10682 1.000 42.99930 368 LEU B CA 1
ATOM 2658 C C . LEU B 1 154 ? -32.56871 0.57652 40.57030 1.000 46.66796 368 LEU B C 1
ATOM 2659 O O . LEU B 1 154 ? -33.47852 0.92353 41.33586 1.000 45.73343 368 LEU B O 1
ATOM 2664 N N . VAL B 1 155 ? -32.73020 0.45052 39.25830 1.000 40.81690 369 VAL B N 1
ATOM 2665 C CA . VAL B 1 155 ? -34.01377 0.64867 38.59199 1.000 41.18006 369 VAL B CA 1
ATOM 2666 C C . VAL B 1 155 ? -34.31860 -0.61477 37.79887 1.000 42.40444 369 VAL B C 1
ATOM 2667 O O . VAL B 1 155 ? -33.57341 -0.95318 36.87669 1.000 42.78705 369 VAL B O 1
ATOM 2671 N N . LYS B 1 156 ? -35.39309 -1.31703 38.15120 1.000 41.49268 370 LYS B N 1
ATOM 2672 C CA . LYS B 1 156 ? -35.65274 -2.61231 37.53885 1.000 42.52642 370 LYS B CA 1
ATOM 2673 C C . LYS B 1 156 ? -37.12929 -2.78561 37.17812 1.000 46.15709 370 LYS B C 1
ATOM 2674 O O . LYS B 1 156 ? -38.00411 -2.02716 37.61689 1.000 44.16171 370 LYS B O 1
ATOM 2680 N N . GLY B 1 157 ? -37.37895 -3.78228 36.32551 1.000 42.02054 371 GLY B N 1
ATOM 2681 C CA . GLY B 1 157 ? -38.71890 -4.15552 35.93682 1.000 42.92210 371 GLY B CA 1
ATOM 2682 C C . GLY B 1 157 ? -39.43943 -3.20602 35.00035 1.000 42.82279 371 GLY B C 1
ATOM 2683 O O . GLY B 1 157 ? -40.66540 -3.22427 34.95820 1.000 43.74899 371 GLY B O 1
ATOM 2684 N N . PHE B 1 158 ? -38.73403 -2.35671 34.25768 1.000 39.60538 372 PHE B N 1
ATOM 2685 C CA . PHE B 1 158 ? -39.43402 -1.40636 33.40846 1.000 37.63797 372 PHE B CA 1
ATOM 2686 C C . PHE B 1 158 ? -39.39905 -1.84645 31.95636 1.000 39.23526 372 PHE B C 1
ATOM 2687 O O . PHE B 1 158 ? -38.50864 -2.58818 31.52874 1.000 37.66262 372 PHE B O 1
ATOM 2695 N N . TYR B 1 159 ? -40.37930 -1.35050 31.19527 1.000 39.16064 373 TYR B N 1
ATOM 2696 C CA . TYR B 1 159 ? -40.52847 -1.60883 29.76681 1.000 40.48504 373 TYR B CA 1
ATOM 2697 C C . TYR B 1 159 ? -41.32304 -0.44204 29.19876 1.000 38.34160 373 TYR B C 1
ATOM 2698 O O . TYR B 1 159 ? -42.26488 0.00138 29.85885 1.000 40.74633 373 TYR B O 1
ATOM 2707 N N . PRO B 1 160 ? -40.98733 0.08653 28.00383 1.000 38.97805 374 PRO B N 1
ATOM 2708 C CA . PRO B 1 160 ? -39.81302 -0.28886 27.20396 1.000 39.53980 374 PRO B CA 1
ATOM 2709 C C . PRO B 1 160 ? -38.52586 0.23757 27.84950 1.000 40.96916 374 PRO B C 1
ATOM 2710 O O . PRO B 1 160 ? -38.58000 0.80002 28.96374 1.000 37.35393 374 PRO B O 1
ATOM 2714 N N . SER B 1 161 ? -37.38405 0.05186 27.18325 1.000 39.91179 375 SER B N 1
ATOM 2715 C CA . SER B 1 161 ? -36.10558 0.37652 27.79936 1.000 41.56953 375 SER B CA 1
ATOM 2716 C C . SER B 1 161 ? -35.81179 1.86885 27.80604 1.000 39.66661 375 SER B C 1
ATOM 2717 O O . SER B 1 161 ? -34.79861 2.26049 28.37806 1.000 40.39093 375 SER B O 1
ATOM 2720 N N . ASP B 1 162 ? -36.66297 2.69706 27.19194 1.000 38.79709 376 ASP B N 1
ATOM 2721 C CA . ASP B 1 162 ? -36.42931 4.13742 27.15470 1.000 41.53656 376 ASP B CA 1
ATOM 2722 C C . ASP B 1 162 ? -36.62088 4.72008 28.54279 1.000 43.32091 376 ASP B C 1
ATOM 2723 O O . ASP B 1 162 ? -37.70879 4.61693 29.12568 1.000 39.88332 376 ASP B O 1
ATOM 2728 N N . ILE B 1 163 ? -35.57981 5.36342 29.06209 1.000 39.07059 377 ILE B N 1
ATOM 2729 C CA . ILE B 1 163 ? -35.60526 5.82015 30.44204 1.000 38.80006 377 ILE B CA 1
ATOM 2730 C C . ILE B 1 163 ? -34.51603 6.86154 30.59543 1.000 40.37682 377 ILE B C 1
ATOM 2731 O O . ILE B 1 163 ? -33.52601 6.85339 29.85487 1.000 42.64679 377 ILE B O 1
ATOM 2736 N N . ALA B 1 164 ? -34.68822 7.75853 31.57266 1.000 40.09084 378 ALA B N 1
ATOM 2737 C CA . ALA B 1 164 ? -33.67681 8.74378 31.93332 1.000 38.35459 378 ALA B CA 1
ATOM 2738 C C . ALA B 1 164 ? -33.52989 8.78190 33.44284 1.000 43.98444 378 ALA B C 1
ATOM 2739 O O . ALA B 1 164 ? -34.52618 8.70912 34.17212 1.000 42.67133 378 ALA B O 1
ATOM 2741 N N . VAL B 1 165 ? -32.28725 8.89697 33.91081 1.000 42.37837 379 VAL B N 1
ATOM 2742 C CA . VAL B 1 165 ? -31.96464 8.87752 35.32782 1.000 41.98195 379 VAL B CA 1
ATOM 2743 C C . VAL B 1 165 ? -31.06026 10.06142 35.65355 1.000 46.44007 379 VAL B C 1
ATOM 2744 O O . VAL B 1 165 ? -30.14604 10.38892 34.88856 1.000 43.80045 379 VAL B O 1
ATOM 2748 N N . GLU B 1 166 ? -31.34063 10.72617 36.77735 1.000 45.85605 380 GLU B N 1
ATOM 2749 C CA . GLU B 1 166 ? -30.56575 11.88252 37.21750 1.000 49.59404 380 GLU B CA 1
ATOM 2750 C C . GLU B 1 166 ? -30.44657 11.83754 38.72740 1.000 50.15537 380 GLU B C 1
ATOM 2751 O O . GLU B 1 166 ? -31.17667 11.11206 39.40524 1.000 50.80189 380 GLU B O 1
ATOM 2757 N N . TRP B 1 167 ? -29.49296 12.59978 39.24426 1.000 49.11835 381 TRP B N 1
ATOM 2758 C CA . TRP B 1 167 ? -29.26770 12.69907 40.67301 1.000 50.49097 381 TRP B CA 1
ATOM 2759 C C . TRP B 1 167 ? -29.22027 14.15863 41.06737 1.000 54.72352 381 TRP B C 1
ATOM 2760 O O . TRP B 1 167 ? -28.75814 15.02250 40.30607 1.000 53.31355 381 TRP B O 1
ATOM 2771 N N . GLU B 1 168 ? -29.61730 14.40042 42.30581 1.000 54.33792 382 GLU B N 1
ATOM 2772 C CA . GLU B 1 168 ? -29.58663 15.73601 42.86046 1.000 59.20114 382 GLU B CA 1
ATOM 2773 C C . GLU B 1 168 ? -29.43323 15.61730 44.36648 1.000 59.93178 382 GLU B C 1
ATOM 2774 O O . GLU B 1 168 ? -29.60692 14.53886 44.94482 1.000 57.17203 382 GLU B O 1
ATOM 2780 N N . SER B 1 169 ? -29.06878 16.73743 44.98828 1.000 60.50831 383 SER B N 1
ATOM 2781 C CA . SER B 1 169 ? -29.03002 16.85857 46.43658 1.000 62.57327 383 SER B CA 1
ATOM 2782 C C . SER B 1 169 ? -29.32763 18.29781 46.79242 1.000 65.42696 383 SER B C 1
ATOM 2783 O O . SER B 1 169 ? -28.89651 19.21603 46.08991 1.000 67.27165 383 SER B O 1
ATOM 2786 N N . ASN B 1 170 ? -30.09118 18.47773 47.86494 1.000 63.46334 384 ASN B N 1
ATOM 2787 C CA . ASN B 1 170 ? -30.47442 19.80321 48.31955 1.000 71.83648 384 ASN B CA 1
ATOM 2788 C C . ASN B 1 170 ? -31.09642 20.59139 47.16624 1.000 72.44731 384 ASN B C 1
ATOM 2789 O O . ASN B 1 170 ? -31.00040 21.81137 47.10480 1.000 75.95215 384 ASN B O 1
ATOM 2794 N N . GLY B 1 171 ? -31.76641 19.88533 46.25226 1.000 73.72903 385 GLY B N 1
ATOM 2795 C CA . GLY B 1 171 ? -32.46101 20.48420 45.12899 1.000 69.35594 385 GLY B CA 1
ATOM 2796 C C . GLY B 1 171 ? -31.62160 20.84577 43.91551 1.000 72.45782 385 GLY B C 1
ATOM 2797 O O . GLY B 1 171 ? -32.18792 21.37990 42.95466 1.000 72.32605 385 GLY B O 1
ATOM 2798 N N . GLN B 1 172 ? -30.29712 20.57629 43.91409 1.000 71.71747 386 GLN B N 1
ATOM 2799 C CA . GLN B 1 172 ? -29.36026 20.92068 42.83535 1.000 66.27651 386 GLN B CA 1
ATOM 2800 C C . GLN B 1 172 ? -28.78067 19.69031 42.13969 1.000 64.90872 386 GLN B C 1
ATOM 2801 O O . GLN B 1 172 ? -28.59638 18.64099 42.76231 1.000 61.25590 386 GLN B O 1
ATOM 2807 N N . PRO B 1 173 ? -28.47035 19.79876 40.84747 1.000 63.89522 387 PRO B N 1
ATOM 2808 C CA . PRO B 1 173 ? -28.01586 18.62365 40.09030 1.000 61.95207 387 PRO B CA 1
ATOM 2809 C C . PRO B 1 173 ? -26.59014 18.23795 40.45480 1.000 68.03713 387 PRO B C 1
ATOM 2810 O O . PRO B 1 173 ? -25.68579 19.07631 40.44915 1.000 71.76954 387 PRO B O 1
ATOM 2814 N N . GLU B 1 174 ? -26.39917 16.95336 40.77080 1.000 63.69919 388 GLU B N 1
ATOM 2815 C CA . GLU B 1 174 ? -25.07142 16.37349 40.95168 1.000 64.38351 388 GLU B CA 1
ATOM 2816 C C . GLU B 1 174 ? -24.41768 16.07638 39.61303 1.000 66.96002 388 GLU B C 1
ATOM 2817 O O . GLU B 1 174 ? -25.08486 15.68238 38.65329 1.000 68.40458 388 GLU B O 1
ATOM 2823 N N . ASN B 1 175 ? -23.11685 16.31969 39.53144 1.000 69.30779 389 ASN B N 1
ATOM 2824 C CA . ASN B 1 175 ? -22.41816 16.13769 38.26624 1.000 68.97822 389 ASN B CA 1
ATOM 2825 C C . ASN B 1 175 ? -21.73400 14.77809 38.14781 1.000 62.20009 389 ASN B C 1
ATOM 2826 O O . ASN B 1 175 ? -21.71732 14.20071 37.05268 1.000 66.05750 389 ASN B O 1
ATOM 2831 N N . ASN B 1 176 ? -21.23621 14.21913 39.24877 1.000 60.27539 390 ASN B N 1
ATOM 2832 C CA . ASN B 1 176 ? -20.37091 13.04087 39.17435 1.000 59.10824 390 ASN B CA 1
ATOM 2833 C C . ASN B 1 176 ? -21.15632 11.73248 39.26566 1.000 51.49042 390 ASN B C 1
ATOM 2834 O O . ASN B 1 176 ? -21.08442 10.99675 40.24782 1.000 48.05262 390 ASN B O 1
ATOM 2839 N N . TYR B 1 177 ? -21.95326 11.46202 38.23240 1.000 49.45691 391 TYR B N 1
ATOM 2840 C CA . TYR B 1 177 ? -22.66762 10.20097 38.19975 1.000 48.43807 391 TYR B CA 1
ATOM 2841 C C . TYR B 1 177 ? -22.59105 9.59765 36.80752 1.000 47.05727 391 TYR B C 1
ATOM 2842 O O . TYR B 1 177 ? -22.40359 10.29159 35.80771 1.000 45.89911 391 TYR B O 1
ATOM 2851 N N . LYS B 1 178 ? -22.76054 8.27889 36.76683 1.000 43.47891 392 LYS B N 1
ATOM 2852 C CA . LYS B 1 178 ? -22.80030 7.50694 35.53745 1.000 43.92713 392 LYS B CA 1
ATOM 2853 C C . LYS B 1 178 ? -23.88755 6.46539 35.70015 1.000 43.34012 392 LYS B C 1
ATOM 2854 O O . LYS B 1 178 ? -24.14160 5.99453 36.81908 1.000 39.58894 392 LYS B O 1
ATOM 2860 N N . THR B 1 179 ? -24.52805 6.12116 34.58636 1.000 40.27798 393 THR B N 1
ATOM 2861 C CA . THR B 1 179 ? -25.66866 5.21444 34.55724 1.000 39.53802 393 THR B CA 1
ATOM 2862 C C . THR B 1 179 ? -25.41550 4.15303 33.49180 1.000 40.31272 393 THR B C 1
ATOM 2863 O O . THR B 1 179 ? -24.95937 4.48630 32.39274 1.000 39.17994 393 THR B O 1
ATOM 2867 N N . THR B 1 180 ? -25.63588 2.87475 33.83052 1.000 37.97565 394 THR B N 1
ATOM 2868 C CA . THR B 1 180 ? -25.40115 1.83141 32.84505 1.000 39.18995 394 THR B CA 1
ATOM 2869 C C . THR B 1 180 ? -26.50604 1.88081 31.78931 1.000 40.31384 394 THR B C 1
ATOM 2870 O O . THR B 1 180 ? -27.58475 2.39835 32.04672 1.000 38.47094 394 THR B O 1
ATOM 2874 N N . PRO B 1 181 ? -26.25938 1.33671 30.59988 1.000 42.33166 395 PRO B N 1
ATOM 2875 C CA . PRO B 1 181 ? -27.34481 1.12881 29.63817 1.000 36.73955 395 PRO B CA 1
ATOM 2876 C C . PRO B 1 181 ? -28.38035 0.19454 30.22922 1.000 40.12831 395 PRO B C 1
ATOM 2877 O O . PRO B 1 181 ? -28.06320 -0.55055 31.16629 1.000 35.85222 395 PRO B O 1
ATOM 2881 N N . PRO B 1 182 ? -29.62131 0.21515 29.73052 1.000 40.34657 396 PRO B N 1
ATOM 2882 C CA . PRO B 1 182 ? -30.60691 -0.77773 30.17335 1.000 38.67699 396 PRO B CA 1
ATOM 2883 C C . PRO B 1 182 ? -30.16516 -2.18214 29.79127 1.000 41.16063 396 PRO B C 1
ATOM 2884 O O . PRO B 1 182 ? -29.60613 -2.39935 28.71499 1.000 42.13663 396 PRO B O 1
ATOM 2888 N N . VAL B 1 183 ? -30.45180 -3.14588 30.66344 1.000 38.24764 397 VAL B N 1
ATOM 2889 C CA . VAL B 1 183 ? -30.03551 -4.52710 30.45438 1.000 41.16678 397 VAL B CA 1
ATOM 2890 C C . VAL B 1 183 ? -31.27423 -5.40581 30.47708 1.000 42.25709 397 VAL B C 1
ATOM 2891 O O . VAL B 1 183 ? -32.07374 -5.34173 31.42045 1.000 39.66489 397 VAL B O 1
ATOM 2895 N N . LEU B 1 184 ? -31.43932 -6.21774 29.43854 1.000 43.86173 398 LEU B N 1
ATOM 2896 C CA . LEU B 1 184 ? -32.59626 -7.09998 29.34504 1.000 41.24163 398 LEU B CA 1
ATOM 2897 C C . LEU B 1 184 ? -32.56649 -8.12325 30.47044 1.000 43.77039 398 LEU B C 1
ATOM 2898 O O . LEU B 1 184 ? -31.59762 -8.87392 30.59945 1.000 45.52779 398 LEU B O 1
ATOM 2903 N N . ASP B 1 185 ? -33.61102 -8.12704 31.30747 1.000 42.38029 399 ASP B N 1
ATOM 2904 C CA . ASP B 1 185 ? -33.72886 -9.06669 32.41541 1.000 45.86380 399 ASP B CA 1
ATOM 2905 C C . ASP B 1 185 ? -34.46018 -10.33594 31.95584 1.000 48.75212 399 ASP B C 1
ATOM 2906 O O . ASP B 1 185 ? -35.03237 -10.40259 30.85871 1.000 45.32805 399 ASP B O 1
ATOM 2911 N N . SER B 1 186 ? -34.46691 -11.35367 32.81492 1.000 48.74345 400 SER B N 1
ATOM 2912 C CA . SER B 1 186 ? -34.90230 -12.65312 32.31644 1.000 50.32037 400 SER B CA 1
ATOM 2913 C C . SER B 1 186 ? -36.40064 -12.69918 32.08740 1.000 52.65638 400 SER B C 1
ATOM 2914 O O . SER B 1 186 ? -36.85836 -13.50546 31.27578 1.000 54.52361 400 SER B O 1
ATOM 2917 N N . ASP B 1 187 ? -37.17478 -11.80822 32.71584 1.000 50.65160 401 ASP B N 1
ATOM 2918 C CA . ASP B 1 187 ? -38.60622 -11.77950 32.48622 1.000 45.55938 401 ASP B CA 1
ATOM 2919 C C . ASP B 1 187 ? -39.00041 -10.86589 31.33760 1.000 48.63473 401 ASP B C 1
ATOM 2920 O O . ASP B 1 187 ? -40.19593 -10.62233 31.14270 1.000 49.32273 401 ASP B O 1
ATOM 2925 N N . GLY B 1 188 ? -38.03803 -10.35984 30.56486 1.000 46.21512 402 GLY B N 1
ATOM 2926 C CA . GLY B 1 188 ? -38.35245 -9.48374 29.44020 1.000 45.93321 402 GLY B CA 1
ATOM 2927 C C . GLY B 1 188 ? -38.47999 -8.00939 29.78108 1.000 46.82327 402 GLY B C 1
ATOM 2928 O O . GLY B 1 188 ? -38.64537 -7.18020 28.86222 1.000 42.10805 402 GLY B O 1
ATOM 2929 N N . SER B 1 189 ? -38.43890 -7.65689 31.06204 1.000 43.07223 403 SER B N 1
ATOM 2930 C CA . SER B 1 189 ? -38.34161 -6.26038 31.46169 1.000 43.89807 403 SER B CA 1
ATOM 2931 C C . SER B 1 189 ? -36.87374 -5.81286 31.40106 1.000 46.34531 403 SER B C 1
ATOM 2932 O O . SER B 1 189 ? -35.96032 -6.61171 31.13284 1.000 44.81958 403 SER B O 1
ATOM 2935 N N . PHE B 1 190 ? -36.62225 -4.53273 31.66308 1.000 41.01061 404 PHE B N 1
ATOM 2936 C CA . PHE B 1 190 ? -35.24542 -4.04415 31.69378 1.000 40.19169 404 PHE B CA 1
ATOM 2937 C C . PHE B 1 190 ? -34.86739 -3.61743 33.10758 1.000 42.33714 404 PHE B C 1
ATOM 2938 O O . PHE B 1 190 ? -35.72281 -3.36650 33.96171 1.000 42.91709 404 PHE B O 1
ATOM 2946 N N . PHE B 1 191 ? -33.56694 -3.58578 33.36256 1.000 36.80836 405 PHE B N 1
ATOM 2947 C CA . PHE B 1 191 ? -33.05685 -2.94937 34.56360 1.000 40.25107 405 PHE B CA 1
ATOM 2948 C C . PHE B 1 191 ? -31.79395 -2.18428 34.20032 1.000 39.64915 405 PHE B C 1
ATOM 2949 O O . PHE B 1 191 ? -31.19799 -2.38000 33.13039 1.000 40.12941 405 PHE B O 1
ATOM 2957 N N . LEU B 1 192 ? -31.40005 -1.29987 35.10603 1.000 38.29873 406 LEU B N 1
ATOM 2958 C CA . LEU B 1 192 ? -30.11256 -0.60645 35.02086 1.000 38.84683 406 LEU B CA 1
ATOM 2959 C C . LEU B 1 192 ? -29.69023 -0.22422 36.43177 1.000 38.47790 406 LEU B C 1
ATOM 2960 O O . LEU B 1 192 ? -30.43940 -0.40470 37.39350 1.000 40.74044 406 LEU B O 1
ATOM 2965 N N . TYR B 1 193 ? -28.46521 0.26609 36.55670 1.000 38.25901 407 TYR B N 1
ATOM 2966 C CA . TYR B 1 193 ? -28.00481 0.86390 37.80240 1.000 38.48915 407 TYR B CA 1
ATOM 2967 C C . TYR B 1 193 ? -27.41135 2.22216 37.47521 1.000 39.78152 407 TYR B C 1
ATOM 2968 O O . TYR B 1 193 ? -26.81703 2.41090 36.40484 1.000 39.37357 407 TYR B O 1
ATOM 2977 N N . SER B 1 194 ? -27.56769 3.15579 38.41119 1.000 40.17084 408 SER B N 1
ATOM 2978 C CA . SER B 1 194 ? -26.91866 4.46097 38.36393 1.000 41.58914 408 SER B CA 1
ATOM 2979 C C . SER B 1 194 ? -26.03104 4.62038 39.58853 1.000 42.84354 408 SER B C 1
ATOM 2980 O O . SER B 1 194 ? -26.42726 4.26967 40.70651 1.000 45.47043 408 SER B O 1
ATOM 2983 N N . LYS B 1 195 ? -24.82032 5.12786 39.36914 1.000 42.39921 409 LYS B N 1
ATOM 2984 C CA . LYS B 1 195 ? -23.80925 5.27080 40.41207 1.000 43.81148 409 LYS B CA 1
ATOM 2985 C C . LYS B 1 195 ? -23.45715 6.74466 40.55522 1.000 44.26045 409 LYS B C 1
ATOM 2986 O O . LYS B 1 195 ? -22.92425 7.35498 39.61757 1.000 44.33705 409 LYS B O 1
ATOM 2992 N N . LEU B 1 196 ? -23.72671 7.30188 41.72893 1.000 43.43190 410 LEU B N 1
ATOM 2993 C CA . LEU B 1 196 ? -23.33807 8.66146 42.05751 1.000 48.65721 410 LEU B CA 1
ATOM 2994 C C . LEU B 1 196 ? -22.16334 8.61425 43.01451 1.000 48.12928 410 LEU B C 1
ATOM 2995 O O . LEU B 1 196 ? -22.22047 7.93439 44.04553 1.000 49.72747 410 LEU B O 1
ATOM 3000 N N . THR B 1 197 ? -21.11194 9.34418 42.67584 1.000 49.71167 411 THR B N 1
ATOM 3001 C CA . THR B 1 197 ? -19.87591 9.35411 43.43678 1.000 52.33702 411 THR B CA 1
ATOM 3002 C C . THR B 1 197 ? -19.77769 10.69005 44.16079 1.000 54.63153 411 THR B C 1
ATOM 3003 O O . THR B 1 197 ? -19.75602 11.74482 43.51642 1.000 54.68410 411 THR B O 1
ATOM 3007 N N . VAL B 1 198 ? -19.73345 10.64613 45.49033 1.000 54.04941 412 VAL B N 1
ATOM 3008 C CA . VAL B 1 198 ? -19.60576 11.84465 46.30637 1.000 59.31806 412 VAL B CA 1
ATOM 3009 C C . VAL B 1 198 ? -18.42922 11.69057 47.26553 1.000 65.81565 412 VAL B C 1
ATOM 3010 O O . VAL B 1 198 ? -17.99454 10.58155 47.59167 1.000 62.43762 412 VAL B O 1
ATOM 3014 N N . ASP B 1 199 ? -17.89258 12.83422 47.69386 1.000 67.83047 413 ASP B N 1
ATOM 3015 C CA . ASP B 1 199 ? -16.90830 12.82729 48.76864 1.000 74.72036 413 ASP B CA 1
ATOM 3016 C C . ASP B 1 199 ? -17.50363 12.17820 50.01398 1.000 71.72556 413 ASP B C 1
ATOM 3017 O O . ASP B 1 199 ? -18.64954 12.44267 50.37764 1.000 71.72131 413 ASP B O 1
ATOM 3022 N N . LYS B 1 200 ? -16.72878 11.29151 50.64043 1.000 69.98099 414 LYS B N 1
ATOM 3023 C CA . LYS B 1 200 ? -17.23742 10.53723 51.77840 1.000 70.96746 414 LYS B CA 1
ATOM 3024 C C . LYS B 1 200 ? -17.68873 11.46139 52.90094 1.000 80.03655 414 LYS B C 1
ATOM 3025 O O . LYS B 1 200 ? -18.57060 11.09500 53.68768 1.000 81.82850 414 LYS B O 1
ATOM 3031 N N . SER B 1 201 ? -17.10295 12.66356 52.98665 1.000 79.01777 415 SER B N 1
ATOM 3032 C CA . SER B 1 201 ? -17.52424 13.63441 53.99478 1.000 80.56099 415 SER B CA 1
ATOM 3033 C C . SER B 1 201 ? -18.99113 14.01853 53.81357 1.000 82.02997 415 SER B C 1
ATOM 3034 O O . SER B 1 201 ? -19.76277 14.02834 54.78200 1.000 81.45392 415 SER B O 1
ATOM 3037 N N . ARG B 1 202 ? -19.39091 14.35425 52.57666 1.000 79.95768 416 ARG B N 1
ATOM 3038 C CA . ARG B 1 202 ? -20.78424 14.71783 52.30465 1.000 77.21618 416 ARG B CA 1
ATOM 3039 C C . ARG B 1 202 ? -21.74960 13.61042 52.72448 1.000 76.74715 416 ARG B C 1
ATOM 3040 O O . ARG B 1 202 ? -22.86304 13.88368 53.18996 1.000 78.96014 416 ARG B O 1
ATOM 3048 N N . TRP B 1 203 ? -21.35783 12.35354 52.54311 1.000 77.85770 417 TRP B N 1
ATOM 3049 C CA . TRP B 1 203 ? -22.23184 11.26051 52.95173 1.000 76.03611 417 TRP B CA 1
ATOM 3050 C C . TRP B 1 203 ? -22.30148 11.14527 54.47253 1.000 78.20034 417 TRP B C 1
ATOM 3051 O O . TRP B 1 203 ? -23.38923 11.01926 55.03984 1.000 75.68956 417 TRP B O 1
ATOM 3062 N N . GLN B 1 204 ? -21.15281 11.26168 55.15393 1.000 79.18682 418 GLN B N 1
ATOM 3063 C CA . GLN B 1 204 ? -21.11973 11.07809 56.60292 1.000 80.80387 418 GLN B CA 1
ATOM 3064 C C . GLN B 1 204 ? -21.77817 12.23474 57.34041 1.000 83.31134 418 GLN B C 1
ATOM 3065 O O . GLN B 1 204 ? -22.27788 12.04206 58.45436 1.000 87.92776 418 GLN B O 1
ATOM 3071 N N . GLN B 1 205 ? -21.82332 13.42129 56.73736 1.000 83.46865 419 GLN B N 1
ATOM 3072 C CA . GLN B 1 205 ? -22.54904 14.52033 57.36679 1.000 80.34083 419 GLN B CA 1
ATOM 3073 C C . GLN B 1 205 ? -24.06220 14.38269 57.21477 1.000 82.83955 419 GLN B C 1
ATOM 3074 O O . GLN B 1 205 ? -24.79395 15.24350 57.73155 1.000 80.39091 419 GLN B O 1
ATOM 3080 N N . GLY B 1 206 ? -24.54944 13.32658 56.55965 1.000 81.15804 420 GLY B N 1
ATOM 3081 C CA . GLY B 1 206 ? -25.97217 13.06444 56.53530 1.000 78.16613 420 GLY B CA 1
ATOM 3082 C C . GLY B 1 206 ? -26.79256 13.83579 55.52762 1.000 75.85026 420 GLY B C 1
ATOM 3083 O O . GLY B 1 206 ? -28.00327 13.90831 55.67023 1.000 78.13511 420 GLY B O 1
ATOM 3084 N N . ASN B 1 207 ? -26.13519 14.40741 54.52291 1.000 77.27589 421 ASN B N 1
ATOM 3085 C CA . ASN B 1 207 ? -26.78028 15.00918 53.38108 1.000 75.37727 421 ASN B CA 1
ATOM 3086 C C . ASN B 1 207 ? -27.69814 13.97206 52.73159 1.000 73.72022 421 ASN B C 1
ATOM 3087 O O . ASN B 1 207 ? -27.39950 12.79025 52.68435 1.000 70.74777 421 ASN B O 1
ATOM 3092 N N . VAL B 1 208 ? -28.82921 14.44538 52.17878 1.000 69.91139 422 VAL B N 1
ATOM 3093 C CA . VAL B 1 208 ? -29.78812 13.52691 51.58646 1.000 69.95385 422 VAL B CA 1
ATOM 3094 C C . VAL B 1 208 ? -29.57628 13.62127 50.07674 1.000 66.86125 422 VAL B C 1
ATOM 3095 O O . VAL B 1 208 ? -29.37085 14.72738 49.54040 1.000 65.87114 422 VAL B O 1
ATOM 3099 N N . PHE B 1 209 ? -29.51272 12.48104 49.40860 1.000 64.05187 423 PHE B N 1
ATOM 3100 C CA . PHE B 1 209 ? -29.26939 12.42704 47.97457 1.000 60.88442 423 PHE B CA 1
ATOM 3101 C C . PHE B 1 209 ? -30.47149 11.77821 47.30844 1.000 58.20971 423 PHE B C 1
ATOM 3102 O O . PHE B 1 209 ? -31.10822 10.90788 47.90602 1.000 59.34712 423 PHE B O 1
ATOM 3110 N N . SER B 1 210 ? -30.82275 12.23321 46.10370 1.000 52.89785 424 SER B N 1
ATOM 3111 C CA . SER B 1 210 ? -32.00078 11.70348 45.42651 1.000 57.73974 424 SER B CA 1
ATOM 3112 C C . SER B 1 210 ? -31.70168 11.22080 44.01646 1.000 55.21009 424 SER B C 1
ATOM 3113 O O . SER B 1 210 ? -31.05457 11.91775 43.22872 1.000 52.50623 424 SER B O 1
ATOM 3116 N N . CYS B 1 211 ? -32.21949 10.03681 43.71219 1.000 54.48807 425 CYS B N 1
ATOM 3117 C CA . CYS B 1 211 ? -32.21979 9.46258 42.37311 1.000 51.70594 425 CYS B CA 1
ATOM 3118 C C . CYS B 1 211 ? -33.53985 9.83377 41.69775 1.000 52.49842 425 CYS B C 1
ATOM 3119 O O . CYS B 1 211 ? -34.60561 9.60819 42.27086 1.000 54.42005 425 CYS B O 1
ATOM 3122 N N . SER B 1 212 ? -33.47441 10.44862 40.51746 1.000 51.04019 426 SER B N 1
ATOM 3123 C CA . SER B 1 212 ? -34.65813 10.84681 39.75914 1.000 51.74638 426 SER B CA 1
ATOM 3124 C C . SER B 1 212 ? -34.78392 9.92804 38.55440 1.000 49.39127 426 SER B C 1
ATOM 3125 O O . SER B 1 212 ? -33.79351 9.69662 37.84944 1.000 46.22148 426 SER B O 1
ATOM 3128 N N . VAL B 1 213 ? -35.98871 9.41739 38.30790 1.000 47.27309 427 VAL B N 1
ATOM 3129 C CA . VAL B 1 213 ? -36.22000 8.50083 37.19635 1.000 45.35315 427 VAL B CA 1
ATOM 3130 C C . VAL B 1 213 ? -37.40900 8.98848 36.37923 1.000 46.58807 427 VAL B C 1
ATOM 3131 O O . VAL B 1 213 ? -38.47509 9.28406 36.93478 1.000 45.52402 427 VAL B O 1
ATOM 3135 N N . MET B 1 214 ? -37.22035 9.08859 35.06422 1.000 44.18041 428 MET B N 1
ATOM 3136 C CA . MET B 1 214 ? -38.28553 9.42499 34.13211 1.000 45.53846 428 MET B CA 1
ATOM 3137 C C . MET B 1 214 ? -38.55639 8.24074 33.21658 1.000 41.97319 428 MET B C 1
ATOM 3138 O O . MET B 1 214 ? -37.63063 7.69784 32.60462 1.000 41.01746 428 MET B O 1
ATOM 3143 N N . HIS B 1 215 ? -39.82817 7.86246 33.11426 1.000 43.27483 429 HIS B N 1
ATOM 3144 C CA . HIS B 1 215 ? -40.26404 6.69539 32.35748 1.000 41.57052 429 HIS B CA 1
ATOM 3145 C C . HIS B 1 215 ? -41.74857 6.85602 32.08938 1.000 43.76106 429 HIS B C 1
ATOM 3146 O O . HIS B 1 215 ? -42.47479 7.35456 32.95579 1.000 44.33331 429 HIS B O 1
ATOM 3153 N N . GLU B 1 216 ? -42.18905 6.41574 30.90745 1.000 40.93503 430 GLU B N 1
ATOM 3154 C CA . GLU B 1 216 ? -43.58252 6.62568 30.51407 1.000 45.14392 430 GLU B CA 1
ATOM 3155 C C . GLU B 1 216 ? -44.57703 5.90957 31.43735 1.000 43.74941 430 GLU B C 1
ATOM 3156 O O . GLU B 1 216 ? -45.69692 6.38244 31.60596 1.000 42.74046 430 GLU B O 1
ATOM 3162 N N . ALA B 1 217 ? -44.19651 4.78563 32.05005 1.000 45.24664 431 ALA B N 1
ATOM 3163 C CA . ALA B 1 217 ? -45.13771 4.03796 32.88266 1.000 44.49532 431 ALA B CA 1
ATOM 3164 C C . ALA B 1 217 ? -45.23110 4.57400 34.30954 1.000 47.29519 431 ALA B C 1
ATOM 3165 O O . ALA B 1 217 ? -45.91275 3.95777 35.12711 1.000 50.21924 431 ALA B O 1
ATOM 3167 N N . LEU B 1 218 ? -44.57186 5.68125 34.63771 1.000 43.61280 432 LEU B N 1
ATOM 3168 C CA . LEU B 1 218 ? -44.67543 6.26989 35.96721 1.000 46.33491 432 LEU B CA 1
ATOM 3169 C C . LEU B 1 218 ? -45.73355 7.37490 35.99600 1.000 45.34632 432 LEU B C 1
ATOM 3170 O O . LEU B 1 218 ? -45.96678 8.05806 34.99967 1.000 42.09890 432 LEU B O 1
ATOM 3175 N N . HIS B 1 219 ? -46.36079 7.56579 37.15439 1.000 43.97835 433 HIS B N 1
ATOM 3176 C CA . HIS B 1 219 ? -47.29256 8.68738 37.29283 1.000 49.97948 433 HIS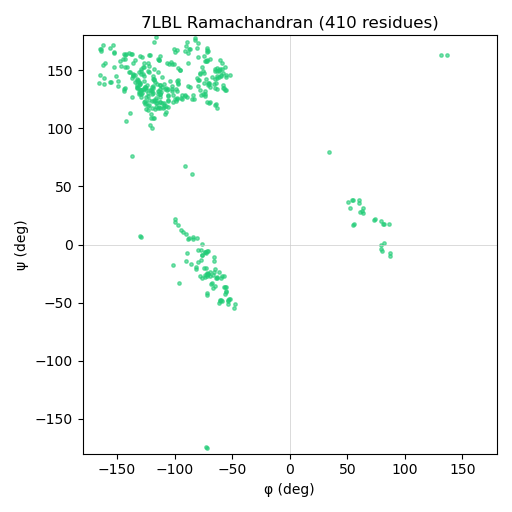 B CA 1
ATOM 3177 C C . HIS B 1 219 ? -46.53160 10.00356 37.13485 1.000 50.59826 433 HIS B C 1
ATOM 3178 O O . HIS B 1 219 ? -45.45729 10.18623 37.72558 1.000 47.59494 433 HIS B O 1
ATOM 3185 N N . ASN B 1 220 ? -47.08230 10.92463 36.32780 1.000 51.25986 434 ASN B N 1
ATOM 3186 C CA . ASN B 1 220 ? -46.38239 12.14668 35.90855 1.000 51.39186 434 ASN B CA 1
ATOM 3187 C C . ASN B 1 220 ? -45.05353 11.84815 35.23665 1.000 49.26043 434 ASN B C 1
ATOM 3188 O O . ASN B 1 220 ? -44.19158 12.72882 35.15992 1.000 46.13516 434 ASN B O 1
ATOM 3193 N N . HIS B 1 221 ? -44.85315 10.60517 34.79528 1.000 47.62684 435 HIS B N 1
ATOM 3194 C CA . HIS B 1 221 ? -43.63453 10.22286 34.08856 1.000 46.09982 435 HIS B CA 1
ATOM 3195 C C . HIS B 1 221 ? -42.39427 10.41414 34.95036 1.000 45.05063 435 HIS B C 1
ATOM 3196 O O . HIS B 1 221 ? -41.31322 10.61423 34.41334 1.000 47.39956 435 HIS B O 1
ATOM 3203 N N . TYR B 1 222 ? -42.51577 10.33092 36.27774 1.000 43.75578 436 TYR B N 1
ATOM 3204 C CA . TYR B 1 222 ? -41.42362 10.77050 37.13716 1.000 47.44941 436 TYR B CA 1
ATOM 3205 C C . TYR B 1 222 ? -41.58004 10.18560 38.53748 1.000 49.51601 436 TYR B C 1
ATOM 3206 O O . TYR B 1 222 ? -42.68388 10.13135 39.06940 1.000 50.61892 436 TYR B O 1
ATOM 3215 N N . THR B 1 223 ? -40.47366 9.72625 39.11893 1.000 47.93885 437 THR B N 1
ATOM 3216 C CA . THR B 1 223 ? -40.44027 9.41735 40.54110 1.000 49.10463 437 THR B CA 1
ATOM 3217 C C . THR B 1 223 ? -39.07303 9.81164 41.08224 1.000 54.73230 437 THR B C 1
ATOM 3218 O O . THR B 1 223 ? -38.09980 9.95814 40.33294 1.000 52.75165 437 THR B O 1
ATOM 3222 N N . GLN B 1 224 ? -39.01034 9.98757 42.40334 1.000 55.25178 438 GLN B N 1
ATOM 3223 C CA . GLN B 1 224 ? -37.77851 10.30174 43.10785 1.000 52.76549 438 GLN B CA 1
ATOM 3224 C C . GLN B 1 224 ? -37.65863 9.38668 44.31036 1.000 59.81084 438 GLN B C 1
ATOM 3225 O O . GLN B 1 224 ? -38.65961 9.09368 44.97294 1.000 61.35170 438 GLN B O 1
ATOM 3231 N N . LYS B 1 225 ? -36.43862 8.92115 44.58049 1.000 56.01968 439 LYS B N 1
ATOM 3232 C CA . LYS B 1 225 ? -36.16114 8.10329 45.75131 1.000 56.97493 439 LYS B CA 1
ATOM 3233 C C . LYS B 1 225 ? -34.91411 8.65316 46.42263 1.000 61.70910 439 LYS B C 1
ATOM 3234 O O . LYS B 1 225 ? -33.90868 8.91793 45.74628 1.000 59.97237 439 LYS B O 1
ATOM 3240 N N . SER B 1 226 ? -34.96208 8.79083 47.74275 1.000 60.94558 440 SER B N 1
ATOM 3241 C CA . SER B 1 226 ? -33.93388 9.50624 48.47971 1.000 61.97533 440 SER B CA 1
ATOM 3242 C C . SER B 1 226 ? -33.05740 8.53205 49.24705 1.000 64.18275 440 SER B C 1
ATOM 3243 O O . SER B 1 226 ? -33.46313 7.41562 49.57100 1.000 66.34133 440 SER B O 1
ATOM 3246 N N . LEU B 1 227 ? -31.84384 8.97925 49.53531 1.000 64.07752 441 LEU B N 1
ATOM 3247 C CA . LEU B 1 227 ? -30.82893 8.16160 50.17573 1.000 65.86844 441 LEU B CA 1
ATOM 3248 C C . LEU B 1 227 ? -30.02916 9.06155 51.10857 1.000 69.28317 441 LEU B C 1
ATOM 3249 O O . LEU B 1 227 ? -29.67245 10.17742 50.72157 1.000 69.24271 441 LEU B O 1
ATOM 3254 N N . SER B 1 228 ? -29.79638 8.60075 52.34258 1.000 72.90973 442 SER B N 1
ATOM 3255 C CA . SER B 1 228 ? -29.01070 9.33293 53.33190 1.000 74.74232 442 SER B CA 1
ATOM 3256 C C . SER B 1 228 ? -28.57298 8.37942 54.43941 1.000 74.02208 442 SER B C 1
ATOM 3257 O O . SER B 1 228 ? -29.01182 7.23058 54.51922 1.000 73.59304 442 SER B O 1
ATOM 3260 N N . LEU B 1 229 ? -27.71188 8.88420 55.30933 1.000 75.18042 443 LEU B N 1
ATOM 3261 C CA . LEU B 1 229 ? -27.21328 8.09895 56.41917 1.000 77.17333 443 LEU B CA 1
ATOM 3262 C C . LEU B 1 229 ? -28.11988 8.23333 57.64367 1.000 79.60388 443 LEU B C 1
ATOM 3263 O O . LEU B 1 229 ? -28.60392 7.23246 58.17447 1.000 81.07011 443 LEU B O 1
#

B-factor: mean 59.11, std 16.52, range [33.23, 118.16]